Protein AF-A0A7X7BZP6-F1 (afdb_monomer)

Structure (mmCIF, N/CA/C/O backbone):
data_AF-A0A7X7BZP6-F1
#
_entry.id   AF-A0A7X7BZP6-F1
#
loop_
_atom_site.group_PDB
_atom_site.id
_atom_site.type_symbol
_atom_site.label_atom_id
_atom_site.label_alt_id
_atom_site.label_comp_id
_atom_site.label_asym_id
_atom_site.label_entity_id
_atom_site.label_seq_id
_atom_site.pdbx_PDB_ins_code
_atom_site.Cartn_x
_atom_site.Cartn_y
_atom_site.Cartn_z
_atom_site.occupancy
_atom_site.B_iso_or_equiv
_atom_site.auth_seq_id
_atom_site.auth_comp_id
_atom_site.auth_asym_id
_atom_site.auth_atom_id
_atom_site.pdbx_PDB_model_num
ATOM 1 N N . MET A 1 1 ? -12.387 -4.034 -20.473 1.00 46.00 1 MET A N 1
ATOM 2 C CA . MET A 1 1 ? -11.174 -4.855 -20.272 1.00 46.00 1 MET A CA 1
ATOM 3 C C . MET A 1 1 ? -10.930 -4.980 -18.781 1.00 46.00 1 MET A C 1
ATOM 5 O O . MET A 1 1 ? -10.977 -3.959 -18.106 1.00 46.00 1 MET A O 1
ATOM 9 N N . ASN A 1 2 ? -10.720 -6.195 -18.268 1.00 61.25 2 ASN A N 1
ATOM 10 C CA . ASN A 1 2 ? -10.216 -6.372 -16.904 1.00 61.25 2 ASN A CA 1
ATOM 11 C C . ASN A 1 2 ? -8.773 -5.860 -16.891 1.00 61.25 2 ASN A C 1
ATOM 13 O O . ASN A 1 2 ? -7.896 -6.515 -17.444 1.00 61.25 2 ASN A O 1
ATOM 17 N N . LYS A 1 3 ? -8.557 -4.652 -16.361 1.00 78.75 3 LYS A N 1
ATOM 18 C CA . LYS A 1 3 ? -7.216 -4.082 -16.202 1.00 78.75 3 LYS A CA 1
ATOM 19 C C . LYS A 1 3 ? -6.454 -4.931 -15.183 1.00 78.75 3 LYS A C 1
ATOM 21 O O . LYS A 1 3 ? -7.007 -5.225 -14.126 1.00 78.75 3 LYS A O 1
ATOM 26 N N . ILE A 1 4 ? -5.223 -5.314 -15.509 1.00 90.56 4 ILE A N 1
ATOM 27 C CA . ILE A 1 4 ? -4.296 -5.925 -14.555 1.00 90.56 4 ILE A CA 1
ATOM 28 C C . ILE A 1 4 ? -3.588 -4.789 -13.822 1.00 90.56 4 ILE A C 1
ATOM 30 O O . ILE A 1 4 ? -3.000 -3.918 -14.469 1.00 90.56 4 ILE A O 1
ATOM 34 N N . PHE A 1 5 ? -3.660 -4.773 -12.493 1.00 92.56 5 PHE A N 1
ATOM 35 C CA . PHE A 1 5 ? -2.962 -3.775 -11.691 1.00 92.56 5 PHE A CA 1
ATOM 36 C C . PHE A 1 5 ? -1.586 -4.289 -11.284 1.00 92.56 5 PHE A C 1
ATOM 38 O O . PHE A 1 5 ? -1.455 -5.429 -10.847 1.00 92.56 5 PHE A O 1
ATOM 45 N N . CYS A 1 6 ? -0.570 -3.440 -11.422 1.00 94.81 6 CYS A N 1
ATOM 46 C CA . CYS A 1 6 ? 0.747 -3.670 -10.844 1.00 94.81 6 CYS A CA 1
ATOM 47 C C . CYS A 1 6 ? 0.893 -2.781 -9.608 1.00 94.81 6 CYS A C 1
ATOM 49 O O . CYS A 1 6 ? 0.915 -1.557 -9.728 1.00 94.81 6 CYS A O 1
ATOM 51 N N . HIS A 1 7 ? 0.920 -3.396 -8.430 1.00 94.19 7 HIS A N 1
ATOM 52 C CA . HIS A 1 7 ? 1.027 -2.720 -7.142 1.00 94.19 7 HIS A CA 1
ATOM 53 C C . HIS A 1 7 ? 2.501 -2.607 -6.760 1.00 94.19 7 HIS A C 1
ATOM 55 O O . HIS A 1 7 ? 3.119 -3.609 -6.400 1.00 94.19 7 HIS A O 1
ATOM 61 N N . SER A 1 8 ? 3.059 -1.402 -6.861 1.00 94.31 8 SER A N 1
ATOM 62 C CA . SER A 1 8 ? 4.453 -1.126 -6.496 1.00 94.31 8 SER A CA 1
ATOM 63 C C . SER A 1 8 ? 4.561 -0.914 -4.990 1.00 94.31 8 SER A C 1
ATOM 65 O O . SER A 1 8 ? 4.026 0.063 -4.469 1.00 94.31 8 SER A O 1
ATOM 67 N N . LEU A 1 9 ? 5.230 -1.824 -4.286 1.00 93.38 9 LEU A N 1
ATOM 68 C CA . LEU A 1 9 ? 5.456 -1.727 -2.846 1.00 93.38 9 LEU A CA 1
ATOM 69 C C . LEU A 1 9 ? 6.803 -1.051 -2.580 1.00 93.38 9 LEU A C 1
ATOM 71 O O . LEU A 1 9 ? 7.842 -1.575 -2.983 1.00 93.38 9 LEU A O 1
ATOM 75 N N . THR A 1 10 ? 6.763 0.095 -1.900 1.00 90.81 10 THR A N 1
ATOM 76 C CA . THR A 1 10 ? 7.923 0.911 -1.512 1.00 90.81 10 THR A CA 1
ATOM 77 C C . THR A 1 10 ? 7.818 1.312 -0.042 1.00 90.81 10 THR A C 1
ATOM 79 O O . THR A 1 10 ? 6.708 1.537 0.444 1.00 90.81 10 THR A O 1
ATOM 82 N N . GLU A 1 11 ? 8.956 1.429 0.654 1.00 86.12 11 GLU A N 1
ATOM 83 C CA . GLU A 1 11 ? 9.051 1.979 2.022 1.00 86.12 11 GLU A CA 1
ATOM 84 C C . GLU A 1 11 ? 8.024 1.379 3.011 1.00 86.12 11 GLU A C 1
ATOM 86 O O . GLU A 1 11 ? 7.310 2.085 3.735 1.00 86.12 11 GLU A O 1
ATOM 91 N N . VAL A 1 12 ? 7.914 0.049 2.996 1.00 87.75 12 VAL A N 1
ATOM 92 C CA . VAL A 1 12 ? 7.048 -0.752 3.869 1.00 87.75 12 VAL A CA 1
ATOM 93 C C . VAL A 1 12 ? 7.800 -1.985 4.360 1.00 87.75 12 VAL A C 1
ATOM 95 O O . VAL A 1 12 ? 8.711 -2.473 3.694 1.00 87.75 12 VAL A O 1
ATOM 98 N N . ASP A 1 13 ? 7.409 -2.505 5.522 1.00 90.69 13 ASP A N 1
ATOM 99 C CA . ASP A 1 13 ? 8.062 -3.679 6.095 1.00 90.69 13 ASP A CA 1
ATOM 100 C C . ASP A 1 13 ? 7.659 -5.001 5.409 1.00 90.69 13 ASP A C 1
ATOM 102 O O . ASP A 1 13 ? 6.690 -5.104 4.645 1.00 90.69 13 ASP A O 1
ATOM 106 N N . LEU A 1 14 ? 8.413 -6.057 5.719 1.00 93.62 14 LEU A N 1
ATOM 107 C CA . LEU A 1 14 ? 8.185 -7.397 5.189 1.00 93.62 14 LEU A CA 1
ATOM 108 C C . LEU A 1 14 ? 6.793 -7.957 5.521 1.00 93.62 14 LEU A C 1
ATOM 110 O O . LEU A 1 14 ? 6.186 -8.636 4.688 1.00 93.62 14 LEU A O 1
ATOM 114 N N . ASN A 1 15 ? 6.274 -7.699 6.721 1.00 91.56 15 ASN A N 1
ATOM 115 C CA . ASN A 1 15 ? 4.977 -8.228 7.137 1.00 91.56 15 ASN A CA 1
ATOM 116 C C . ASN A 1 15 ? 3.846 -7.584 6.333 1.00 91.56 15 ASN A C 1
ATOM 118 O O . ASN A 1 15 ? 2.9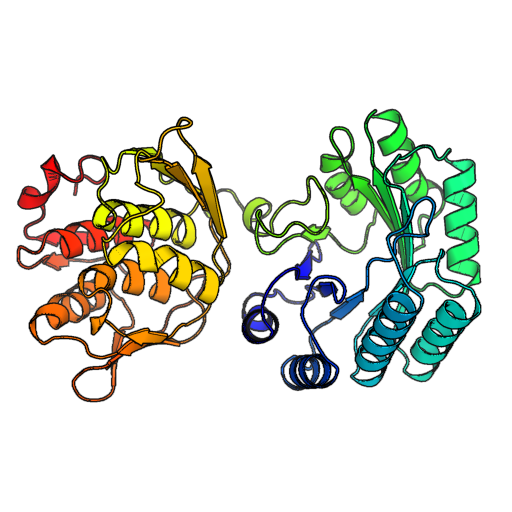08 -8.285 5.940 1.00 91.56 15 ASN A O 1
ATOM 122 N N . TYR A 1 16 ? 3.952 -6.288 6.039 1.00 91.00 16 TYR A N 1
ATOM 123 C CA . TYR A 1 16 ? 3.041 -5.579 5.153 1.00 91.00 16 TYR A CA 1
ATOM 124 C C . TYR A 1 16 ? 3.086 -6.177 3.747 1.00 91.00 16 TYR A C 1
ATOM 126 O O . TYR A 1 16 ? 2.043 -6.563 3.219 1.00 91.00 16 TYR A O 1
ATOM 134 N N . CYS A 1 17 ? 4.282 -6.342 3.171 1.00 93.44 17 CYS A N 1
ATOM 135 C CA . CYS A 1 17 ? 4.464 -6.941 1.846 1.00 93.44 17 CYS A CA 1
ATOM 136 C C . CYS A 1 17 ? 3.845 -8.342 1.745 1.00 93.44 17 CYS A C 1
ATOM 138 O O . CYS A 1 17 ? 3.125 -8.636 0.788 1.00 93.44 17 CYS A O 1
ATOM 140 N N . ILE A 1 18 ? 4.077 -9.200 2.743 1.00 94.56 18 ILE A N 1
ATOM 141 C CA . ILE A 1 18 ? 3.493 -10.546 2.796 1.00 94.56 18 ILE A CA 1
ATOM 142 C C . ILE A 1 18 ? 1.970 -10.467 2.912 1.00 94.56 18 ILE A C 1
ATOM 144 O O . ILE A 1 18 ? 1.253 -11.153 2.180 1.00 94.56 18 ILE A O 1
ATOM 148 N N . SER A 1 19 ? 1.462 -9.633 3.817 1.00 91.56 19 SER A N 1
ATOM 149 C CA . SER A 1 19 ? 0.025 -9.533 4.078 1.00 91.56 19 SER A CA 1
ATOM 150 C C . SER A 1 19 ? -0.732 -8.923 2.896 1.00 91.56 19 SER A C 1
ATOM 152 O O . SER A 1 19 ? -1.894 -9.274 2.670 1.00 91.56 19 SER A O 1
ATOM 154 N N . TYR A 1 20 ? -0.063 -8.112 2.068 1.00 91.56 20 TYR A N 1
ATOM 155 C CA . TYR A 1 20 ? -0.621 -7.513 0.854 1.00 91.56 20 TYR A CA 1
ATOM 156 C C . TYR A 1 20 ? -1.243 -8.534 -0.100 1.00 91.56 20 TYR A C 1
ATOM 158 O O . TYR A 1 20 ? -2.232 -8.226 -0.764 1.00 91.56 20 TYR A O 1
ATOM 166 N N . ARG A 1 21 ? -0.779 -9.791 -0.081 1.00 91.19 21 ARG A N 1
ATOM 167 C CA . ARG A 1 21 ? -1.376 -10.906 -0.839 1.00 91.19 21 ARG A CA 1
ATOM 168 C C . ARG A 1 21 ? -2.885 -11.073 -0.622 1.00 91.19 21 ARG A C 1
ATOM 170 O O . ARG A 1 21 ? -3.580 -11.517 -1.529 1.00 91.19 21 ARG A O 1
ATOM 177 N N . HIS A 1 22 ? -3.396 -10.729 0.563 1.00 88.62 22 HIS A N 1
ATOM 178 C CA . HIS A 1 22 ? -4.815 -10.858 0.908 1.00 88.62 22 HIS A CA 1
ATOM 179 C C . HIS A 1 22 ? -5.689 -9.775 0.260 1.00 88.62 22 HIS A C 1
ATOM 181 O O . HIS A 1 22 ? -6.907 -9.925 0.190 1.00 88.62 22 HIS A O 1
ATOM 187 N N . PHE A 1 23 ? -5.074 -8.693 -0.220 1.00 86.31 23 PHE A N 1
ATOM 188 C CA . PHE A 1 23 ? -5.757 -7.586 -0.882 1.00 86.31 23 PHE A CA 1
ATOM 189 C C . PHE A 1 23 ? -5.848 -7.747 -2.408 1.00 86.31 23 PHE A C 1
ATOM 191 O O . PHE A 1 23 ? -6.772 -7.226 -3.037 1.00 86.31 23 PHE A O 1
ATOM 198 N N . LEU A 1 24 ? -4.891 -8.458 -3.003 1.00 88.00 24 LEU A N 1
ATOM 199 C CA . LEU A 1 24 ? -4.737 -8.570 -4.452 1.00 88.00 24 LEU A CA 1
ATOM 200 C C . LEU A 1 24 ? -5.925 -9.273 -5.114 1.00 88.00 24 LEU A C 1
ATOM 202 O O . LEU A 1 24 ? -6.452 -10.273 -4.617 1.00 88.00 24 LEU A O 1
ATOM 206 N N . LYS A 1 25 ? -6.324 -8.775 -6.287 1.00 84.88 25 LYS A N 1
ATOM 207 C CA . LYS A 1 25 ? -7.299 -9.453 -7.146 1.00 84.88 25 LYS A CA 1
ATOM 208 C C . LYS A 1 25 ? -6.621 -10.533 -7.982 1.00 84.88 25 LYS A C 1
ATOM 210 O O . LYS A 1 25 ? -5.406 -10.573 -8.156 1.00 84.88 25 LYS A O 1
ATOM 215 N N . GLN A 1 26 ? -7.444 -11.411 -8.552 1.00 78.56 26 GLN A N 1
ATOM 216 C CA . GLN A 1 26 ? -6.977 -12.422 -9.491 1.00 78.56 26 GLN A CA 1
ATOM 217 C C . GLN A 1 26 ? -6.260 -11.752 -10.679 1.00 78.56 26 GLN A C 1
ATOM 219 O O . GLN A 1 26 ? -6.864 -10.940 -11.379 1.00 78.56 26 GLN A O 1
ATOM 224 N N . ASN A 1 27 ? -5.005 -12.153 -10.912 1.00 87.62 27 ASN A N 1
ATOM 225 C CA . ASN A 1 27 ? -4.064 -11.638 -11.920 1.00 87.62 27 ASN A CA 1
ATOM 226 C C . ASN A 1 27 ? -3.366 -10.310 -11.598 1.00 87.62 27 ASN A C 1
ATOM 228 O O . ASN A 1 27 ? -2.587 -9.866 -12.438 1.00 87.62 27 ASN A O 1
ATOM 232 N N . ASP A 1 28 ? -3.600 -9.689 -10.438 1.00 92.94 28 ASP A N 1
ATOM 233 C CA . ASP A 1 28 ? -2.789 -8.538 -10.031 1.00 92.94 28 ASP A CA 1
ATOM 234 C C . ASP A 1 28 ? -1.310 -8.942 -9.899 1.00 92.94 28 ASP A C 1
ATOM 236 O O . ASP A 1 28 ? -0.972 -10.079 -9.555 1.00 92.94 28 ASP A O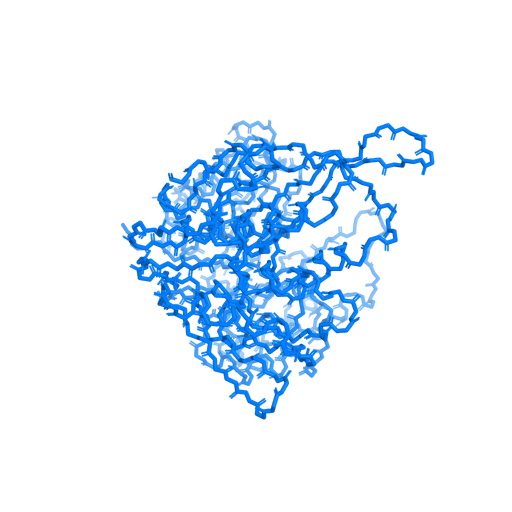 1
ATOM 240 N N . VAL A 1 29 ? -0.432 -7.984 -10.181 1.00 95.81 29 VAL A N 1
ATOM 241 C CA . VAL A 1 29 ? 1.022 -8.120 -10.110 1.00 95.81 29 VAL A CA 1
ATOM 242 C C . VAL A 1 29 ? 1.534 -7.299 -8.934 1.00 95.81 29 VAL A C 1
ATOM 244 O O . VAL A 1 29 ? 1.059 -6.188 -8.708 1.00 95.81 29 VAL A O 1
ATOM 247 N N . VAL A 1 30 ? 2.520 -7.811 -8.203 1.00 96.94 30 VAL A N 1
ATOM 248 C CA . VAL A 1 30 ? 3.222 -7.049 -7.158 1.00 96.94 30 VAL A CA 1
ATOM 249 C C . VAL A 1 30 ? 4.618 -6.704 -7.642 1.00 96.94 30 VAL A C 1
ATOM 251 O O . VAL A 1 30 ? 5.381 -7.607 -7.966 1.00 96.94 30 VAL A O 1
ATOM 254 N N . GLU A 1 31 ? 4.969 -5.424 -7.680 1.00 97.75 31 GLU A N 1
ATOM 255 C CA . GLU A 1 31 ? 6.350 -4.987 -7.892 1.00 97.75 31 GLU A CA 1
ATOM 256 C C . GLU A 1 31 ? 6.996 -4.710 -6.532 1.00 97.75 31 GLU A C 1
ATOM 258 O O . GLU A 1 31 ? 6.555 -3.830 -5.795 1.00 97.75 31 GLU A O 1
ATOM 263 N N . LEU A 1 32 ? 8.038 -5.469 -6.195 1.00 97.56 32 LEU A N 1
ATOM 264 C CA . LEU A 1 32 ? 8.915 -5.171 -5.070 1.00 97.56 32 LEU A CA 1
ATOM 265 C C . LEU A 1 32 ? 10.001 -4.205 -5.542 1.00 97.56 32 LEU A C 1
ATOM 267 O O . LEU A 1 32 ? 10.825 -4.559 -6.394 1.00 97.56 32 LEU A O 1
ATOM 271 N N . ARG A 1 33 ? 10.000 -2.993 -4.984 1.00 95.56 33 ARG A N 1
ATOM 272 C CA . ARG A 1 33 ? 11.040 -1.983 -5.200 1.00 95.56 33 ARG A CA 1
ATOM 273 C C . ARG A 1 33 ? 12.145 -2.165 -4.171 1.00 95.56 33 ARG A C 1
ATOM 275 O O . ARG A 1 33 ? 12.154 -1.493 -3.143 1.00 95.56 33 ARG A O 1
ATOM 282 N N . LEU A 1 34 ? 13.041 -3.111 -4.446 1.00 95.69 34 LEU A N 1
ATOM 283 C CA . LEU A 1 34 ? 14.117 -3.533 -3.545 1.00 95.69 34 LEU A CA 1
ATOM 284 C C . LEU A 1 34 ? 15.079 -2.390 -3.191 1.00 95.69 34 LEU A C 1
ATOM 286 O O . LEU A 1 34 ? 15.679 -2.433 -2.134 1.00 95.69 34 LEU A O 1
ATOM 290 N N . ASP A 1 35 ? 15.155 -1.345 -4.018 1.00 92.12 35 ASP A N 1
ATOM 291 C CA . ASP A 1 35 ? 15.892 -0.106 -3.725 1.00 92.12 35 ASP A CA 1
ATOM 292 C C . ASP A 1 35 ? 15.291 0.733 -2.579 1.00 92.12 35 ASP A C 1
ATOM 294 O O . ASP A 1 35 ? 15.952 1.604 -2.028 1.00 92.12 35 ASP A O 1
ATOM 298 N N . SER A 1 36 ? 14.023 0.499 -2.235 1.00 91.38 36 SER A N 1
ATOM 299 C CA . SER A 1 36 ? 13.273 1.266 -1.225 1.00 91.38 36 SER A CA 1
ATOM 300 C C . SER A 1 36 ? 12.758 0.411 -0.067 1.00 91.38 36 SER A C 1
ATOM 302 O O . SER A 1 36 ? 12.141 0.921 0.870 1.00 91.38 36 SER A O 1
ATOM 304 N N . LEU A 1 37 ? 12.927 -0.905 -0.175 1.00 91.31 37 LEU A N 1
ATOM 305 C CA . LEU A 1 37 ? 12.565 -1.866 0.851 1.00 91.31 37 LEU A CA 1
ATOM 306 C C . LEU A 1 37 ? 13.856 -2.204 1.592 1.00 91.31 37 LEU A C 1
ATOM 308 O O . LEU A 1 37 ? 14.811 -2.638 0.961 1.00 91.31 37 LEU A O 1
ATOM 312 N N . ASP A 1 38 ? 13.880 -2.021 2.911 1.00 91.25 38 ASP A N 1
ATOM 313 C CA . ASP A 1 38 ? 15.009 -2.398 3.778 1.00 91.25 38 ASP A CA 1
ATOM 314 C C . ASP A 1 38 ? 15.070 -3.932 3.927 1.00 91.25 38 ASP A C 1
ATOM 316 O O . ASP A 1 38 ? 14.772 -4.497 4.979 1.00 91.25 38 ASP A O 1
ATOM 320 N N . PHE A 1 39 ? 15.283 -4.630 2.807 1.00 94.62 39 PHE A N 1
ATOM 321 C CA . PHE A 1 39 ? 15.217 -6.084 2.685 1.00 94.62 39 PHE A CA 1
ATOM 322 C C . PHE A 1 39 ? 16.610 -6.658 2.468 1.00 94.62 39 PHE A C 1
ATOM 324 O O . PHE A 1 39 ? 17.271 -6.362 1.472 1.00 94.62 39 PHE A O 1
ATOM 331 N N . GLY A 1 40 ? 16.999 -7.589 3.335 1.00 95.62 40 GLY A N 1
ATOM 332 C CA . GLY A 1 40 ? 18.131 -8.471 3.083 1.00 95.62 40 GLY A CA 1
ATOM 333 C C . GLY A 1 40 ? 17.740 -9.740 2.320 1.00 95.62 40 GLY A C 1
ATOM 334 O O . GLY A 1 40 ? 16.577 -9.999 1.993 1.00 95.62 40 GLY A O 1
ATOM 335 N N . GLU A 1 41 ? 18.731 -10.607 2.102 1.00 97.12 41 GLU A N 1
ATOM 336 C CA . GLU A 1 41 ? 18.546 -11.917 1.461 1.00 97.12 41 GLU A CA 1
ATOM 337 C C . GLU A 1 41 ? 17.472 -12.772 2.167 1.00 97.12 41 GLU A C 1
ATOM 339 O O . GLU A 1 41 ? 16.631 -13.400 1.516 1.00 97.12 41 GLU A O 1
ATOM 344 N N . GLU A 1 42 ? 17.466 -12.782 3.503 1.00 97.94 42 GLU A N 1
ATOM 345 C CA . GLU A 1 42 ? 16.513 -13.566 4.297 1.00 97.94 42 GLU A CA 1
ATOM 346 C C . GLU A 1 42 ? 15.079 -13.024 4.212 1.00 97.94 42 GLU A C 1
ATOM 348 O O . GLU A 1 42 ? 14.128 -13.812 4.170 1.00 97.94 42 GLU A O 1
ATOM 353 N N . ASP A 1 43 ? 14.906 -11.705 4.106 1.00 98.25 43 ASP A N 1
ATOM 354 C CA . ASP A 1 43 ? 13.589 -11.087 3.935 1.00 98.25 43 ASP A CA 1
ATOM 355 C C . ASP A 1 43 ? 12.994 -11.445 2.574 1.00 98.25 43 ASP A C 1
ATOM 357 O O . ASP A 1 43 ? 11.831 -11.851 2.491 1.00 98.25 43 ASP A O 1
ATOM 361 N N . ILE A 1 44 ? 13.813 -11.406 1.517 1.00 98.25 44 ILE A N 1
ATOM 362 C CA . ILE A 1 44 ? 13.421 -11.824 0.166 1.00 98.25 44 ILE A CA 1
ATOM 363 C C . ILE A 1 44 ? 13.005 -13.300 0.159 1.00 98.25 44 ILE A C 1
ATOM 365 O O . ILE A 1 44 ? 11.923 -13.642 -0.333 1.00 98.25 44 ILE A O 1
ATOM 369 N N . LYS A 1 45 ? 13.819 -14.188 0.745 1.00 98.19 45 LYS A N 1
ATOM 370 C CA . LYS A 1 45 ? 13.489 -15.621 0.860 1.00 98.19 45 LYS A CA 1
ATOM 371 C C . LYS A 1 45 ? 12.167 -15.832 1.586 1.00 98.19 45 LYS A C 1
ATOM 373 O O . LYS A 1 45 ? 11.318 -16.597 1.117 1.00 98.19 45 LYS A O 1
ATOM 378 N N . LYS A 1 46 ? 11.977 -15.159 2.723 1.00 98.31 46 LYS A N 1
ATOM 379 C CA . LYS A 1 46 ? 10.755 -15.266 3.522 1.00 98.31 46 LYS A CA 1
ATOM 380 C C . LYS A 1 46 ? 9.542 -14.736 2.760 1.00 98.31 46 LYS A C 1
ATOM 382 O O . LYS A 1 46 ? 8.508 -15.403 2.767 1.00 98.31 46 LYS A O 1
ATOM 387 N N . TYR A 1 47 ? 9.667 -13.609 2.057 1.00 98.31 47 TYR A N 1
ATOM 388 C CA . TYR A 1 47 ? 8.602 -13.070 1.212 1.00 98.31 47 TYR A CA 1
ATOM 389 C C . TYR A 1 47 ? 8.136 -14.107 0.186 1.00 98.31 47 TYR A C 1
ATOM 391 O O . TYR A 1 47 ? 6.955 -14.456 0.164 1.00 98.31 47 TYR A O 1
ATOM 399 N N . TYR A 1 48 ? 9.047 -14.655 -0.623 1.00 97.81 48 TYR A N 1
ATOM 400 C CA . TYR A 1 48 ? 8.688 -15.609 -1.681 1.00 97.81 48 TYR A CA 1
ATOM 401 C C . TYR A 1 48 ? 8.212 -16.964 -1.143 1.00 97.81 48 TYR A C 1
ATOM 403 O O . TYR A 1 48 ? 7.366 -17.617 -1.759 1.00 97.81 48 TYR A O 1
ATOM 411 N N . LEU A 1 49 ? 8.690 -17.384 0.033 1.00 97.38 49 LEU A N 1
ATOM 412 C CA . LEU A 1 49 ? 8.177 -18.571 0.719 1.00 97.38 49 LEU A CA 1
ATOM 413 C C . LEU A 1 49 ? 6.698 -18.412 1.107 1.00 97.38 49 LEU A C 1
ATOM 415 O O . LEU A 1 49 ? 5.917 -19.351 0.934 1.00 97.38 49 LEU A O 1
ATOM 419 N N . GLU A 1 50 ? 6.330 -17.235 1.609 1.00 97.19 50 GLU A N 1
ATOM 420 C CA . GLU A 1 50 ? 4.998 -16.899 2.124 1.00 97.19 50 GLU A CA 1
ATOM 421 C C . GLU A 1 50 ? 4.013 -16.459 1.028 1.00 97.19 50 GLU A C 1
ATOM 423 O O . GLU A 1 50 ? 2.796 -16.511 1.212 1.00 97.19 50 GLU A O 1
ATOM 428 N N . THR A 1 51 ? 4.504 -16.034 -0.133 1.00 95.50 51 THR A N 1
ATOM 429 C CA . THR A 1 51 ? 3.684 -15.472 -1.223 1.00 95.50 51 THR A CA 1
ATOM 430 C C . THR A 1 51 ? 3.652 -16.348 -2.477 1.00 95.50 51 THR A C 1
ATOM 432 O O . THR A 1 51 ? 3.382 -15.877 -3.583 1.00 95.50 51 THR A O 1
ATOM 435 N N . LYS A 1 52 ? 3.881 -17.658 -2.321 1.00 93.56 52 LYS A N 1
ATOM 436 C CA . LYS A 1 52 ? 3.850 -18.619 -3.434 1.00 93.56 52 LYS A CA 1
ATOM 437 C C . LYS A 1 52 ? 2.570 -18.500 -4.261 1.00 93.56 52 LYS A C 1
ATOM 439 O O . LYS A 1 52 ? 1.463 -18.585 -3.735 1.00 93.56 52 LYS A O 1
ATOM 444 N N . GLY A 1 53 ? 2.745 -18.385 -5.575 1.00 91.38 53 GLY A N 1
ATOM 445 C CA . GLY A 1 53 ? 1.649 -18.286 -6.540 1.00 91.38 53 GLY A CA 1
ATOM 446 C C . GLY A 1 53 ? 1.227 -16.857 -6.883 1.00 91.38 53 GLY A C 1
ATOM 447 O O . GLY A 1 53 ? 0.421 -16.693 -7.798 1.00 91.38 53 GLY A O 1
ATOM 448 N N . LEU A 1 54 ? 1.770 -15.832 -6.216 1.00 95.31 54 LEU A N 1
ATOM 449 C CA . LEU A 1 54 ? 1.640 -14.458 -6.695 1.00 95.31 54 LEU A CA 1
ATOM 450 C C . LEU A 1 54 ? 2.471 -14.241 -7.962 1.00 95.31 54 LEU A C 1
ATOM 452 O O . LEU A 1 54 ? 3.538 -14.827 -8.130 1.00 95.31 54 LEU A O 1
ATOM 456 N N . THR A 1 55 ? 1.984 -13.362 -8.838 1.00 97.12 55 THR A N 1
ATOM 457 C CA . THR A 1 55 ? 2.788 -12.831 -9.942 1.00 97.12 55 THR A CA 1
ATOM 458 C C . THR A 1 55 ? 3.573 -11.630 -9.432 1.00 97.12 55 THR A C 1
ATOM 460 O O . THR A 1 55 ? 2.975 -10.643 -9.001 1.00 97.12 55 THR A O 1
ATOM 463 N N . THR A 1 56 ? 4.899 -11.706 -9.472 1.00 98.00 56 THR A N 1
ATOM 464 C CA . THR A 1 56 ? 5.778 -10.684 -8.887 1.00 98.00 56 THR A CA 1
ATOM 465 C C . THR A 1 56 ? 6.761 -10.116 -9.902 1.00 98.00 56 THR A C 1
ATOM 467 O O . THR A 1 56 ? 7.211 -10.817 -10.809 1.00 98.00 56 THR A O 1
ATOM 470 N N . ILE A 1 57 ? 7.115 -8.849 -9.719 1.00 98.56 57 ILE A N 1
ATOM 471 C CA . ILE A 1 57 ? 8.236 -8.172 -10.365 1.00 98.56 57 ILE A CA 1
ATOM 472 C C . ILE A 1 57 ? 9.236 -7.829 -9.262 1.00 98.56 57 ILE A C 1
ATOM 474 O O . ILE A 1 57 ? 8.876 -7.176 -8.286 1.00 98.56 57 ILE A O 1
ATOM 478 N N . ALA A 1 58 ? 10.484 -8.259 -9.410 1.00 98.38 58 ALA A N 1
ATOM 479 C CA . ALA A 1 58 ? 11.588 -7.766 -8.597 1.00 98.38 58 ALA A CA 1
ATOM 480 C C . ALA A 1 58 ? 12.282 -6.642 -9.362 1.00 98.38 58 ALA A C 1
ATOM 482 O O . ALA A 1 58 ? 12.650 -6.830 -10.521 1.00 98.38 58 ALA A O 1
ATOM 483 N N . SER A 1 59 ? 12.435 -5.484 -8.734 1.00 96.94 59 SER A N 1
ATOM 484 C CA . SER A 1 59 ? 13.002 -4.299 -9.374 1.00 96.94 59 SER A CA 1
ATOM 485 C C . SER A 1 59 ? 13.897 -3.548 -8.401 1.00 96.94 59 SER A C 1
ATOM 487 O O . SER A 1 59 ? 13.649 -3.560 -7.195 1.00 96.94 59 SER A O 1
ATOM 489 N N . TYR A 1 60 ? 14.930 -2.905 -8.932 1.00 94.12 60 TYR A N 1
ATOM 490 C CA . TYR A 1 60 ? 15.830 -2.042 -8.179 1.00 94.12 60 TYR A CA 1
ATOM 491 C C . TYR A 1 60 ? 16.111 -0.818 -9.048 1.00 94.12 60 TYR A C 1
ATOM 493 O O . TYR A 1 60 ? 16.704 -0.941 -10.124 1.00 94.12 60 TYR A O 1
ATOM 501 N N . LYS A 1 61 ? 15.634 0.362 -8.638 1.00 87.31 61 LYS A N 1
ATOM 502 C CA . LYS A 1 61 ? 15.856 1.594 -9.403 1.00 87.31 61 LYS A CA 1
ATOM 503 C C . LYS A 1 61 ? 17.346 1.925 -9.418 1.00 87.31 61 LYS A C 1
ATOM 505 O O . LYS A 1 61 ? 17.937 2.240 -8.395 1.00 87.31 61 LYS A O 1
ATOM 510 N N . TYR A 1 62 ? 17.917 1.910 -10.613 1.00 75.00 62 TYR A N 1
ATOM 511 C CA . TYR A 1 62 ? 19.280 2.350 -10.863 1.00 75.00 62 TYR A CA 1
ATOM 512 C C . TYR A 1 62 ? 19.294 3.758 -11.427 1.00 75.00 62 TYR A C 1
ATOM 514 O O . TYR A 1 62 ? 18.513 4.066 -12.329 1.00 75.00 62 TYR A O 1
ATOM 522 N N . ILE A 1 63 ? 20.189 4.594 -10.915 1.00 67.81 63 ILE A N 1
ATOM 523 C CA . ILE A 1 63 ? 20.397 5.957 -11.394 1.00 67.81 63 ILE A CA 1
ATOM 524 C C . ILE A 1 63 ? 21.841 6.033 -11.907 1.00 67.81 63 ILE A C 1
ATOM 526 O O . ILE A 1 63 ? 22.766 6.060 -11.097 1.00 67.81 63 ILE A O 1
ATOM 530 N N . PRO A 1 64 ? 22.063 6.022 -13.234 1.00 59.84 64 PRO A N 1
ATOM 531 C CA . PRO A 1 64 ? 23.398 6.163 -13.804 1.00 59.84 64 PRO A CA 1
ATOM 532 C C . PRO A 1 64 ? 24.026 7.495 -13.373 1.00 59.84 64 PRO A C 1
ATOM 534 O O . PRO A 1 64 ? 23.367 8.533 -13.376 1.00 59.84 64 PRO A O 1
ATOM 537 N N . ILE A 1 65 ? 25.298 7.459 -12.984 1.00 55.44 65 ILE A N 1
ATOM 538 C CA . ILE A 1 65 ? 26.005 8.600 -12.394 1.00 55.44 65 ILE A CA 1
ATOM 539 C C . ILE A 1 65 ? 26.279 9.671 -13.460 1.00 55.44 65 ILE A C 1
ATOM 541 O O . ILE A 1 65 ? 27.035 9.426 -14.398 1.00 55.44 65 ILE A O 1
ATOM 545 N N . GLU A 1 66 ? 25.766 10.885 -13.248 1.00 52.94 66 GLU A N 1
ATOM 546 C CA . GLU A 1 66 ? 26.447 12.112 -13.696 1.00 52.94 66 GLU A CA 1
ATOM 547 C C . GLU A 1 66 ? 27.027 12.930 -12.518 1.00 52.94 66 GLU A C 1
ATOM 549 O O . GLU A 1 66 ? 27.933 13.723 -12.757 1.00 52.94 66 GLU A O 1
ATOM 554 N N . ASP A 1 67 ? 26.591 12.721 -11.258 1.00 46.34 67 ASP A N 1
ATOM 555 C CA . ASP A 1 67 ? 26.995 13.561 -10.104 1.00 46.34 67 ASP A CA 1
ATOM 556 C C . ASP A 1 67 ? 26.833 12.846 -8.720 1.00 46.34 67 ASP A C 1
ATOM 558 O O . ASP A 1 67 ? 25.875 13.088 -7.992 1.00 46.34 67 ASP A O 1
ATOM 562 N N . ASP A 1 68 ? 27.739 11.917 -8.362 1.00 50.56 68 ASP A N 1
ATOM 563 C CA . ASP A 1 68 ? 27.934 11.334 -7.002 1.00 50.56 68 ASP A CA 1
ATOM 564 C C . ASP A 1 68 ? 26.687 10.806 -6.233 1.00 50.56 68 ASP A C 1
ATOM 566 O O . ASP A 1 68 ? 26.328 11.322 -5.173 1.00 50.56 68 ASP A O 1
ATOM 570 N N . SER A 1 69 ? 26.040 9.718 -6.681 1.00 54.84 69 SER A N 1
ATOM 571 C CA . SER A 1 69 ? 24.978 9.085 -5.857 1.00 54.84 69 SER A CA 1
ATOM 572 C C . SER A 1 69 ? 24.866 7.556 -5.851 1.00 54.84 69 SER A C 1
ATOM 574 O O . SER A 1 69 ? 24.020 7.054 -5.121 1.00 54.84 69 SER A O 1
ATOM 576 N N . LEU A 1 70 ? 25.719 6.801 -6.557 1.00 54.72 70 LEU A N 1
ATOM 577 C CA . LEU A 1 70 ? 25.823 5.347 -6.353 1.00 54.72 70 LEU A CA 1
ATOM 578 C C . LEU A 1 70 ? 27.286 4.908 -6.314 1.00 54.72 70 LEU A C 1
ATOM 580 O O . LEU A 1 70 ? 28.088 5.269 -7.176 1.00 54.72 70 LEU A O 1
ATOM 584 N N . THR A 1 71 ? 27.624 4.137 -5.295 1.00 64.62 71 THR A N 1
ATOM 585 C CA . THR A 1 71 ? 28.929 3.510 -5.091 1.00 64.62 71 THR A CA 1
ATOM 586 C C . THR A 1 71 ? 28.975 2.139 -5.776 1.00 64.62 71 THR A C 1
ATOM 588 O O . THR A 1 71 ? 27.939 1.562 -6.111 1.00 64.62 71 THR A O 1
ATOM 591 N N . ASP A 1 72 ? 30.174 1.576 -5.971 1.00 70.69 72 ASP A N 1
ATOM 592 C CA . ASP A 1 72 ? 30.323 0.172 -6.401 1.00 70.69 72 ASP A CA 1
ATOM 593 C C . ASP A 1 72 ? 29.557 -0.797 -5.472 1.00 70.69 72 ASP A C 1
ATOM 595 O O . ASP A 1 72 ? 29.114 -1.864 -5.909 1.00 70.69 72 ASP A O 1
ATOM 599 N N . ASP A 1 73 ? 29.355 -0.406 -4.208 1.00 79.00 73 ASP A N 1
ATOM 600 C CA . ASP A 1 73 ? 28.612 -1.178 -3.216 1.00 79.00 73 ASP A CA 1
ATOM 601 C C . ASP A 1 73 ? 27.109 -1.232 -3.537 1.00 79.00 73 ASP A C 1
ATOM 603 O O . ASP A 1 73 ? 26.529 -2.315 -3.465 1.00 79.00 73 ASP A O 1
ATOM 607 N N . ASP A 1 74 ? 26.496 -0.135 -3.996 1.00 79.12 74 ASP A N 1
ATOM 608 C CA . ASP A 1 74 ? 25.062 -0.101 -4.335 1.00 79.12 74 ASP A CA 1
ATOM 609 C C . ASP A 1 74 ? 24.748 -0.950 -5.577 1.00 79.12 74 ASP A C 1
ATOM 611 O O . ASP A 1 74 ? 23.737 -1.648 -5.645 1.00 79.12 74 ASP A O 1
ATOM 615 N N . LEU A 1 75 ? 25.640 -0.951 -6.576 1.00 86.12 75 LEU A N 1
ATOM 616 C CA . LEU A 1 75 ? 25.497 -1.821 -7.749 1.00 86.12 75 LEU A CA 1
ATOM 617 C C . LEU A 1 75 ? 25.666 -3.303 -7.374 1.00 86.12 75 LEU A C 1
ATOM 619 O O . LEU A 1 75 ? 24.950 -4.168 -7.897 1.00 86.12 75 LEU A O 1
ATOM 623 N N . SER A 1 76 ? 26.612 -3.600 -6.479 1.00 89.31 76 SER A N 1
ATOM 624 C CA . SER A 1 76 ? 26.825 -4.943 -5.938 1.00 89.31 76 SER A CA 1
ATOM 625 C C . SER A 1 76 ? 25.599 -5.419 -5.155 1.00 89.31 76 SER A C 1
ATOM 627 O O . SER A 1 76 ? 25.125 -6.538 -5.374 1.00 89.31 76 SER A O 1
ATOM 629 N N . GLU A 1 77 ? 25.032 -4.556 -4.311 1.00 91.81 77 GLU A N 1
ATOM 630 C CA . GLU A 1 77 ? 23.801 -4.817 -3.570 1.00 91.81 77 GLU A CA 1
ATOM 631 C C . GLU A 1 77 ? 22.619 -5.049 -4.515 1.00 91.81 77 GLU A C 1
ATOM 633 O O . GLU A 1 77 ? 21.980 -6.100 -4.439 1.00 91.81 77 GLU A O 1
ATOM 638 N N . ALA A 1 78 ? 22.367 -4.143 -5.463 1.00 93.19 78 ALA A N 1
ATOM 639 C CA . ALA A 1 78 ? 21.288 -4.280 -6.438 1.00 93.19 78 ALA A CA 1
ATOM 640 C C . ALA A 1 78 ? 21.376 -5.612 -7.197 1.00 93.19 78 ALA A C 1
ATOM 642 O O . ALA A 1 78 ? 20.398 -6.362 -7.298 1.00 93.19 78 ALA A O 1
ATOM 643 N N . THR A 1 79 ? 22.577 -5.951 -7.675 1.00 95.75 79 THR A N 1
ATOM 644 C CA . THR A 1 79 ? 22.841 -7.216 -8.371 1.00 95.75 79 THR A CA 1
ATOM 645 C C . THR A 1 79 ? 22.589 -8.414 -7.458 1.00 95.75 79 THR A C 1
ATOM 647 O O . THR A 1 79 ? 21.997 -9.407 -7.896 1.00 95.75 79 THR A O 1
ATOM 650 N N . HIS A 1 80 ? 23.005 -8.339 -6.193 1.00 97.25 80 HIS A N 1
ATOM 651 C CA . HIS A 1 80 ? 22.801 -9.393 -5.206 1.00 97.25 80 HIS A CA 1
ATOM 652 C C . HIS A 1 80 ? 21.313 -9.599 -4.882 1.00 97.25 80 HIS A C 1
ATOM 654 O O . HIS A 1 80 ? 20.824 -10.726 -4.988 1.00 97.25 80 HIS A O 1
ATOM 660 N N . LEU A 1 81 ? 20.568 -8.538 -4.564 1.00 97.81 81 LEU A N 1
ATOM 661 C CA . LEU A 1 81 ? 19.149 -8.619 -4.205 1.00 97.81 81 LEU A CA 1
ATOM 662 C C . LEU A 1 81 ? 18.284 -9.092 -5.383 1.00 97.81 81 LEU A C 1
ATOM 664 O O . LEU A 1 81 ? 17.441 -9.979 -5.212 1.00 97.81 81 LEU A O 1
ATOM 668 N N . LEU A 1 82 ? 18.529 -8.584 -6.598 1.00 98.31 82 LEU A N 1
ATOM 669 C CA . LEU A 1 82 ? 17.838 -9.056 -7.805 1.00 98.31 82 LEU A CA 1
ATOM 670 C C . LEU A 1 82 ? 18.173 -10.523 -8.109 1.00 98.31 82 LEU A C 1
ATOM 672 O O . LEU A 1 82 ? 17.268 -11.303 -8.413 1.00 98.31 82 LEU A O 1
ATOM 676 N N . SER A 1 83 ? 19.440 -10.933 -7.964 1.00 98.69 83 SER A N 1
ATOM 677 C CA . SER A 1 83 ? 19.837 -12.341 -8.123 1.00 98.69 83 SER A CA 1
ATOM 678 C C . SER A 1 83 ? 19.112 -13.242 -7.123 1.00 98.69 83 SER A C 1
ATOM 680 O O . SER A 1 83 ? 18.582 -14.288 -7.502 1.00 98.69 83 SER A O 1
ATOM 682 N N . THR A 1 84 ? 19.030 -12.824 -5.859 1.00 98.69 84 THR A N 1
ATOM 683 C CA . THR A 1 84 ? 18.292 -13.538 -4.810 1.00 98.69 84 THR A CA 1
ATOM 684 C C . THR A 1 84 ? 16.814 -13.669 -5.164 1.00 98.69 84 THR A C 1
ATOM 686 O O . THR A 1 84 ? 16.263 -14.767 -5.065 1.00 98.69 84 THR A O 1
ATOM 689 N N . ALA A 1 85 ? 16.169 -12.599 -5.634 1.00 98.62 85 ALA A N 1
ATOM 690 C CA . ALA A 1 85 ? 14.766 -12.640 -6.039 1.00 98.62 85 ALA A CA 1
ATOM 691 C C . ALA A 1 85 ? 14.518 -13.579 -7.235 1.00 98.62 85 ALA A C 1
ATOM 693 O O . ALA A 1 85 ? 13.537 -14.328 -7.224 1.00 98.62 85 ALA A O 1
ATOM 694 N N . ILE A 1 86 ? 15.418 -13.599 -8.229 1.00 98.75 86 ILE A N 1
ATOM 695 C CA . ILE A 1 86 ? 15.376 -14.558 -9.347 1.00 98.75 86 ILE A CA 1
ATOM 696 C C . ILE A 1 86 ? 15.458 -15.995 -8.820 1.00 98.75 86 ILE A C 1
ATOM 698 O O . ILE A 1 86 ? 14.594 -16.814 -9.133 1.00 98.75 86 ILE A O 1
ATOM 702 N N . MET A 1 87 ? 16.448 -16.297 -7.976 1.00 98.50 87 MET A N 1
ATOM 703 C CA . MET A 1 87 ? 16.640 -17.643 -7.420 1.00 98.50 87 MET A CA 1
ATOM 704 C C . MET A 1 87 ? 15.484 -18.088 -6.513 1.00 98.50 87 MET A C 1
ATOM 706 O O . MET A 1 87 ? 15.185 -19.280 -6.437 1.00 98.50 87 MET A O 1
ATOM 710 N N . CYS A 1 88 ? 14.812 -17.144 -5.849 1.00 98.12 88 CYS A N 1
ATOM 711 C CA . CYS A 1 88 ? 13.629 -17.404 -5.025 1.00 98.12 88 CYS A CA 1
ATOM 712 C C . CYS A 1 88 ? 12.329 -17.547 -5.836 1.00 98.12 88 CYS A C 1
ATOM 714 O O . CYS A 1 88 ? 11.301 -17.914 -5.265 1.00 98.12 88 CYS A O 1
ATOM 716 N N . GLY A 1 89 ? 12.369 -17.314 -7.153 1.00 97.31 89 GLY A N 1
ATOM 717 C CA . GLY A 1 89 ? 11.249 -17.563 -8.057 1.00 97.31 89 GLY A CA 1
ATOM 718 C C . GLY A 1 89 ? 10.345 -16.360 -8.314 1.00 97.31 89 GLY A C 1
ATOM 719 O O . GLY A 1 89 ? 9.144 -16.553 -8.520 1.00 97.31 89 GLY A O 1
ATOM 720 N N . THR A 1 90 ? 10.882 -15.132 -8.322 1.00 98.38 90 THR A N 1
ATOM 721 C CA . THR A 1 90 ? 10.128 -13.991 -8.868 1.00 98.38 90 THR A CA 1
ATOM 722 C C . THR A 1 90 ? 9.649 -14.293 -10.290 1.00 98.38 90 THR A C 1
ATOM 724 O O . THR A 1 90 ? 10.347 -14.946 -11.065 1.00 98.38 90 THR A O 1
ATOM 727 N N . THR A 1 91 ? 8.448 -13.833 -10.655 1.00 98.38 91 THR A N 1
ATOM 728 C CA . THR A 1 91 ? 7.903 -14.106 -11.998 1.00 98.38 91 THR A CA 1
ATOM 729 C C . THR A 1 91 ? 8.619 -13.304 -13.080 1.00 98.38 91 THR A C 1
ATOM 731 O O . THR A 1 91 ? 8.815 -13.789 -14.197 1.00 98.38 91 THR A O 1
ATOM 734 N N . MET A 1 92 ? 8.964 -12.064 -12.747 1.00 98.69 92 MET A N 1
ATOM 735 C CA . MET A 1 92 ? 9.642 -11.111 -13.608 1.00 98.69 92 MET A CA 1
ATOM 736 C C . MET A 1 92 ? 10.758 -10.418 -12.830 1.00 98.69 92 MET A C 1
ATOM 738 O O . MET A 1 92 ? 10.621 -10.151 -11.629 1.00 98.69 92 MET A O 1
ATOM 742 N N . VAL A 1 93 ? 11.835 -10.086 -13.528 1.00 98.69 93 VAL A N 1
ATOM 743 C CA . VAL A 1 93 ? 12.882 -9.191 -13.034 1.00 98.69 93 VAL A CA 1
ATOM 744 C C . VAL A 1 93 ? 12.974 -7.972 -13.944 1.00 98.69 93 VAL A C 1
ATOM 746 O O . VAL A 1 93 ? 12.929 -8.106 -15.167 1.00 98.69 93 VAL A O 1
ATOM 749 N N . ASP A 1 94 ? 13.057 -6.790 -13.342 1.00 98.44 94 ASP A N 1
ATOM 750 C CA . ASP A 1 94 ? 13.266 -5.515 -14.023 1.00 98.44 94 ASP A CA 1
ATOM 751 C C . ASP A 1 94 ? 14.747 -5.135 -13.957 1.00 98.44 94 ASP A C 1
ATOM 753 O O . ASP A 1 94 ? 15.294 -4.920 -12.874 1.00 98.44 94 ASP A O 1
ATOM 757 N N . VAL A 1 95 ? 15.391 -5.107 -15.124 1.00 97.25 95 VAL A N 1
ATOM 758 C CA . VAL A 1 95 ? 16.809 -4.791 -15.296 1.00 97.25 95 VAL A CA 1
ATOM 759 C C . VAL A 1 95 ? 16.922 -3.537 -16.156 1.00 97.25 95 VAL A C 1
ATOM 761 O O . VAL A 1 95 ? 16.498 -3.526 -17.315 1.00 97.25 95 VAL A O 1
ATOM 764 N N . SER A 1 96 ? 17.515 -2.480 -15.600 1.00 94.94 96 SER A N 1
ATOM 765 C CA . SER A 1 96 ? 17.757 -1.246 -16.350 1.00 94.94 96 SER A CA 1
ATOM 766 C C . SER A 1 96 ? 18.705 -1.501 -17.524 1.00 94.94 96 SER A C 1
ATOM 768 O O . SER A 1 96 ? 19.736 -2.162 -17.373 1.00 94.94 96 SER A O 1
ATOM 770 N N . ILE A 1 97 ? 18.386 -0.945 -18.694 1.00 94.38 97 ILE A N 1
ATOM 771 C CA . ILE A 1 97 ? 19.256 -0.991 -19.876 1.00 94.38 97 ILE A CA 1
ATOM 772 C C . ILE A 1 97 ? 20.596 -0.286 -19.624 1.00 94.38 97 ILE A C 1
ATOM 774 O O . ILE A 1 97 ? 21.609 -0.671 -20.213 1.00 94.38 97 ILE A O 1
ATOM 778 N N . ASP A 1 98 ? 20.591 0.684 -18.707 1.00 90.94 98 ASP A N 1
ATOM 779 C CA . ASP A 1 98 ? 21.742 1.502 -18.334 1.00 90.94 98 ASP A CA 1
ATOM 780 C C . ASP A 1 98 ? 22.649 0.826 -17.292 1.00 90.94 98 ASP A C 1
ATOM 782 O O . ASP A 1 98 ? 23.686 1.384 -16.930 1.00 90.94 98 ASP A O 1
ATOM 786 N N . TYR A 1 99 ? 22.301 -0.375 -16.805 1.00 91.31 99 TYR A N 1
ATOM 787 C CA . TYR A 1 99 ? 23.231 -1.150 -15.984 1.00 91.31 99 TYR A CA 1
ATOM 788 C C . TYR A 1 99 ? 24.536 -1.427 -16.739 1.00 91.31 99 TYR A C 1
ATOM 790 O O . TYR A 1 99 ? 24.501 -1.749 -17.936 1.00 91.31 99 TYR A O 1
ATOM 798 N N . PRO A 1 100 ? 25.692 -1.385 -16.046 1.00 91.62 100 PRO A N 1
ATOM 799 C CA . PRO A 1 100 ? 26.953 -1.778 -16.649 1.00 91.62 100 PRO A CA 1
ATOM 800 C C . PRO A 1 100 ? 26.850 -3.181 -17.271 1.00 91.62 100 PRO A C 1
ATOM 802 O O . PRO A 1 100 ? 26.251 -4.077 -16.667 1.00 91.62 100 PRO A O 1
ATOM 805 N N . PRO A 1 101 ? 27.428 -3.412 -18.470 1.00 93.81 101 PRO A N 1
ATOM 806 C CA . PRO A 1 101 ? 27.201 -4.649 -19.217 1.00 93.81 101 PRO A CA 1
ATOM 807 C C . PRO A 1 101 ? 27.503 -5.931 -18.435 1.00 93.81 101 PRO A C 1
ATOM 809 O O . PRO A 1 101 ? 26.800 -6.919 -18.594 1.00 93.81 101 PRO A O 1
ATOM 812 N N . LYS A 1 102 ? 28.513 -5.925 -17.556 1.00 94.12 102 LYS A N 1
ATOM 813 C CA . LYS A 1 102 ? 28.884 -7.101 -16.759 1.00 94.12 102 LYS A CA 1
ATOM 814 C C . LYS A 1 102 ? 27.747 -7.542 -15.827 1.00 94.12 102 LYS A C 1
ATOM 816 O O . LYS A 1 102 ? 27.383 -8.716 -15.830 1.00 94.12 102 LYS A O 1
ATOM 821 N N . GLU A 1 103 ? 27.197 -6.623 -15.045 1.00 94.69 103 GLU A N 1
ATOM 822 C CA . GLU A 1 103 ? 26.124 -6.872 -14.079 1.00 94.69 103 GLU A CA 1
ATOM 823 C C . GLU A 1 103 ? 24.778 -7.075 -14.785 1.00 94.69 103 GLU A C 1
ATOM 825 O O . GLU A 1 103 ? 24.030 -7.997 -14.452 1.00 94.69 103 GLU A O 1
ATOM 830 N N . ARG A 1 104 ? 24.504 -6.278 -15.825 1.00 96.06 104 ARG A N 1
ATOM 831 C CA . ARG A 1 104 ? 23.309 -6.419 -16.663 1.00 96.06 104 ARG A CA 1
ATOM 832 C C . ARG A 1 104 ? 23.232 -7.804 -17.300 1.00 96.06 104 ARG A C 1
ATOM 834 O O . ARG A 1 104 ? 22.240 -8.508 -17.127 1.00 96.06 104 ARG A O 1
ATOM 841 N N . ASP A 1 105 ? 24.281 -8.211 -18.013 1.00 97.88 105 ASP A N 1
ATOM 842 C CA . ASP A 1 105 ? 24.295 -9.479 -18.738 1.00 97.88 105 ASP A CA 1
ATOM 843 C C . ASP A 1 105 ? 24.309 -10.666 -17.754 1.00 97.88 105 ASP A C 1
ATOM 845 O O . ASP A 1 105 ? 23.729 -11.714 -18.042 1.00 97.88 105 ASP A O 1
ATOM 849 N N . TRP A 1 106 ? 24.898 -10.506 -16.558 1.00 98.25 106 TRP A N 1
ATOM 850 C CA . TRP A 1 106 ? 24.771 -11.479 -15.466 1.00 98.25 106 TRP A CA 1
ATOM 851 C C . TRP A 1 106 ? 23.308 -11.704 -15.063 1.00 98.25 106 TRP A C 1
ATOM 853 O O . TRP A 1 106 ? 22.850 -12.850 -15.057 1.00 98.25 106 TRP A O 1
ATOM 863 N N . LEU A 1 107 ? 22.564 -10.633 -14.769 1.00 98.50 107 LEU A N 1
ATOM 864 C CA . LEU A 1 107 ? 21.156 -10.717 -14.365 1.00 98.50 107 LEU A CA 1
ATOM 865 C C . LEU A 1 107 ? 20.273 -11.287 -15.480 1.00 98.50 107 LEU A C 1
ATOM 867 O O . LEU A 1 107 ? 19.422 -12.134 -15.205 1.00 98.50 107 LEU A O 1
ATOM 871 N N . ILE A 1 108 ? 20.513 -10.890 -16.734 1.00 98.56 108 ILE A N 1
ATOM 872 C CA . ILE A 1 108 ? 19.808 -11.423 -17.909 1.00 98.56 108 ILE A CA 1
ATOM 873 C C . ILE A 1 108 ? 20.022 -12.937 -18.021 1.00 98.56 108 ILE A C 1
ATOM 875 O O . ILE A 1 108 ? 19.055 -13.700 -18.063 1.00 98.56 108 ILE A O 1
ATOM 8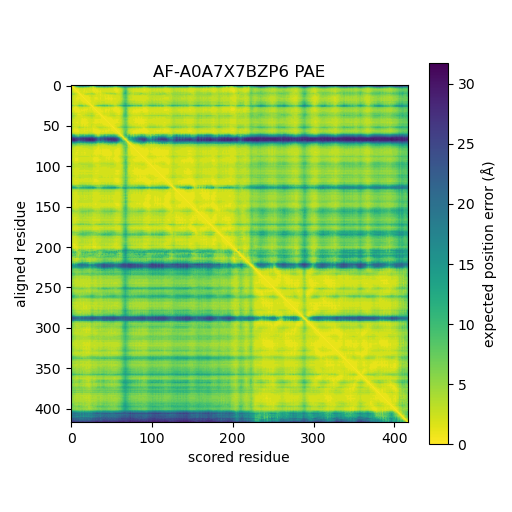79 N N . HIS A 1 109 ? 21.275 -13.405 -18.015 1.00 98.56 109 HIS A N 1
ATOM 880 C CA . HIS A 1 109 ? 21.566 -14.837 -18.117 1.00 98.56 109 HIS A CA 1
ATOM 881 C C . HIS A 1 109 ? 21.017 -15.629 -16.926 1.00 98.56 109 HIS A C 1
ATOM 883 O O . HIS A 1 109 ? 20.537 -16.754 -17.098 1.00 98.56 109 HIS A O 1
ATOM 889 N N . LEU A 1 110 ? 21.062 -15.057 -15.721 1.00 98.75 110 LEU A N 1
ATOM 890 C CA . LEU A 1 110 ? 20.483 -15.674 -14.534 1.00 98.75 110 LEU A CA 1
ATOM 891 C C . LEU A 1 110 ? 18.962 -15.823 -14.680 1.00 98.75 110 LEU A C 1
ATOM 893 O O . LEU A 1 110 ? 18.443 -16.917 -14.459 1.00 98.75 110 LEU A O 1
ATOM 897 N N . ALA A 1 111 ? 18.261 -14.776 -15.119 1.00 98.62 111 ALA A N 1
ATOM 898 C CA . ALA A 1 111 ? 16.820 -14.817 -15.357 1.00 98.62 111 ALA A CA 1
ATOM 899 C C . ALA A 1 111 ? 16.445 -15.904 -16.376 1.00 98.62 111 ALA A C 1
ATOM 901 O O . ALA A 1 111 ? 15.567 -16.724 -16.104 1.00 98.62 111 ALA A O 1
ATOM 902 N N . MET A 1 112 ? 17.179 -15.992 -17.490 1.00 96.94 112 MET A N 1
ATOM 903 C CA . MET A 1 112 ? 16.974 -17.027 -18.510 1.00 96.94 112 MET A CA 1
ATOM 904 C C . MET A 1 112 ? 17.151 -18.446 -17.950 1.00 96.94 112 MET A C 1
ATOM 906 O O . MET A 1 112 ? 16.315 -19.314 -18.205 1.00 96.94 112 MET A O 1
ATOM 910 N N . ASN A 1 113 ? 18.204 -18.682 -17.157 1.00 98.12 113 ASN A N 1
ATOM 911 C CA . ASN A 1 113 ? 18.483 -19.989 -16.547 1.00 98.12 113 ASN A CA 1
ATOM 912 C C . ASN A 1 113 ? 17.409 -20.424 -15.539 1.00 98.12 113 ASN A C 1
ATOM 914 O O . ASN A 1 113 ? 17.161 -21.618 -15.388 1.00 98.12 113 ASN A O 1
ATOM 918 N N . TYR A 1 114 ? 16.776 -19.466 -14.863 1.00 98.25 114 TYR A N 1
ATOM 919 C CA . TYR A 1 114 ? 15.701 -19.712 -13.898 1.00 98.25 114 TYR A CA 1
ATOM 920 C C . TYR A 1 114 ? 14.297 -19.585 -14.507 1.00 98.25 114 TYR A C 1
ATOM 922 O O . TYR A 1 114 ? 13.309 -19.689 -13.783 1.00 98.25 114 TYR A O 1
ATOM 930 N N . HIS A 1 115 ? 14.188 -19.390 -15.827 1.00 97.31 115 HIS A N 1
ATOM 931 C CA . HIS A 1 115 ? 12.921 -19.158 -16.530 1.00 97.31 115 HIS A CA 1
ATOM 932 C C . HIS A 1 115 ? 12.106 -17.977 -15.961 1.00 97.31 115 HIS A C 1
ATOM 934 O O . HIS A 1 115 ? 10.874 -17.975 -16.017 1.00 97.31 115 HIS A O 1
ATOM 940 N N . CYS A 1 116 ? 12.798 -16.974 -15.418 1.00 98.50 116 CYS A N 1
ATOM 941 C CA . CYS A 1 116 ? 12.228 -15.705 -14.983 1.00 98.50 116 CYS A CA 1
ATOM 942 C C . CYS A 1 116 ? 12.082 -14.779 -16.196 1.00 98.50 116 CYS A C 1
ATOM 944 O O . CYS A 1 116 ? 13.014 -14.650 -16.992 1.00 98.50 116 CYS A O 1
ATOM 946 N N . LYS A 1 117 ? 10.915 -14.145 -16.346 1.00 98.75 117 LYS A N 1
ATOM 947 C CA . LYS A 1 117 ? 10.670 -13.229 -17.464 1.00 98.75 117 LYS A CA 1
ATOM 948 C C . LYS A 1 117 ? 11.458 -11.935 -17.297 1.00 98.75 117 LYS A C 1
ATOM 950 O O . LYS A 1 117 ? 11.578 -11.408 -16.190 1.00 98.75 117 LYS A O 1
ATOM 955 N N . LEU A 1 118 ? 11.930 -11.389 -18.406 1.00 98.62 118 LEU A N 1
ATOM 956 C CA . LEU A 1 118 ? 12.792 -10.217 -18.411 1.00 98.62 118 LEU A CA 1
ATOM 957 C C . LEU A 1 118 ? 12.013 -8.950 -18.773 1.00 98.62 118 LEU A C 1
ATOM 959 O O . LEU A 1 118 ? 11.447 -8.841 -19.864 1.00 98.62 118 LEU A O 1
ATOM 963 N N . ILE A 1 119 ? 12.024 -7.971 -17.871 1.00 98.69 119 ILE A N 1
ATOM 964 C CA . ILE A 1 119 ? 11.680 -6.585 -18.179 1.00 98.69 119 ILE A CA 1
ATOM 965 C C . ILE A 1 119 ? 13.000 -5.838 -18.377 1.00 98.69 119 ILE A C 1
ATOM 967 O O . ILE A 1 119 ? 13.811 -5.785 -17.456 1.00 98.69 119 ILE A O 1
ATOM 971 N N . ILE A 1 120 ? 13.218 -5.265 -19.562 1.00 98.31 120 ILE A N 1
ATOM 972 C CA . ILE A 1 120 ? 14.307 -4.300 -19.767 1.00 98.31 120 ILE A CA 1
ATOM 973 C C . ILE A 1 120 ? 13.715 -2.900 -19.694 1.00 98.31 120 ILE A C 1
ATOM 975 O O . ILE A 1 120 ? 12.827 -2.556 -20.486 1.00 98.31 120 ILE A O 1
ATOM 979 N N . SER A 1 121 ? 14.176 -2.114 -18.724 1.00 96.94 121 SER A N 1
ATOM 980 C CA . SER A 1 121 ? 13.648 -0.779 -18.460 1.00 96.94 121 SER A CA 1
ATOM 981 C C . SER A 1 121 ? 14.600 0.341 -18.853 1.00 96.94 121 SER A C 1
ATOM 983 O O . SER A 1 121 ? 15.818 0.200 -18.848 1.00 96.94 121 SER A O 1
ATOM 985 N N . TYR A 1 122 ? 14.009 1.480 -19.187 1.00 95.06 122 TYR A N 1
ATOM 986 C CA . TYR A 1 122 ? 14.681 2.747 -19.397 1.00 95.06 122 TYR A CA 1
ATOM 987 C C . TYR A 1 122 ? 13.898 3.846 -18.687 1.00 95.06 122 TYR A C 1
ATOM 989 O O . TYR A 1 122 ? 12.669 3.936 -18.816 1.00 95.06 122 TYR A O 1
ATOM 997 N N . HIS A 1 123 ? 14.621 4.694 -17.963 1.00 92.00 123 HIS A N 1
ATOM 998 C CA . HIS A 1 123 ? 14.066 5.818 -17.226 1.00 92.00 123 HIS A CA 1
ATOM 999 C C . HIS A 1 123 ? 14.756 7.118 -17.658 1.00 92.00 123 HIS A C 1
ATOM 1001 O O . HIS A 1 123 ? 15.979 7.183 -17.688 1.00 92.00 123 HIS A O 1
ATOM 1007 N N . ASN A 1 124 ? 13.989 8.173 -17.961 1.00 89.25 124 ASN A N 1
ATOM 1008 C CA . ASN A 1 124 ? 14.549 9.523 -18.106 1.00 89.25 124 ASN A CA 1
ATOM 1009 C C . ASN A 1 124 ? 13.718 10.588 -17.386 1.00 89.25 124 ASN A C 1
ATOM 1011 O O . ASN A 1 124 ? 12.646 10.983 -17.856 1.00 89.25 124 ASN A O 1
ATOM 1015 N N . ASP A 1 125 ? 14.294 11.166 -16.337 1.00 84.38 125 ASP A N 1
ATOM 1016 C CA . ASP A 1 125 ? 13.655 12.188 -15.513 1.00 84.38 125 ASP A CA 1
ATOM 1017 C C . ASP A 1 125 ? 13.580 13.587 -16.178 1.00 84.38 125 ASP A C 1
ATOM 1019 O O . ASP A 1 125 ? 12.908 14.486 -15.663 1.00 84.38 125 ASP A O 1
ATOM 1023 N N . TYR A 1 126 ? 14.178 13.772 -17.364 1.00 81.94 126 TYR A N 1
ATOM 1024 C CA . TYR A 1 126 ? 14.111 15.011 -18.159 1.00 81.94 126 TYR A CA 1
ATOM 1025 C C . TYR A 1 126 ? 13.132 14.948 -19.349 1.00 81.94 126 TYR A C 1
ATOM 1027 O O . TYR A 1 126 ? 12.644 15.988 -19.805 1.00 81.94 126 TYR A O 1
ATOM 1035 N N . GLY A 1 127 ? 12.860 13.746 -19.873 1.00 75.19 127 GLY A N 1
ATOM 1036 C CA . GLY A 1 127 ? 12.007 13.504 -21.049 1.00 75.19 127 GLY A CA 1
ATOM 1037 C C . GLY A 1 127 ? 12.464 14.191 -22.337 1.00 75.19 127 GLY A C 1
ATOM 1038 O O . GLY A 1 127 ? 11.638 14.608 -23.151 1.00 75.19 127 GLY A O 1
ATOM 1039 N N . SER A 1 128 ? 13.769 14.373 -22.508 1.00 79.50 128 SER A N 1
ATOM 1040 C CA . SER A 1 128 ? 14.373 15.066 -23.651 1.00 79.50 128 SER A CA 1
ATOM 1041 C C . SER A 1 128 ? 14.391 14.249 -24.949 1.00 79.50 128 SER A C 1
ATOM 1043 O O . SER A 1 128 ? 14.691 14.817 -25.997 1.00 79.50 128 SER A O 1
ATOM 1045 N N . GLN A 1 129 ? 14.058 12.953 -24.913 1.00 87.62 129 GLN A N 1
ATOM 1046 C CA . GLN A 1 129 ? 14.177 12.072 -26.075 1.00 87.62 129 GLN A CA 1
ATOM 1047 C C . GLN A 1 129 ? 13.160 12.381 -27.175 1.00 87.62 129 GLN A C 1
ATOM 1049 O O . GLN A 1 129 ? 11.955 12.579 -26.958 1.00 87.62 129 GLN A O 1
ATOM 1054 N N . SER A 1 130 ? 13.657 12.311 -28.400 1.00 94.12 130 SER A N 1
ATOM 1055 C CA . SER A 1 130 ? 12.868 12.193 -29.615 1.00 94.12 130 SER A CA 1
ATOM 1056 C C . SER A 1 130 ? 12.259 10.794 -29.763 1.00 94.12 130 SER A C 1
ATOM 1058 O O . SER A 1 130 ? 12.731 9.810 -29.196 1.00 94.12 130 SER A O 1
ATOM 1060 N N . VAL A 1 131 ? 11.223 10.682 -30.601 1.00 96.00 131 VAL A N 1
ATOM 1061 C CA . VAL A 1 131 ? 10.606 9.386 -30.940 1.00 96.00 131 VAL A CA 1
ATOM 1062 C C . VAL A 1 131 ? 11.626 8.415 -31.542 1.00 96.00 131 VAL A C 1
ATOM 1064 O O . VAL A 1 131 ? 11.578 7.226 -31.247 1.00 96.00 131 VAL A O 1
ATOM 1067 N N . SER A 1 132 ? 12.562 8.910 -32.358 1.00 97.12 132 SER A N 1
ATOM 1068 C CA . SER A 1 132 ? 13.601 8.080 -32.973 1.00 97.12 132 SER A CA 1
ATOM 1069 C C . SER A 1 132 ? 14.551 7.483 -31.936 1.00 97.12 132 SER A C 1
ATOM 1071 O O . SER A 1 132 ? 14.872 6.306 -32.034 1.00 97.12 132 SER A O 1
ATOM 1073 N N . GLU A 1 133 ? 14.962 8.260 -30.932 1.00 96.69 133 GLU A N 1
ATOM 1074 C CA . GLU A 1 133 ? 15.818 7.765 -29.844 1.00 96.69 133 GLU A CA 1
ATOM 1075 C C . GLU A 1 133 ? 15.079 6.741 -28.981 1.00 96.69 133 GLU A C 1
ATOM 1077 O O . GLU A 1 133 ? 15.608 5.663 -28.726 1.00 96.69 133 GLU A O 1
ATOM 1082 N N . LEU A 1 134 ? 13.828 7.027 -28.598 1.00 97.25 134 LEU A N 1
ATOM 1083 C CA . LEU A 1 134 ? 13.003 6.072 -27.852 1.00 97.25 134 LEU A CA 1
ATOM 1084 C C . LEU A 1 134 ? 12.791 4.769 -28.631 1.00 97.25 134 LEU A C 1
ATOM 1086 O O . LEU A 1 134 ? 12.808 3.690 -28.046 1.00 97.25 134 LEU A O 1
ATOM 1090 N N . LYS A 1 135 ? 12.616 4.858 -29.953 1.00 98.12 135 LYS A N 1
ATOM 1091 C CA . LYS A 1 135 ? 12.503 3.688 -30.822 1.00 98.12 135 LYS A CA 1
ATOM 1092 C C . LYS A 1 135 ? 13.774 2.835 -30.771 1.00 98.12 135 LYS A C 1
ATOM 1094 O O . LYS A 1 135 ? 13.654 1.626 -30.599 1.00 98.12 135 LYS A O 1
ATOM 1099 N N . THR A 1 136 ? 14.954 3.447 -30.888 1.00 98.25 136 THR A N 1
ATOM 1100 C CA . THR A 1 136 ? 16.235 2.731 -30.788 1.00 98.25 136 THR A CA 1
ATOM 1101 C C . THR A 1 136 ? 16.363 2.018 -29.444 1.00 98.25 136 THR A C 1
ATOM 1103 O O . THR A 1 136 ? 16.673 0.835 -29.418 1.00 98.25 136 THR A O 1
ATOM 1106 N N . ILE A 1 137 ? 16.014 2.685 -28.338 1.00 97.75 137 ILE A N 1
ATOM 1107 C CA . ILE A 1 137 ? 16.052 2.080 -26.995 1.00 97.75 137 ILE A CA 1
ATOM 1108 C C . ILE A 1 137 ? 15.135 0.850 -26.912 1.00 97.75 137 ILE A C 1
ATOM 1110 O O . ILE A 1 137 ? 15.512 -0.167 -26.331 1.00 97.75 137 ILE A O 1
ATOM 1114 N N . VAL A 1 138 ? 13.940 0.905 -27.514 1.00 98.50 138 VAL A N 1
ATOM 1115 C CA . VAL A 1 138 ? 13.043 -0.260 -27.575 1.00 98.50 138 VAL A CA 1
ATOM 1116 C C . VAL A 1 138 ? 13.656 -1.397 -28.398 1.00 98.50 138 VAL A C 1
ATOM 1118 O O . VAL A 1 138 ? 13.574 -2.554 -27.988 1.00 98.50 138 VAL A O 1
ATOM 1121 N N . GLU A 1 139 ? 14.271 -1.096 -29.542 1.00 98.50 139 GLU A N 1
ATOM 1122 C CA . GLU A 1 139 ? 14.939 -2.098 -30.384 1.00 98.50 139 GLU A CA 1
ATOM 1123 C C . GLU A 1 139 ? 16.125 -2.753 -29.656 1.00 98.50 139 GLU A C 1
ATOM 1125 O O . GLU A 1 139 ? 16.247 -3.980 -29.686 1.00 98.50 139 GLU A O 1
ATOM 1130 N N . ASP A 1 140 ? 16.927 -1.970 -28.934 1.00 98.31 140 ASP A N 1
ATOM 1131 C CA . ASP A 1 140 ? 18.054 -2.455 -28.132 1.00 98.31 140 ASP A CA 1
ATOM 1132 C C . ASP A 1 140 ? 17.582 -3.344 -26.972 1.00 98.31 140 ASP A C 1
ATOM 1134 O O . ASP A 1 140 ? 18.109 -4.439 -26.764 1.00 98.31 140 ASP A O 1
ATOM 1138 N N . ALA A 1 141 ? 16.529 -2.934 -26.259 1.00 98.38 141 ALA A N 1
ATOM 1139 C CA . ALA A 1 141 ? 15.915 -3.738 -25.204 1.00 98.38 141 ALA A CA 1
ATOM 1140 C C . ALA A 1 141 ? 15.403 -5.092 -25.732 1.00 98.38 141 ALA A C 1
ATOM 1142 O O . ALA A 1 141 ? 15.628 -6.136 -25.118 1.00 98.38 141 ALA A O 1
ATOM 1143 N N . LEU A 1 142 ? 14.756 -5.102 -26.902 1.00 98.38 142 LEU A N 1
ATOM 1144 C CA . LEU A 1 142 ? 14.316 -6.338 -27.555 1.00 98.38 142 LEU A CA 1
ATOM 1145 C C . LEU A 1 142 ? 15.501 -7.215 -27.986 1.00 98.38 142 LEU A C 1
ATOM 1147 O O . LEU A 1 142 ? 15.421 -8.438 -27.867 1.00 98.38 142 LEU A O 1
ATOM 1151 N N . ALA A 1 143 ? 16.599 -6.619 -28.459 1.00 98.12 143 ALA A N 1
ATOM 1152 C CA . ALA A 1 143 ? 17.811 -7.346 -28.838 1.00 98.12 143 ALA A CA 1
ATOM 1153 C C . ALA A 1 143 ? 18.506 -8.015 -27.638 1.00 98.12 143 ALA A C 1
ATOM 1155 O O . ALA A 1 143 ? 19.116 -9.071 -27.803 1.00 98.12 143 ALA A O 1
ATOM 1156 N N . LEU A 1 144 ? 18.359 -7.451 -26.434 1.00 97.88 144 LEU A N 1
ATOM 1157 C CA . LEU A 1 144 ? 18.795 -8.052 -25.166 1.00 97.88 144 LEU A CA 1
ATOM 1158 C C . LEU A 1 144 ? 17.895 -9.209 -24.687 1.00 97.88 144 LEU A C 1
ATOM 1160 O O . LEU A 1 144 ? 18.226 -9.869 -23.705 1.00 97.88 144 LEU A O 1
ATOM 1164 N N . GLY A 1 145 ? 16.780 -9.482 -25.374 1.00 97.56 145 GLY A N 1
ATOM 1165 C CA . GLY A 1 145 ? 15.877 -10.591 -25.055 1.00 97.56 145 GLY A CA 1
ATOM 1166 C C . GLY A 1 145 ? 14.716 -10.227 -24.130 1.00 97.56 145 GLY A C 1
ATOM 1167 O O . GLY A 1 145 ? 14.161 -11.114 -23.488 1.00 97.56 145 GLY A O 1
ATOM 1168 N N . ALA A 1 146 ? 14.342 -8.947 -24.048 1.00 98.38 146 ALA A N 1
ATOM 1169 C CA . ALA A 1 146 ? 13.218 -8.495 -23.234 1.00 98.38 146 ALA A CA 1
ATOM 1170 C C . ALA A 1 146 ? 11.892 -9.203 -23.587 1.00 98.38 146 ALA A C 1
ATOM 1172 O O . ALA A 1 146 ? 11.437 -9.159 -24.735 1.00 98.38 146 ALA A O 1
ATOM 1173 N N . ASP A 1 147 ? 11.221 -9.767 -22.579 1.00 98.62 147 ASP A N 1
ATOM 1174 C CA . ASP A 1 147 ? 9.819 -10.197 -22.676 1.00 98.62 147 ASP A CA 1
ATOM 1175 C C . ASP A 1 147 ? 8.867 -8.993 -22.609 1.00 98.62 147 ASP A C 1
ATOM 1177 O O . ASP A 1 147 ? 7.799 -8.996 -23.235 1.00 98.62 147 ASP A O 1
ATOM 1181 N N . TYR A 1 148 ? 9.268 -7.968 -21.849 1.00 98.56 148 TYR A N 1
ATOM 1182 C CA . TYR A 1 148 ? 8.605 -6.674 -21.709 1.00 98.56 148 TYR A CA 1
ATOM 1183 C C . TYR A 1 148 ? 9.629 -5.547 -21.833 1.00 98.56 148 TYR A C 1
ATOM 1185 O O . TYR A 1 148 ? 10.700 -5.607 -21.232 1.00 98.56 148 TYR A O 1
ATOM 1193 N N . VAL A 1 149 ? 9.278 -4.480 -22.547 1.00 98.56 149 VAL A N 1
ATOM 1194 C CA . VAL A 1 149 ? 10.108 -3.269 -22.615 1.00 98.56 149 VAL A CA 1
ATOM 1195 C C . VAL A 1 149 ? 9.411 -2.152 -21.853 1.00 98.56 149 VAL A C 1
ATOM 1197 O O . VAL A 1 149 ? 8.263 -1.822 -22.159 1.00 98.56 149 VAL A O 1
ATOM 1200 N N . LYS A 1 150 ? 10.088 -1.565 -20.864 1.00 98.00 150 LYS A N 1
ATOM 1201 C CA . LYS A 1 150 ? 9.532 -0.523 -19.989 1.00 98.00 150 LYS A CA 1
ATOM 1202 C C . LYS A 1 150 ? 10.211 0.819 -20.256 1.00 98.00 150 LYS A C 1
ATOM 1204 O O . LYS A 1 150 ? 11.389 0.972 -19.982 1.00 98.00 150 LYS A O 1
ATOM 1209 N N . ILE A 1 151 ? 9.474 1.795 -20.783 1.00 96.69 151 ILE A N 1
ATOM 1210 C CA . ILE A 1 151 ? 9.989 3.128 -21.136 1.00 96.69 151 ILE A CA 1
ATOM 1211 C C . ILE A 1 151 ? 9.241 4.187 -20.333 1.00 96.69 151 ILE A C 1
ATOM 1213 O O . ILE A 1 151 ? 8.102 4.535 -20.659 1.00 96.69 151 ILE A O 1
ATOM 1217 N N . ILE A 1 152 ? 9.874 4.709 -19.285 1.00 94.19 152 ILE A N 1
ATOM 1218 C CA . ILE A 1 152 ? 9.273 5.717 -18.408 1.00 94.19 152 ILE A CA 1
ATOM 1219 C C . ILE A 1 152 ? 10.053 7.025 -18.522 1.00 94.19 152 ILE A C 1
ATOM 1221 O O . ILE A 1 152 ? 11.242 7.079 -18.231 1.00 94.19 152 ILE A O 1
ATOM 1225 N N . THR A 1 153 ? 9.392 8.113 -18.912 1.00 92.50 153 THR A N 1
ATOM 1226 C CA . THR A 1 153 ? 10.045 9.434 -19.013 1.00 92.50 153 THR A CA 1
ATOM 1227 C C . THR A 1 153 ? 9.252 10.513 -18.290 1.00 92.50 153 THR A C 1
ATOM 1229 O O . THR A 1 153 ? 8.035 10.407 -18.211 1.00 92.50 153 THR A O 1
ATOM 1232 N N . THR A 1 154 ? 9.865 11.614 -17.881 1.00 91.50 154 THR A N 1
ATOM 1233 C CA . THR A 1 154 ? 9.133 12.760 -17.315 1.00 91.50 154 THR A CA 1
ATOM 1234 C C . THR A 1 154 ? 8.676 13.737 -18.396 1.00 91.50 154 THR A C 1
ATOM 1236 O O . THR A 1 154 ? 9.480 14.240 -19.173 1.00 91.50 154 THR A O 1
ATOM 1239 N N . ALA A 1 155 ? 7.391 14.092 -18.417 1.00 90.94 155 ALA A N 1
ATOM 1240 C CA . ALA A 1 155 ? 6.839 15.088 -19.331 1.00 90.94 155 ALA A CA 1
ATOM 1241 C C . ALA A 1 155 ? 6.461 16.390 -18.610 1.00 90.94 155 ALA A C 1
ATOM 1243 O O . ALA A 1 155 ? 5.605 16.429 -17.721 1.00 90.94 155 ALA A O 1
ATOM 1244 N N . ARG A 1 156 ? 7.048 17.492 -19.081 1.00 89.75 156 ARG A N 1
ATOM 1245 C CA . ARG A 1 156 ? 6.697 18.879 -18.728 1.00 89.75 156 ARG A CA 1
ATOM 1246 C C . ARG A 1 156 ? 5.847 19.552 -19.809 1.00 89.75 156 ARG A C 1
ATOM 1248 O O . ARG A 1 156 ? 5.216 20.571 -19.539 1.00 89.75 156 ARG A O 1
ATOM 1255 N N . HIS A 1 157 ? 5.799 18.964 -21.007 1.00 89.44 157 HIS A N 1
ATOM 1256 C CA . HIS A 1 157 ? 4.969 19.407 -22.124 1.00 89.44 157 HIS A CA 1
ATOM 1257 C C . HIS A 1 157 ? 4.207 18.239 -22.777 1.00 89.44 157 HIS A C 1
ATOM 1259 O O . HIS A 1 157 ? 4.771 17.151 -22.913 1.00 89.44 157 HIS A O 1
ATOM 1265 N N . PRO A 1 158 ? 2.978 18.456 -23.293 1.00 91.19 158 PRO A N 1
ATOM 1266 C CA . PRO A 1 158 ? 2.179 17.402 -23.933 1.00 91.19 158 PRO A CA 1
ATOM 1267 C C . PRO A 1 158 ? 2.866 16.687 -25.108 1.00 91.19 158 PRO A C 1
ATOM 1269 O O . PRO A 1 158 ? 2.579 15.525 -25.383 1.00 91.19 158 PRO A O 1
ATOM 1272 N N . ALA A 1 159 ? 3.789 17.362 -25.804 1.00 92.38 159 ALA A N 1
ATOM 1273 C CA . ALA A 1 159 ? 4.559 16.760 -26.890 1.00 92.38 159 ALA A CA 1
ATOM 1274 C C . ALA A 1 159 ? 5.441 15.591 -26.411 1.00 92.38 159 ALA A C 1
ATOM 1276 O O . ALA A 1 159 ? 5.533 14.584 -27.105 1.00 92.38 159 ALA A O 1
ATOM 1277 N N . GLN A 1 160 ? 6.029 15.687 -25.214 1.00 93.19 160 GLN A N 1
ATOM 1278 C CA . GLN A 1 160 ? 6.858 14.619 -24.637 1.00 93.19 160 GLN A CA 1
ATOM 1279 C C . GLN A 1 160 ? 6.006 13.388 -24.313 1.00 93.19 160 GLN A C 1
ATOM 1281 O O . GLN A 1 160 ? 6.366 12.269 -24.667 1.00 93.19 160 GLN A O 1
ATOM 1286 N N . THR A 1 161 ? 4.815 13.602 -23.748 1.00 93.62 161 THR A N 1
ATOM 1287 C CA . THR A 1 161 ? 3.823 12.542 -23.532 1.00 93.62 161 THR A CA 1
ATOM 1288 C C . THR A 1 161 ? 3.453 11.845 -24.841 1.00 93.62 161 THR A C 1
ATOM 1290 O O . THR A 1 161 ? 3.454 10.616 -24.917 1.00 93.62 161 THR A O 1
ATOM 1293 N N . LYS A 1 162 ? 3.202 12.621 -25.903 1.00 94.56 162 LYS A N 1
ATOM 1294 C CA . LYS A 1 162 ? 2.887 12.076 -27.228 1.00 94.56 162 LYS A CA 1
ATOM 1295 C C . LYS A 1 162 ? 4.038 11.249 -27.810 1.00 94.56 162 LYS A C 1
ATOM 1297 O O . LYS A 1 162 ? 3.768 10.225 -28.433 1.00 94.56 162 LYS A O 1
ATOM 1302 N N . ASN A 1 163 ? 5.291 11.663 -27.606 1.00 95.06 163 ASN A N 1
ATOM 1303 C CA . ASN A 1 163 ? 6.450 10.912 -28.093 1.00 95.06 163 ASN A CA 1
ATOM 1304 C C . ASN A 1 163 ? 6.463 9.489 -27.522 1.00 95.06 163 ASN A C 1
ATOM 1306 O O . ASN A 1 163 ? 6.547 8.527 -28.281 1.00 95.06 163 ASN A O 1
ATOM 1310 N N . VAL A 1 164 ? 6.300 9.353 -26.206 1.00 95.75 164 VAL A N 1
ATOM 1311 C CA . VAL A 1 164 ? 6.312 8.050 -25.522 1.00 95.75 164 VAL A CA 1
ATOM 1312 C C . VAL A 1 164 ? 5.118 7.195 -25.938 1.00 95.75 164 VAL A C 1
ATOM 1314 O O . VAL A 1 164 ? 5.276 6.022 -26.262 1.00 95.75 164 VAL A O 1
ATOM 1317 N N . LEU A 1 165 ? 3.919 7.779 -26.001 1.00 96.69 165 LEU A N 1
ATOM 1318 C CA . LEU A 1 165 ? 2.708 7.042 -26.377 1.00 96.69 165 LEU A CA 1
ATOM 1319 C C . LEU A 1 165 ? 2.687 6.616 -27.852 1.00 96.69 165 LEU A C 1
ATOM 1321 O O . LEU A 1 165 ? 1.993 5.660 -28.194 1.00 96.69 165 LEU A O 1
ATOM 1325 N N . SER A 1 166 ? 3.457 7.276 -28.724 1.00 96.81 166 SER A N 1
ATOM 1326 C CA . SER A 1 166 ? 3.603 6.853 -30.123 1.00 96.81 166 SER A CA 1
ATOM 1327 C C . SER A 1 166 ? 4.349 5.522 -30.280 1.00 96.81 166 SER A C 1
ATOM 1329 O O . SER A 1 166 ? 4.228 4.876 -31.319 1.00 96.81 166 SER A O 1
ATOM 1331 N N . LEU A 1 167 ? 5.065 5.058 -29.245 1.00 97.94 167 LEU A N 1
ATOM 1332 C CA . LEU A 1 167 ? 5.744 3.759 -29.266 1.00 97.94 167 LEU A CA 1
ATOM 1333 C C . LEU A 1 167 ? 4.763 2.591 -29.435 1.00 97.94 167 LEU A C 1
ATOM 1335 O O . LEU A 1 167 ? 5.110 1.615 -30.093 1.00 97.94 167 LEU A O 1
ATOM 1339 N N . TYR A 1 168 ? 3.529 2.703 -28.928 1.00 97.81 168 TYR A N 1
ATOM 1340 C CA . TYR A 1 168 ? 2.501 1.673 -29.137 1.00 97.81 168 TYR A CA 1
ATOM 1341 C C . TYR A 1 168 ? 2.092 1.536 -30.608 1.00 97.81 168 TYR A C 1
ATOM 1343 O O . TYR A 1 168 ? 1.761 0.439 -31.045 1.00 97.81 168 TYR A O 1
ATOM 1351 N N . ASP A 1 169 ? 2.160 2.619 -31.389 1.00 96.94 169 ASP A N 1
ATOM 1352 C CA . ASP A 1 169 ? 1.875 2.570 -32.827 1.00 96.94 169 ASP A CA 1
ATOM 1353 C C . ASP A 1 169 ? 3.053 1.949 -33.607 1.00 96.94 169 ASP A C 1
ATOM 1355 O O . ASP A 1 169 ? 2.858 1.316 -34.645 1.00 96.94 169 ASP A O 1
ATOM 1359 N N . LEU A 1 170 ? 4.283 2.116 -33.106 1.00 97.06 170 LEU A N 1
ATOM 1360 C CA . LEU A 1 170 ? 5.505 1.576 -33.713 1.00 97.06 170 LEU A CA 1
ATOM 1361 C C . LEU A 1 170 ? 5.737 0.093 -33.384 1.00 97.06 170 LEU A C 1
ATOM 1363 O O . LEU A 1 170 ? 6.338 -0.619 -34.189 1.00 97.06 170 LEU A O 1
ATOM 1367 N N . PHE A 1 171 ? 5.260 -0.374 -32.228 1.00 97.19 171 PHE A N 1
ATOM 1368 C CA . PHE A 1 171 ? 5.458 -1.740 -31.735 1.00 97.19 171 PHE A CA 1
ATOM 1369 C C . PHE A 1 171 ? 4.146 -2.370 -31.216 1.00 97.19 171 PHE A C 1
ATOM 1371 O O . PHE A 1 171 ? 4.084 -2.784 -30.057 1.00 97.19 171 PHE A O 1
ATOM 1378 N N . PRO A 1 172 ? 3.097 -2.487 -32.054 1.00 93.38 172 PRO A N 1
ATOM 1379 C CA . PRO A 1 172 ? 1.756 -2.892 -31.615 1.00 93.38 172 PRO A CA 1
ATOM 1380 C C . PRO A 1 172 ? 1.676 -4.322 -31.053 1.00 93.38 172 PRO A C 1
ATOM 1382 O O . PRO A 1 172 ? 0.816 -4.608 -30.227 1.00 93.38 172 PRO A O 1
ATOM 1385 N N . ASP A 1 173 ? 2.582 -5.212 -31.471 1.00 92.12 173 ASP A N 1
ATOM 1386 C CA . ASP A 1 173 ? 2.602 -6.626 -31.067 1.00 92.12 173 ASP A CA 1
ATOM 1387 C C . ASP A 1 173 ? 3.606 -6.921 -29.934 1.00 92.12 173 ASP A C 1
ATOM 1389 O O . ASP A 1 173 ? 3.950 -8.081 -29.684 1.00 92.12 173 ASP A O 1
ATOM 1393 N N . LYS A 1 174 ? 4.159 -5.886 -29.289 1.00 94.12 174 LYS A N 1
ATOM 1394 C CA . LYS A 1 174 ? 5.156 -6.026 -28.216 1.00 94.12 174 LYS A CA 1
ATOM 1395 C C . LYS A 1 174 ? 4.550 -5.680 -26.864 1.00 94.12 174 LYS A C 1
ATOM 1397 O O . LYS A 1 174 ? 3.706 -4.796 -26.757 1.00 94.12 174 LYS A O 1
ATOM 1402 N N . ASN A 1 175 ? 5.029 -6.342 -25.809 1.00 95.62 175 ASN A N 1
ATOM 1403 C CA . ASN A 1 175 ? 4.610 -6.030 -24.446 1.00 95.62 175 ASN A CA 1
ATOM 1404 C C . ASN A 1 175 ? 5.318 -4.755 -23.959 1.00 95.62 175 ASN A C 1
ATOM 1406 O O . ASN A 1 175 ? 6.338 -4.814 -23.270 1.00 95.62 175 ASN A O 1
ATOM 1410 N N . LEU A 1 176 ? 4.794 -3.597 -24.353 1.00 97.56 176 LEU A N 1
ATOM 1411 C CA . LEU A 1 176 ? 5.326 -2.301 -23.946 1.00 97.56 176 LEU A CA 1
ATOM 1412 C C . LEU A 1 176 ? 4.686 -1.809 -22.649 1.00 97.56 176 LEU A C 1
ATOM 1414 O O . LEU A 1 176 ? 3.466 -1.768 -22.527 1.00 97.56 176 LEU A O 1
ATOM 1418 N N . ILE A 1 177 ? 5.521 -1.359 -21.718 1.00 97.50 177 ILE A N 1
ATOM 1419 C CA . ILE A 1 177 ? 5.142 -0.576 -20.541 1.00 97.50 177 ILE A CA 1
ATOM 1420 C C . ILE A 1 177 ? 5.706 0.831 -20.753 1.00 97.50 177 ILE A C 1
ATOM 1422 O O . ILE A 1 177 ? 6.759 1.184 -20.232 1.00 97.50 177 ILE A O 1
ATOM 1426 N N . ALA A 1 178 ? 5.042 1.622 -21.591 1.00 96.38 178 ALA A N 1
ATOM 1427 C CA . ALA A 1 178 ? 5.502 2.953 -21.980 1.00 96.38 178 ALA A CA 1
ATOM 1428 C C . ALA A 1 178 ? 4.503 4.035 -21.556 1.00 96.38 178 ALA A C 1
ATOM 1430 O O . ALA A 1 178 ? 3.351 4.019 -21.991 1.00 96.38 178 ALA A O 1
ATOM 1431 N N . PHE A 1 179 ? 4.926 4.973 -20.712 1.00 95.00 179 PHE A N 1
ATOM 1432 C CA . PHE A 1 179 ? 4.142 6.155 -20.340 1.00 95.00 179 PHE A CA 1
ATOM 1433 C C . PHE A 1 179 ? 5.054 7.247 -19.778 1.00 95.00 179 PHE A C 1
ATOM 1435 O O . PHE A 1 179 ? 6.198 7.000 -19.397 1.00 95.00 179 PHE A O 1
ATOM 1442 N N . ALA A 1 180 ? 4.536 8.469 -19.714 1.00 93.06 180 ALA A N 1
ATOM 1443 C CA . ALA A 1 180 ? 5.228 9.594 -19.112 1.00 93.06 180 ALA A CA 1
ATOM 1444 C C . ALA A 1 180 ? 4.748 9.884 -17.678 1.00 93.06 180 ALA A C 1
ATOM 1446 O O . ALA A 1 180 ? 3.617 9.578 -17.303 1.00 93.06 180 ALA A O 1
ATOM 1447 N N . THR A 1 181 ? 5.595 10.512 -16.874 1.00 89.94 181 THR A N 1
ATOM 1448 C CA . THR A 1 181 ? 5.299 11.019 -15.524 1.00 89.94 181 THR A CA 1
ATOM 1449 C C . THR A 1 181 ? 5.364 12.551 -15.522 1.00 89.94 181 THR A C 1
ATOM 1451 O O . THR A 1 181 ? 5.491 13.175 -16.578 1.00 89.94 181 THR A O 1
ATOM 1454 N N . GLY A 1 182 ? 5.237 13.196 -14.363 1.00 85.56 182 GLY A N 1
ATOM 1455 C CA . GLY A 1 182 ? 5.296 14.656 -14.258 1.00 85.56 182 GLY A CA 1
ATOM 1456 C C . GLY A 1 182 ? 4.009 15.370 -14.687 1.00 85.56 182 GLY A C 1
ATOM 1457 O O . GLY A 1 182 ? 2.990 14.751 -15.006 1.00 85.56 182 GLY A O 1
ATOM 1458 N N . THR A 1 183 ? 4.047 16.705 -14.675 1.00 82.69 183 THR A N 1
ATOM 1459 C CA . THR A 1 18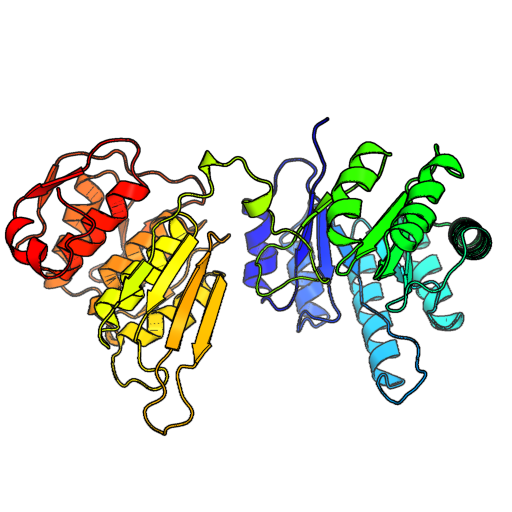3 ? 2.855 17.570 -14.773 1.00 82.69 183 THR A CA 1
ATOM 1460 C C . THR A 1 183 ? 2.066 17.415 -16.071 1.00 82.69 183 THR A C 1
ATOM 1462 O O . THR A 1 183 ? 0.849 17.584 -16.059 1.00 82.69 183 THR A O 1
ATOM 1465 N N . SER A 1 184 ? 2.726 17.075 -17.183 1.00 85.31 184 SER A N 1
ATOM 1466 C CA . SER A 1 184 ? 2.066 16.799 -18.470 1.00 85.31 184 SER A CA 1
ATOM 1467 C C . SER A 1 184 ? 1.946 15.305 -18.790 1.00 85.31 184 SER A C 1
ATOM 1469 O O . SER A 1 184 ? 1.369 14.954 -19.821 1.00 85.31 184 SER A O 1
ATOM 1471 N N . GLY A 1 185 ? 2.499 14.426 -17.948 1.00 83.81 185 GLY A N 1
ATOM 1472 C CA . GLY A 1 185 ? 2.557 12.984 -18.188 1.00 83.81 185 GLY A CA 1
ATOM 1473 C C . GLY A 1 185 ? 1.623 12.151 -17.317 1.00 83.81 185 GLY A C 1
ATOM 1474 O O . GLY A 1 185 ? 1.259 11.061 -17.736 1.00 83.81 185 GLY A O 1
ATOM 1475 N N . SER A 1 186 ? 1.171 12.644 -16.161 1.00 80.75 186 SER A N 1
ATOM 1476 C CA . SER A 1 186 ? 0.415 11.849 -15.171 1.00 80.75 186 SER A CA 1
ATOM 1477 C C . SER A 1 186 ? -0.754 11.031 -15.751 1.00 80.75 186 SER A C 1
ATOM 1479 O O . SER A 1 186 ? -0.899 9.849 -15.440 1.00 80.75 186 SER A O 1
ATOM 1481 N N . LEU A 1 187 ? -1.547 11.613 -16.659 1.00 85.50 187 LEU A N 1
ATOM 1482 C CA . LEU A 1 187 ? -2.686 10.934 -17.299 1.00 85.50 187 LEU A CA 1
ATOM 1483 C C . LEU A 1 187 ? -2.294 9.943 -18.405 1.00 85.50 187 LEU A C 1
ATOM 1485 O O . LEU A 1 187 ? -3.103 9.094 -18.780 1.00 85.50 187 LEU A O 1
ATOM 1489 N N . SER A 1 188 ? -1.059 9.997 -18.905 1.00 90.56 188 SER A N 1
ATOM 1490 C CA . SER A 1 188 ? -0.581 9.118 -19.979 1.00 90.56 188 SER A CA 1
ATOM 1491 C C . SER A 1 188 ? -0.578 7.643 -19.586 1.00 90.56 188 SER A C 1
ATOM 1493 O O . SER A 1 188 ? -0.689 6.780 -20.447 1.00 90.56 188 SER A O 1
ATOM 1495 N N . ARG A 1 189 ? -0.534 7.343 -18.282 1.00 90.44 189 ARG A N 1
ATOM 1496 C CA . ARG A 1 189 ? -0.625 5.983 -17.740 1.00 90.44 189 ARG A CA 1
ATOM 1497 C C . ARG A 1 189 ? -1.984 5.331 -18.052 1.00 90.44 189 ARG A C 1
ATOM 1499 O O . ARG A 1 189 ? -2.043 4.130 -18.303 1.00 90.44 189 ARG A O 1
ATOM 1506 N N . ILE A 1 190 ? -3.066 6.120 -18.093 1.00 88.44 190 ILE A N 1
ATOM 1507 C CA . ILE A 1 190 ? -4.403 5.654 -18.502 1.00 88.44 190 ILE A CA 1
ATOM 1508 C C . ILE A 1 190 ? -4.420 5.367 -20.001 1.00 88.44 190 ILE A C 1
ATOM 1510 O O . ILE A 1 190 ? -4.819 4.276 -20.407 1.00 88.44 190 ILE A O 1
ATOM 1514 N N . GLU A 1 191 ? -3.944 6.320 -20.801 1.00 91.50 191 GLU A N 1
ATOM 1515 C CA . GLU A 1 191 ? -3.914 6.202 -22.261 1.00 91.50 191 GLU A CA 1
ATOM 1516 C C . GLU A 1 191 ? -3.020 5.039 -22.722 1.00 91.50 191 GLU A C 1
ATOM 1518 O O . GLU A 1 191 ? -3.379 4.297 -23.631 1.00 91.50 191 GLU A O 1
ATOM 1523 N N . ALA A 1 192 ? -1.891 4.811 -22.047 1.00 94.00 192 ALA A N 1
ATOM 1524 C CA . ALA A 1 192 ? -1.005 3.678 -22.289 1.00 94.00 192 ALA A CA 1
ATOM 1525 C C . ALA A 1 192 ? -1.739 2.335 -22.163 1.00 94.00 192 ALA A C 1
ATOM 1527 O O . ALA A 1 192 ? -1.604 1.468 -23.024 1.00 94.00 192 ALA A O 1
ATOM 1528 N N . VAL A 1 193 ? -2.567 2.165 -21.127 1.00 92.06 193 VAL A N 1
ATOM 1529 C CA . VAL A 1 193 ? -3.373 0.945 -20.941 1.00 92.06 193 VAL A CA 1
ATOM 1530 C C . VAL A 1 193 ? -4.453 0.809 -22.010 1.00 92.06 193 VAL A C 1
ATOM 1532 O O . VAL A 1 193 ? -4.721 -0.300 -22.464 1.00 92.06 193 VAL A O 1
ATOM 1535 N N . GLU A 1 194 ? -5.039 1.912 -22.472 1.00 91.81 194 GLU A N 1
ATOM 1536 C CA . GLU A 1 194 ? -5.972 1.893 -23.608 1.00 91.81 194 GLU A CA 1
ATOM 1537 C C . GLU A 1 194 ? -5.284 1.518 -24.931 1.00 91.81 194 GLU A C 1
ATOM 1539 O O . GLU A 1 194 ? -5.921 0.926 -25.803 1.00 91.81 194 GLU A O 1
ATOM 1544 N N . LYS A 1 195 ? -3.984 1.810 -25.058 1.00 93.94 195 LYS A N 1
ATOM 1545 C CA . LYS A 1 195 ? -3.139 1.494 -26.220 1.00 93.94 195 LYS A CA 1
ATOM 1546 C C . LYS A 1 195 ? -2.473 0.113 -26.179 1.00 93.94 195 LYS A C 1
ATOM 1548 O O . LYS A 1 195 ? -1.878 -0.277 -27.177 1.00 93.94 195 LYS A O 1
ATOM 1553 N N . GLY A 1 196 ? -2.592 -0.632 -25.078 1.00 93.12 196 GLY A N 1
ATOM 1554 C CA . GLY A 1 196 ? -2.084 -2.006 -24.973 1.00 93.12 196 GLY A CA 1
ATOM 1555 C C . GLY A 1 196 ? -1.032 -2.255 -23.889 1.00 93.12 196 GLY A C 1
ATOM 1556 O O . GLY A 1 196 ? -0.502 -3.361 -23.828 1.00 93.12 196 GLY A O 1
ATOM 1557 N N . CYS A 1 197 ? -0.743 -1.284 -23.014 1.00 95.12 197 CYS A N 1
ATOM 1558 C CA . CYS A 1 197 ? 0.114 -1.514 -21.846 1.00 95.12 197 CYS A CA 1
ATOM 1559 C C . CYS A 1 197 ? -0.435 -2.676 -20.998 1.00 95.12 197 CYS A C 1
ATOM 1561 O O . CYS A 1 197 ? -1.609 -2.632 -20.608 1.00 95.12 197 CYS A O 1
ATOM 1563 N N . PRO A 1 198 ? 0.381 -3.697 -20.668 1.00 94.31 198 PRO A N 1
ATOM 1564 C CA . PRO A 1 198 ? -0.104 -4.903 -20.001 1.00 94.31 198 PRO A CA 1
ATOM 1565 C C . PRO A 1 198 ? -0.518 -4.646 -18.551 1.00 94.31 198 PRO A C 1
ATOM 1567 O O . PRO A 1 198 ? -1.371 -5.358 -18.022 1.00 94.31 198 PRO A O 1
ATOM 1570 N N . PHE A 1 199 ? 0.067 -3.627 -17.914 1.00 92.88 199 PHE A N 1
ATOM 1571 C CA . PHE A 1 199 ? -0.136 -3.329 -16.503 1.00 92.88 199 PHE A CA 1
ATOM 1572 C C . PHE A 1 199 ? -0.547 -1.877 -16.290 1.00 92.88 199 PHE A C 1
ATOM 1574 O O . PHE A 1 199 ? 0.021 -0.957 -16.879 1.00 92.88 199 PHE A O 1
ATOM 1581 N N . TYR A 1 200 ? -1.493 -1.666 -15.380 1.00 91.94 200 TYR A N 1
ATOM 1582 C CA . TYR A 1 200 ? -1.767 -0.358 -14.807 1.00 91.94 200 TYR A CA 1
ATOM 1583 C C . TYR A 1 200 ? -1.042 -0.253 -13.460 1.00 91.94 200 TYR A C 1
ATOM 1585 O O . TYR A 1 200 ? -1.454 -0.872 -12.482 1.00 91.94 200 TYR A O 1
ATOM 1593 N N . TYR A 1 201 ? 0.032 0.530 -13.407 1.00 91.88 201 TYR A N 1
ATOM 1594 C CA . TYR A 1 201 ? 0.822 0.725 -12.188 1.00 91.88 201 TYR A CA 1
ATOM 1595 C C . TYR A 1 201 ? 0.096 1.599 -11.161 1.00 91.88 201 TYR A C 1
ATOM 1597 O O . TYR A 1 201 ? -0.360 2.698 -11.493 1.00 91.88 201 TYR A O 1
ATOM 1605 N N . VAL A 1 202 ? 0.046 1.131 -9.915 1.00 89.69 202 VAL A N 1
ATOM 1606 C CA . VAL A 1 202 ? -0.627 1.773 -8.778 1.00 89.69 202 VAL A CA 1
ATOM 1607 C C . VAL A 1 202 ? 0.227 1.699 -7.522 1.00 89.69 202 VAL A C 1
ATOM 1609 O O . VAL A 1 202 ? 0.994 0.753 -7.350 1.00 89.69 202 VAL A O 1
ATOM 1612 N N . ALA A 1 203 ? 0.073 2.684 -6.644 1.00 87.00 203 ALA A N 1
ATOM 1613 C CA . ALA A 1 203 ? 0.671 2.650 -5.315 1.00 87.00 203 ALA A CA 1
ATOM 1614 C C . ALA A 1 203 ? -0.329 2.115 -4.267 1.00 87.00 203 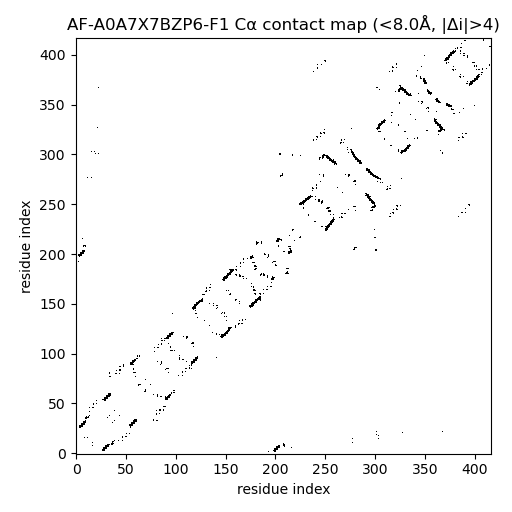ALA A C 1
ATOM 1616 O O . ALA A 1 203 ? -1.543 2.336 -4.397 1.00 87.00 203 ALA A O 1
ATOM 1617 N N . PRO A 1 204 ? 0.144 1.452 -3.198 1.00 78.62 204 PRO A N 1
ATOM 1618 C CA . PRO A 1 204 ? -0.696 1.085 -2.062 1.00 78.62 204 PRO A CA 1
ATOM 1619 C C . PRO A 1 204 ? -1.084 2.303 -1.203 1.00 78.62 204 PRO A C 1
ATOM 1621 O O . PRO A 1 204 ? -2.150 2.282 -0.585 1.00 78.62 204 PRO A O 1
ATOM 1624 N N . ARG A 1 205 ? -0.239 3.348 -1.169 1.00 78.94 205 ARG A N 1
ATOM 1625 C CA . ARG A 1 205 ? -0.393 4.584 -0.376 1.00 78.94 205 ARG A CA 1
ATOM 1626 C C . ARG A 1 205 ? 0.049 5.806 -1.194 1.00 78.94 205 ARG A C 1
ATOM 1628 O O . ARG A 1 205 ? 0.975 5.684 -1.990 1.00 78.94 205 ARG A O 1
ATOM 1635 N N . GLN A 1 206 ? -0.576 6.968 -0.996 1.00 74.25 206 GLN A N 1
ATOM 1636 C CA . GLN A 1 206 ? -0.155 8.247 -1.591 1.00 74.25 206 GLN A CA 1
ATOM 1637 C C . GLN A 1 206 ? 1.204 8.697 -1.062 1.00 74.25 206 GLN A C 1
ATOM 1639 O O . GLN A 1 206 ? 1.998 9.236 -1.816 1.00 74.25 206 GLN A O 1
ATOM 1644 N N . SER A 1 207 ? 1.498 8.485 0.221 1.00 72.19 207 SER A N 1
ATOM 1645 C CA . SER A 1 207 ? 2.819 8.823 0.775 1.00 72.19 207 SER A CA 1
ATOM 1646 C C . SER A 1 207 ? 3.953 7.966 0.209 1.00 72.19 207 SER A C 1
ATOM 1648 O O . SER A 1 207 ? 5.117 8.313 0.383 1.00 72.19 207 SER A O 1
ATOM 1650 N N . ARG A 1 208 ? 3.631 6.853 -0.467 1.00 77.31 208 ARG A N 1
ATOM 1651 C CA . ARG A 1 208 ? 4.577 5.847 -0.970 1.00 77.31 208 ARG A CA 1
ATOM 1652 C C . ARG A 1 208 ? 4.448 5.663 -2.486 1.00 77.31 208 ARG A C 1
ATOM 1654 O O . ARG A 1 208 ? 4.310 4.545 -2.977 1.00 77.31 208 ARG A O 1
ATOM 1661 N N . LEU A 1 209 ? 4.417 6.761 -3.242 1.00 78.44 209 LEU A N 1
ATOM 1662 C CA . LEU A 1 209 ? 4.436 6.669 -4.704 1.00 78.44 209 LEU A CA 1
ATOM 1663 C C . LEU A 1 209 ? 5.820 6.230 -5.178 1.00 78.44 209 LEU A C 1
ATOM 1665 O O . LEU A 1 209 ? 6.840 6.778 -4.775 1.00 78.44 209 LEU A O 1
ATOM 1669 N N . SER A 1 210 ? 5.854 5.301 -6.125 1.00 73.19 210 SER A N 1
ATOM 1670 C CA . SER A 1 210 ? 7.084 4.891 -6.794 1.00 73.19 210 SER A CA 1
ATOM 1671 C C . SER A 1 210 ? 7.543 5.924 -7.833 1.00 73.19 210 SER A C 1
ATOM 1673 O O . SER A 1 210 ? 8.673 5.854 -8.328 1.00 73.19 210 SER A O 1
ATOM 1675 N N . THR A 1 211 ? 6.636 6.813 -8.261 1.00 73.12 211 THR A N 1
ATOM 1676 C CA . THR A 1 211 ? 6.875 7.899 -9.222 1.00 73.12 211 THR A CA 1
ATOM 1677 C C . THR A 1 211 ? 5.789 8.977 -9.133 1.00 73.12 211 THR A C 1
ATOM 1679 O O . THR A 1 211 ? 4.618 8.659 -8.923 1.00 73.12 211 THR A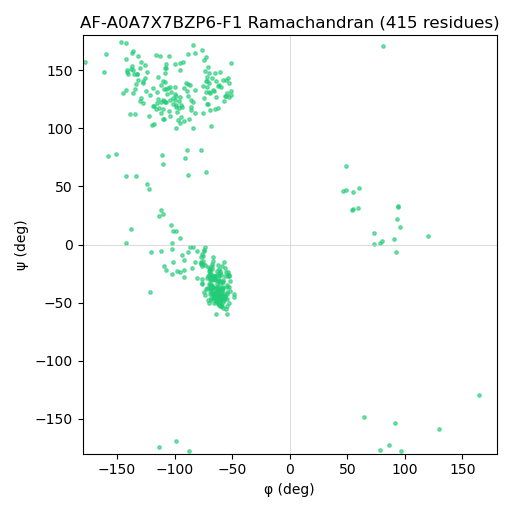 O 1
ATOM 1682 N N . ASP A 1 212 ? 6.146 10.234 -9.401 1.00 74.75 212 ASP A N 1
ATOM 1683 C CA . ASP A 1 212 ? 5.224 11.375 -9.407 1.00 74.75 212 ASP A CA 1
ATOM 1684 C C . ASP A 1 212 ? 3.963 11.150 -10.252 1.00 74.75 212 ASP A C 1
ATOM 1686 O O . ASP A 1 212 ? 4.013 10.742 -11.421 1.00 74.75 212 ASP A O 1
ATOM 1690 N N . GLY A 1 213 ? 2.812 11.479 -9.661 1.00 74.25 213 GLY A N 1
ATOM 1691 C CA . GLY A 1 213 ? 1.503 11.374 -10.305 1.00 74.25 213 GLY A CA 1
ATOM 1692 C C . GLY A 1 213 ? 0.987 9.942 -10.459 1.00 74.25 213 GLY A C 1
ATOM 1693 O O . GLY A 1 213 ? -0.004 9.736 -11.163 1.00 74.25 213 GLY A O 1
ATOM 1694 N N . GLN A 1 214 ? 1.637 8.949 -9.840 1.00 81.88 214 GLN A N 1
ATOM 1695 C CA . GLN A 1 214 ? 1.093 7.599 -9.743 1.00 81.88 214 GLN A CA 1
ATOM 1696 C C . GLN A 1 214 ? -0.195 7.619 -8.902 1.00 81.88 214 GLN A C 1
ATOM 1698 O O . GLN A 1 214 ? -0.186 8.123 -7.782 1.00 81.88 214 GLN A O 1
ATOM 1703 N N . PRO A 1 215 ? -1.310 7.078 -9.412 1.00 82.50 215 PRO A N 1
ATOM 1704 C CA . PRO A 1 215 ? -2.517 6.935 -8.613 1.00 82.50 215 PRO A CA 1
ATOM 1705 C C . PRO A 1 215 ? -2.350 5.807 -7.595 1.00 82.50 215 PRO A C 1
ATOM 1707 O O . PRO A 1 215 ? -1.703 4.787 -7.862 1.00 82.50 215 PRO A O 1
ATOM 1710 N N . THR A 1 216 ? -3.005 5.943 -6.453 1.00 83.19 216 THR A N 1
ATOM 1711 C CA . THR A 1 216 ? -3.203 4.811 -5.553 1.00 83.19 216 THR A CA 1
ATOM 1712 C C . THR A 1 216 ? -4.258 3.869 -6.106 1.00 83.19 216 THR A C 1
ATOM 1714 O O . THR A 1 216 ? -5.124 4.258 -6.894 1.00 83.19 216 THR A O 1
ATOM 1717 N N . PHE A 1 217 ? -4.246 2.617 -5.663 1.00 77.75 217 PHE A N 1
ATOM 1718 C CA . PHE A 1 217 ? -5.287 1.673 -6.060 1.00 77.75 217 PHE A CA 1
ATOM 1719 C C . PHE A 1 217 ? -6.701 2.162 -5.690 1.00 77.75 217 PHE A C 1
ATOM 1721 O O . PHE A 1 217 ? -7.633 1.995 -6.477 1.00 77.75 217 PHE A O 1
ATOM 1728 N N . PHE A 1 218 ? -6.871 2.828 -4.540 1.00 76.25 218 PHE A N 1
ATOM 1729 C CA . PHE A 1 218 ? -8.165 3.387 -4.129 1.00 76.25 218 PHE A CA 1
ATOM 1730 C C . PHE A 1 218 ? -8.618 4.585 -4.971 1.00 76.25 218 PHE A C 1
ATOM 1732 O O . PHE A 1 218 ? -9.819 4.825 -5.047 1.00 76.25 218 PHE A O 1
ATOM 1739 N N . ASP A 1 219 ? -7.708 5.301 -5.642 1.00 73.25 219 ASP A N 1
ATOM 1740 C CA . ASP A 1 219 ? -8.073 6.353 -6.607 1.00 73.25 219 ASP A CA 1
ATOM 1741 C C . ASP A 1 219 ? -8.778 5.794 -7.840 1.00 73.25 219 ASP A C 1
ATOM 1743 O O . ASP A 1 219 ? -9.550 6.499 -8.490 1.00 73.25 219 ASP A O 1
ATOM 1747 N N . ILE A 1 220 ? -8.498 4.533 -8.167 1.00 71.62 220 ILE A N 1
ATOM 1748 C CA . ILE A 1 220 ? -9.004 3.868 -9.369 1.00 71.62 220 ILE A CA 1
ATOM 1749 C C . ILE A 1 220 ? -10.237 3.021 -9.064 1.00 71.62 220 ILE A C 1
ATOM 1751 O O . ILE A 1 220 ? -11.034 2.736 -9.961 1.00 71.62 220 ILE A O 1
ATOM 1755 N N . LEU A 1 221 ? -10.407 2.606 -7.809 1.00 66.56 221 LEU A N 1
ATOM 1756 C CA . LEU A 1 221 ? -11.658 2.012 -7.362 1.00 66.56 221 LEU A CA 1
ATOM 1757 C C . LEU A 1 221 ? -12.793 3.046 -7.431 1.00 66.56 221 LEU A C 1
ATOM 1759 O O . LEU A 1 221 ? -12.579 4.243 -7.267 1.00 66.56 221 LEU A O 1
ATOM 1763 N N . ASP A 1 222 ? -14.003 2.559 -7.721 1.00 53.22 222 ASP A N 1
ATOM 1764 C CA . ASP A 1 222 ? -15.192 3.380 -7.973 1.00 53.22 222 ASP A CA 1
ATOM 1765 C C . ASP A 1 222 ? -15.445 4.421 -6.865 1.00 53.22 222 ASP A C 1
ATOM 1767 O O . ASP A 1 222 ? -15.061 4.228 -5.707 1.00 53.22 222 ASP A O 1
ATOM 1771 N N . LYS A 1 223 ? -16.154 5.506 -7.195 1.00 51.94 223 LYS A N 1
ATOM 1772 C CA . LYS A 1 223 ? -16.442 6.633 -6.286 1.00 51.94 223 LYS A CA 1
ATOM 1773 C C . LYS A 1 223 ? -17.093 6.203 -4.968 1.00 51.94 223 LYS A C 1
ATOM 1775 O O . LYS A 1 223 ? -16.939 6.894 -3.964 1.00 51.94 223 LYS A O 1
ATOM 1780 N N . ASP A 1 224 ? -17.755 5.049 -4.945 1.00 49.09 224 ASP A N 1
ATOM 1781 C CA . ASP A 1 224 ? -18.342 4.451 -3.742 1.00 49.09 224 ASP A CA 1
ATOM 1782 C C . ASP A 1 224 ? -17.309 4.120 -2.642 1.00 49.09 224 ASP A C 1
ATOM 1784 O O . ASP A 1 224 ? -17.674 4.027 -1.464 1.00 49.09 224 ASP A O 1
ATOM 1788 N N . PHE A 1 225 ? -16.021 3.991 -2.992 1.00 54.47 225 PHE A N 1
ATOM 1789 C CA . PHE A 1 225 ? -14.914 3.754 -2.055 1.00 54.47 225 PHE A CA 1
ATOM 1790 C C . PHE A 1 225 ? -14.236 5.034 -1.545 1.00 54.47 225 PHE A C 1
ATOM 1792 O O . PHE A 1 225 ? -13.510 4.973 -0.553 1.00 54.47 225 PHE A O 1
ATOM 1799 N N . LYS A 1 226 ? -14.503 6.191 -2.165 1.00 59.69 226 LYS A N 1
ATOM 1800 C CA . LYS A 1 226 ? -13.960 7.501 -1.776 1.00 59.69 226 LYS A CA 1
ATOM 1801 C C . LYS A 1 226 ? -15.040 8.395 -1.186 1.00 59.69 226 LYS A C 1
ATOM 1803 O O . LYS A 1 226 ? -15.456 9.401 -1.762 1.00 59.69 226 LYS A O 1
ATOM 1808 N N . LYS A 1 227 ? -15.513 8.028 0.002 1.00 74.25 227 LYS A N 1
ATOM 1809 C CA . LYS A 1 227 ? -16.396 8.911 0.766 1.00 74.25 227 LYS A CA 1
ATOM 1810 C C . LYS A 1 227 ? -15.571 10.046 1.363 1.00 74.25 227 LYS A C 1
ATOM 1812 O O . LYS A 1 227 ? -14.607 9.806 2.082 1.00 74.25 227 LYS A O 1
ATOM 1817 N N . ASN A 1 228 ? -15.971 11.283 1.101 1.00 80.00 228 ASN A N 1
ATOM 1818 C CA . ASN A 1 228 ? -15.392 12.421 1.797 1.00 80.00 228 ASN A CA 1
ATOM 1819 C C . ASN A 1 228 ? -15.965 12.460 3.221 1.00 80.00 228 ASN A C 1
ATOM 1821 O O . ASN A 1 228 ? -17.167 12.658 3.408 1.00 80.00 228 ASN A O 1
ATOM 1825 N N . VAL A 1 229 ? -15.108 12.219 4.210 1.00 84.56 229 VAL A N 1
ATOM 1826 C CA . VAL A 1 229 ? -15.435 12.334 5.635 1.00 84.56 229 VAL A CA 1
ATOM 1827 C C . VAL A 1 229 ? -15.654 13.799 6.022 1.00 84.56 229 VAL A C 1
ATOM 1829 O O . VAL A 1 229 ? -16.465 14.102 6.896 1.00 84.56 229 VAL A O 1
ATOM 1832 N N . GLY A 1 230 ? -14.960 14.707 5.342 1.00 86.44 230 GLY A N 1
ATOM 1833 C CA . GLY A 1 230 ? -14.976 16.138 5.583 1.00 86.44 230 GLY A CA 1
ATOM 1834 C C . GLY A 1 230 ? -13.812 16.607 6.450 1.00 86.44 230 GLY A C 1
ATOM 1835 O O . GLY A 1 230 ? -12.928 15.844 6.853 1.00 86.44 230 GLY A O 1
ATOM 1836 N N . SER A 1 231 ? -13.837 17.908 6.730 1.00 89.75 231 SER A N 1
ATOM 1837 C CA . SER A 1 231 ? -12.854 18.586 7.565 1.00 89.75 231 SER A CA 1
ATOM 1838 C C . SER A 1 231 ? -13.438 18.984 8.916 1.00 89.75 231 SER A C 1
ATOM 1840 O O . SER A 1 231 ? -14.549 19.520 8.960 1.00 89.75 231 SER A O 1
ATOM 1842 N N . ALA A 1 232 ? -12.670 18.825 9.988 1.00 90.12 232 ALA A N 1
ATOM 1843 C CA . ALA A 1 232 ? -12.994 19.364 11.308 1.00 90.12 232 ALA A CA 1
ATOM 1844 C C . ALA A 1 232 ? -11.759 19.996 11.963 1.00 90.12 232 ALA A C 1
ATOM 1846 O O . ALA A 1 232 ? -10.641 19.791 11.504 1.00 90.12 232 ALA A O 1
ATOM 1847 N N . SER A 1 233 ? -11.966 20.759 13.034 1.00 90.56 233 SER A N 1
ATOM 1848 C CA . SER A 1 233 ? -10.895 21.198 13.934 1.00 90.56 233 SER A CA 1
ATOM 1849 C C . SER A 1 233 ? -10.953 20.358 15.203 1.00 90.56 233 SER A C 1
ATOM 1851 O O . SER A 1 233 ? -12.033 20.175 15.775 1.00 90.56 233 SER A O 1
ATOM 1853 N N . ALA A 1 234 ? -9.806 19.833 15.623 1.00 89.94 234 ALA A N 1
ATOM 1854 C CA . ALA A 1 234 ? -9.668 19.124 16.887 1.00 89.94 234 ALA A CA 1
ATOM 1855 C C . ALA A 1 234 ? -9.489 20.079 18.073 1.00 89.94 234 ALA A C 1
ATOM 1857 O O . ALA A 1 234 ? -9.630 19.635 19.213 1.00 89.94 234 ALA A O 1
ATOM 1858 N N . ALA A 1 235 ? -9.175 21.358 17.823 1.00 89.94 235 ALA A N 1
ATOM 1859 C CA . ALA A 1 235 ? -8.847 22.348 18.849 1.00 89.94 235 ALA A CA 1
ATOM 1860 C C . ALA A 1 235 ? -7.846 21.799 19.890 1.00 89.94 235 ALA A C 1
ATOM 1862 O O . ALA A 1 235 ? -8.060 21.899 21.100 1.00 89.94 235 ALA A O 1
ATOM 1863 N N . GLY A 1 236 ? -6.792 21.142 19.405 1.00 91.19 236 GLY A N 1
ATOM 1864 C CA . GLY A 1 236 ? -5.727 20.534 20.196 1.00 91.19 236 GLY A CA 1
ATOM 1865 C C . GLY A 1 236 ? -6.040 19.171 20.820 1.00 91.19 236 GLY A C 1
ATOM 1866 O O . GLY A 1 236 ? -5.207 18.644 21.549 1.00 91.19 236 GLY A O 1
ATOM 1867 N N . ASN A 1 237 ? -7.214 18.578 20.580 1.00 93.75 237 ASN A N 1
ATOM 1868 C CA . ASN A 1 237 ? -7.639 17.337 21.238 1.00 93.75 237 ASN A CA 1
ATOM 1869 C C . ASN A 1 237 ? -7.326 16.082 20.404 1.00 93.75 237 ASN A C 1
ATOM 1871 O O . ASN A 1 237 ? -8.057 15.741 19.465 1.00 93.75 237 ASN A O 1
ATOM 1875 N N . TRP A 1 238 ? -6.299 15.329 20.801 1.00 95.81 238 TRP A N 1
ATOM 1876 C CA . TRP A 1 238 ? -5.886 14.108 20.104 1.00 95.81 238 TRP A CA 1
ATOM 1877 C C . TRP A 1 238 ? -6.901 12.964 20.204 1.00 95.81 238 TRP A C 1
ATOM 1879 O O . TRP A 1 238 ? -6.942 12.125 19.310 1.00 95.81 238 TRP A O 1
ATOM 1889 N N . ASN A 1 239 ? -7.803 12.948 21.189 1.00 94.81 239 ASN A N 1
ATOM 1890 C CA . ASN A 1 239 ? -8.861 11.929 21.252 1.00 94.81 239 ASN A CA 1
ATOM 1891 C C . ASN A 1 239 ? -9.882 12.117 20.114 1.00 94.81 239 ASN A C 1
ATOM 1893 O O . ASN A 1 239 ? -10.420 11.148 19.576 1.00 94.81 239 ASN A O 1
ATOM 1897 N N . ILE A 1 240 ? -10.155 13.375 19.749 1.00 93.25 240 ILE A N 1
ATOM 1898 C CA . ILE A 1 240 ? -10.952 13.741 18.568 1.00 93.25 240 ILE A CA 1
ATOM 1899 C C . ILE A 1 240 ? -10.152 13.443 17.298 1.00 93.25 240 ILE A C 1
ATOM 1901 O O . ILE A 1 240 ? -10.676 12.798 16.385 1.00 93.25 240 ILE A O 1
ATOM 1905 N N . GLY A 1 241 ? -8.887 13.874 17.275 1.00 95.44 241 GLY A N 1
ATOM 1906 C CA . GLY A 1 241 ? -7.963 13.660 16.165 1.00 95.44 241 GLY A CA 1
ATOM 1907 C C . GLY A 1 241 ? -7.854 12.198 15.756 1.00 95.44 241 GLY A C 1
ATOM 1908 O O . GLY A 1 241 ? -8.096 11.868 14.598 1.00 95.44 241 GLY A O 1
ATOM 1909 N N . ALA A 1 242 ? -7.618 11.309 16.719 1.00 97.38 242 ALA A N 1
ATOM 1910 C CA . ALA A 1 242 ? -7.482 9.876 16.497 1.00 97.38 242 ALA A CA 1
ATOM 1911 C C . ALA A 1 242 ? -8.706 9.260 15.806 1.00 97.38 242 ALA A C 1
ATOM 1913 O O . ALA A 1 242 ? -8.559 8.497 14.852 1.00 97.38 242 ALA A O 1
ATOM 1914 N N . ILE A 1 243 ? -9.924 9.617 16.233 1.00 95.69 243 ILE A N 1
ATOM 1915 C CA . ILE A 1 243 ? -11.155 9.131 15.590 1.00 95.69 243 ILE A CA 1
ATOM 1916 C C . ILE A 1 243 ? -11.237 9.642 14.145 1.00 95.69 243 ILE A C 1
ATOM 1918 O O . ILE A 1 243 ? -11.599 8.879 13.249 1.00 95.69 243 ILE A O 1
ATOM 1922 N N . TRP A 1 244 ? -10.897 10.913 13.912 1.00 94.62 244 TRP A N 1
ATOM 1923 C CA . TRP A 1 244 ? -10.992 11.537 12.591 1.00 94.62 244 TRP A CA 1
ATOM 1924 C C . TRP A 1 244 ? -9.990 10.960 11.592 1.00 94.62 244 TRP A C 1
ATOM 1926 O O . TRP A 1 244 ? -10.377 10.588 10.485 1.00 94.62 244 TRP A O 1
ATOM 1936 N N . VAL A 1 245 ? -8.729 10.812 12.004 1.00 96.38 245 VAL A N 1
ATOM 1937 C CA . VAL A 1 245 ? -7.677 10.192 11.188 1.00 96.38 245 VAL A CA 1
ATOM 1938 C C . VAL A 1 245 ? -8.067 8.752 10.849 1.00 96.38 245 VAL A C 1
ATOM 1940 O O . VAL A 1 245 ? -8.058 8.372 9.677 1.00 96.38 245 VAL A O 1
ATOM 1943 N N . VAL A 1 246 ? -8.520 7.966 11.835 1.00 96.94 246 VAL A N 1
ATOM 1944 C CA . VAL A 1 246 ? -9.006 6.595 11.596 1.00 96.94 246 VAL A CA 1
ATOM 1945 C C . VAL A 1 246 ? -10.198 6.573 10.641 1.00 96.94 246 VAL A C 1
ATOM 1947 O O . VAL A 1 246 ? -10.291 5.669 9.813 1.00 96.94 246 VAL A O 1
ATOM 1950 N N . MET A 1 247 ? -11.112 7.542 10.697 1.00 93.69 247 MET A N 1
ATOM 1951 C CA . MET A 1 247 ? -12.198 7.646 9.718 1.00 93.69 247 MET A CA 1
ATOM 1952 C C . MET A 1 247 ? -11.668 7.866 8.299 1.00 93.69 247 MET A C 1
ATOM 1954 O O . MET A 1 247 ? -12.184 7.225 7.389 1.00 93.69 247 MET A O 1
ATOM 1958 N N . GLY A 1 248 ? -10.629 8.680 8.093 1.00 92.62 248 GLY A N 1
ATOM 1959 C CA . GLY A 1 248 ? -9.930 8.750 6.803 1.00 92.62 248 GLY A CA 1
ATOM 1960 C C . GLY A 1 248 ? -9.452 7.366 6.362 1.00 92.62 248 GLY A C 1
ATOM 1961 O O . GLY A 1 248 ? -9.958 6.804 5.393 1.00 92.62 248 GLY A O 1
ATOM 1962 N N . ILE A 1 249 ? -8.609 6.726 7.171 1.00 93.38 249 ILE A N 1
ATOM 1963 C CA . ILE A 1 249 ? -8.063 5.393 6.860 1.00 93.38 249 ILE A CA 1
ATOM 1964 C C . ILE A 1 249 ? -9.156 4.357 6.560 1.00 93.38 249 ILE A C 1
ATOM 1966 O O . ILE A 1 249 ? -9.028 3.544 5.640 1.00 93.38 249 ILE A O 1
ATOM 1970 N N . THR A 1 250 ? -10.256 4.375 7.316 1.00 91.12 250 THR A N 1
ATOM 1971 C CA . THR A 1 250 ? -11.298 3.335 7.292 1.00 91.12 250 THR A CA 1
ATOM 1972 C C . THR A 1 250 ? -12.451 3.604 6.319 1.00 91.12 250 THR A C 1
ATOM 1974 O O . THR A 1 250 ? -13.143 2.662 5.917 1.00 91.12 250 THR A O 1
ATOM 1977 N N . VAL A 1 251 ? -12.679 4.858 5.923 1.00 87.56 251 VAL A N 1
ATOM 1978 C CA . VAL A 1 251 ? -13.864 5.280 5.154 1.00 87.56 251 VAL A CA 1
ATOM 1979 C C . VAL A 1 251 ? -13.500 5.924 3.821 1.00 87.56 251 VAL A C 1
ATOM 1981 O O . VAL A 1 251 ? -14.193 5.655 2.838 1.00 87.56 251 VAL A O 1
ATOM 1984 N N . GLY A 1 252 ? -12.466 6.766 3.767 1.00 86.94 252 GLY A N 1
ATOM 1985 C CA . GLY A 1 252 ? -12.217 7.619 2.606 1.00 86.94 252 GLY A CA 1
ATOM 1986 C C . GLY A 1 252 ? -11.232 8.754 2.879 1.00 86.94 252 GLY A C 1
ATOM 1987 O O . GLY A 1 252 ? -10.135 8.522 3.355 1.00 86.94 252 GLY A O 1
ATOM 1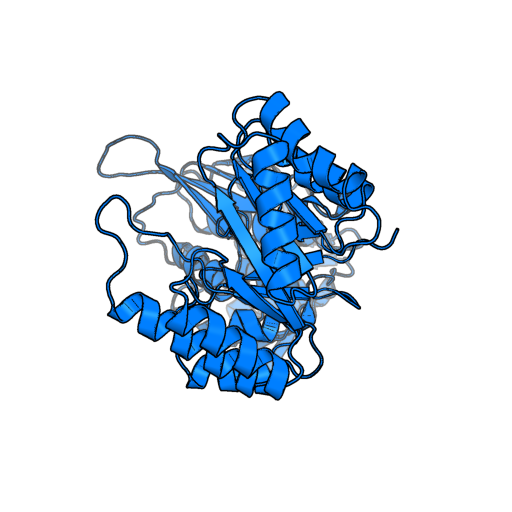988 N N 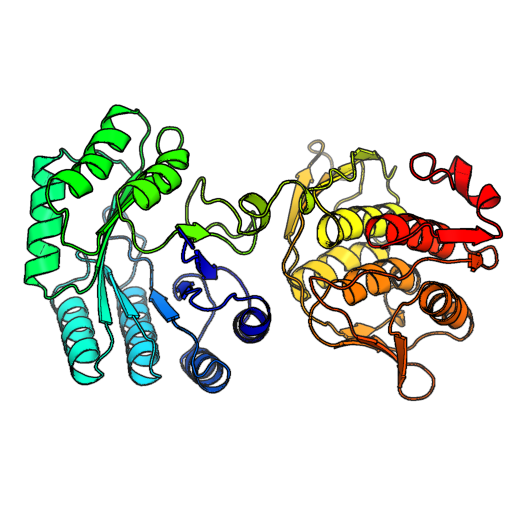. GLU A 1 253 ? -11.585 9.986 2.538 1.00 87.88 253 GLU A N 1
ATOM 1989 C CA . GLU A 1 253 ? -10.679 11.136 2.683 1.00 87.88 253 GLU A CA 1
ATOM 1990 C C . GLU A 1 253 ? -11.126 12.009 3.855 1.00 87.88 253 GLU A C 1
ATOM 1992 O O . GLU A 1 253 ? -12.301 12.375 3.936 1.00 87.88 253 GLU A O 1
ATOM 1997 N N . SER A 1 254 ? -10.206 12.338 4.763 1.00 92.38 254 SER A N 1
ATOM 1998 C CA . SER A 1 254 ? -10.479 13.179 5.935 1.00 92.38 254 SER A CA 1
ATOM 1999 C C . SER A 1 254 ? -9.378 14.213 6.167 1.00 92.38 254 SER A C 1
ATOM 2001 O O . SER A 1 254 ? -8.213 13.955 5.865 1.00 92.38 254 SER A O 1
ATOM 2003 N N . LEU A 1 255 ? -9.759 15.357 6.741 1.00 93.94 255 LEU A N 1
ATOM 2004 C CA . LEU A 1 255 ? -8.845 16.404 7.200 1.00 93.94 255 LEU A CA 1
ATOM 2005 C C . LEU A 1 255 ? -9.193 16.777 8.645 1.00 93.94 255 LEU A C 1
ATOM 2007 O O . LEU A 1 255 ? -10.339 17.132 8.929 1.00 93.94 255 LEU A O 1
ATOM 2011 N N . ILE A 1 256 ? -8.228 16.726 9.554 1.00 94.81 256 ILE A N 1
ATOM 2012 C CA . ILE A 1 256 ? -8.392 17.216 10.923 1.00 94.81 256 ILE A CA 1
ATOM 2013 C C . ILE A 1 256 ? -7.361 18.299 11.213 1.00 94.81 256 ILE A C 1
ATOM 2015 O O . ILE A 1 256 ? -6.177 18.121 10.955 1.00 94.81 256 ILE A O 1
ATOM 2019 N N . LYS A 1 257 ? -7.841 19.431 11.717 1.00 94.44 257 LYS A N 1
ATOM 2020 C CA . LYS A 1 257 ? -7.050 20.642 11.914 1.00 94.44 257 LYS A CA 1
ATOM 2021 C C . LYS A 1 257 ? -6.681 20.888 13.361 1.00 94.44 257 LYS A C 1
ATOM 2023 O O . LYS A 1 257 ? -7.375 20.404 14.262 1.00 94.44 257 LYS A O 1
ATOM 2028 N N . ASP A 1 258 ? -5.682 21.740 13.548 1.00 92.75 258 ASP A N 1
ATOM 2029 C CA . ASP A 1 258 ? -5.303 22.320 14.838 1.00 92.75 258 ASP A CA 1
ATOM 2030 C C . ASP A 1 258 ? -4.905 21.253 15.876 1.00 92.75 258 ASP A C 1
ATOM 2032 O O . ASP A 1 258 ? -5.419 21.251 16.998 1.00 92.75 258 ASP A O 1
ATOM 2036 N N . LEU A 1 259 ? -4.042 20.304 15.502 1.00 94.25 259 LEU A N 1
ATOM 2037 C CA . LEU A 1 259 ? -3.462 19.328 16.432 1.00 94.25 259 LEU A CA 1
ATOM 2038 C C . LEU A 1 259 ? -1.997 19.667 16.729 1.00 94.25 259 LEU A C 1
ATOM 2040 O O . LEU A 1 259 ? -1.258 19.921 15.786 1.00 94.25 259 LEU A O 1
ATOM 2044 N N . PRO A 1 260 ? -1.546 19.629 17.992 1.00 92.50 260 PRO A N 1
ATOM 2045 C CA . PRO A 1 260 ? -0.133 19.809 18.311 1.00 92.50 260 PRO A CA 1
ATOM 2046 C C . PRO A 1 260 ? 0.688 18.634 17.767 1.00 92.50 260 PRO A C 1
ATOM 2048 O O . PRO A 1 260 ? 0.297 17.477 17.973 1.00 92.50 260 PRO A O 1
ATOM 2051 N N . LEU A 1 261 ? 1.802 18.931 17.090 1.00 88.00 261 LEU A N 1
ATOM 2052 C CA . LEU A 1 261 ? 2.750 17.918 16.610 1.00 88.00 261 LEU A CA 1
ATOM 2053 C C . LEU A 1 261 ? 3.480 17.250 17.770 1.00 88.00 261 LEU A C 1
ATOM 2055 O O . LEU A 1 261 ? 3.529 16.024 17.834 1.00 88.00 261 LEU A O 1
ATOM 2059 N N . ASP A 1 262 ? 3.985 18.060 18.699 1.00 87.56 262 ASP A N 1
ATOM 2060 C CA . ASP A 1 262 ? 4.561 17.587 19.952 1.00 87.56 262 ASP A CA 1
ATOM 2061 C C . ASP A 1 262 ? 3.482 17.608 21.043 1.00 87.56 262 ASP A C 1
ATOM 2063 O O . ASP A 1 262 ? 2.974 18.663 21.436 1.00 87.56 262 ASP A O 1
ATOM 2067 N N . SER A 1 263 ? 3.034 16.428 21.476 1.00 89.81 263 SER A N 1
ATOM 2068 C CA . SER A 1 263 ? 1.939 16.309 22.437 1.00 89.81 263 SER A CA 1
ATOM 2069 C C . SER A 1 263 ? 2.119 15.145 23.397 1.00 89.81 263 SER A C 1
ATOM 2071 O O . SER A 1 263 ? 2.223 13.994 22.983 1.00 89.81 263 SER A O 1
ATOM 2073 N N . ASP A 1 264 ? 1.971 15.439 24.690 1.00 92.00 264 ASP A N 1
ATOM 2074 C CA . ASP A 1 264 ? 1.927 14.446 25.773 1.00 92.00 264 ASP A CA 1
ATOM 2075 C C . ASP A 1 264 ? 0.611 13.641 25.824 1.00 92.00 264 ASP A C 1
ATOM 2077 O O . ASP A 1 264 ? 0.417 12.784 26.691 1.00 92.00 264 ASP A O 1
ATOM 2081 N N . GLN A 1 265 ? -0.351 13.933 24.944 1.00 95.56 265 GLN A N 1
ATOM 2082 C CA . GLN A 1 265 ? -1.599 13.177 24.878 1.00 95.56 265 GLN A CA 1
ATOM 2083 C C . GLN A 1 265 ? -1.330 11.774 24.339 1.00 95.56 265 GLN A C 1
ATOM 2085 O O . GLN A 1 265 ? -1.026 11.621 23.163 1.00 95.56 265 GLN A O 1
ATOM 2090 N N . ALA A 1 266 ? -1.559 10.746 25.158 1.00 96.19 266 ALA A N 1
ATOM 2091 C CA . ALA A 1 266 ? -1.343 9.346 24.784 1.00 96.19 266 ALA A CA 1
ATOM 2092 C C . ALA A 1 266 ? -2.038 8.922 23.470 1.00 96.19 266 ALA A C 1
ATOM 2094 O O . ALA A 1 266 ? -1.553 8.045 22.756 1.00 96.19 266 ALA A O 1
ATOM 2095 N N . SER A 1 267 ? -3.136 9.584 23.096 1.00 96.50 267 SER A N 1
ATOM 2096 C CA . SER A 1 267 ? -3.819 9.382 21.815 1.00 96.50 267 SER A CA 1
ATOM 2097 C C . SER A 1 267 ? -3.005 9.706 20.561 1.00 96.50 267 SER A C 1
ATOM 2099 O O . SER A 1 267 ? -3.384 9.224 19.493 1.00 96.50 267 SER A O 1
ATOM 2101 N N . CYS A 1 268 ? -1.902 10.460 20.643 1.00 96.00 268 CYS A N 1
ATOM 2102 C CA . CYS A 1 268 ? -1.011 10.684 19.495 1.00 96.00 268 CYS A CA 1
ATOM 2103 C C . CYS A 1 268 ? -0.396 9.370 18.977 1.00 96.00 268 CYS A C 1
ATOM 2105 O O . CYS A 1 268 ? -0.148 9.239 17.777 1.00 96.00 268 CYS A O 1
ATOM 2107 N N . ALA A 1 269 ? -0.303 8.342 19.835 1.00 97.06 269 ALA A N 1
ATOM 2108 C CA . ALA A 1 269 ? 0.141 6.994 19.478 1.00 97.06 269 ALA A CA 1
ATOM 2109 C C . ALA A 1 269 ? -0.693 6.345 18.356 1.00 97.06 269 ALA A C 1
ATOM 2111 O O . ALA A 1 269 ? -0.272 5.350 17.767 1.00 97.06 269 ALA A O 1
ATOM 2112 N N . ILE A 1 270 ? -1.873 6.889 18.029 1.00 97.88 270 ILE A N 1
ATOM 2113 C CA . ILE A 1 270 ? -2.664 6.431 16.887 1.00 97.88 270 ILE A CA 1
ATOM 2114 C C . ILE A 1 270 ? -1.901 6.527 15.561 1.00 97.88 270 ILE A C 1
ATOM 2116 O O . ILE A 1 270 ? -2.127 5.683 14.697 1.00 97.88 270 ILE A O 1
ATOM 2120 N N . LEU A 1 271 ? -1.007 7.509 15.396 1.00 96.38 271 LEU A N 1
ATOM 2121 C CA . LEU A 1 271 ? -0.220 7.673 14.172 1.00 96.38 271 LEU A CA 1
ATOM 2122 C C . LEU A 1 271 ? 0.708 6.472 13.961 1.00 96.38 271 LEU A C 1
ATOM 2124 O O . LEU A 1 271 ? 0.652 5.846 12.906 1.00 96.38 271 LEU A O 1
ATOM 2128 N N . ASP A 1 272 ? 1.444 6.073 15.001 1.00 94.94 272 ASP A N 1
ATOM 2129 C CA . ASP A 1 272 ? 2.316 4.892 14.974 1.00 94.94 272 ASP A CA 1
ATOM 2130 C C . ASP A 1 272 ? 1.531 3.607 14.717 1.00 94.94 272 ASP A C 1
ATOM 2132 O O . ASP A 1 272 ? 1.987 2.706 14.012 1.00 94.94 272 ASP A O 1
ATOM 2136 N N . VAL A 1 273 ? 0.337 3.488 15.309 1.00 97.06 273 VAL A N 1
ATOM 2137 C CA . VAL A 1 273 ? -0.513 2.314 15.087 1.00 97.06 273 VAL A CA 1
ATOM 2138 C C . VAL A 1 273 ? -1.014 2.270 13.652 1.00 97.06 273 VAL A C 1
ATOM 2140 O O . VAL A 1 273 ? -1.043 1.194 13.058 1.00 97.06 273 VAL A O 1
ATOM 2143 N N . ILE A 1 274 ? -1.410 3.411 13.088 1.00 95.81 274 ILE A N 1
ATOM 2144 C CA . ILE A 1 274 ? -1.844 3.487 11.697 1.00 95.81 274 ILE A CA 1
ATOM 2145 C C . ILE A 1 274 ? -0.684 3.145 10.770 1.00 95.81 274 ILE A C 1
ATOM 2147 O O . ILE A 1 274 ? -0.893 2.340 9.869 1.00 95.81 274 ILE A O 1
ATOM 2151 N N . ASP A 1 275 ? 0.514 3.679 10.996 1.00 91.25 275 ASP A N 1
ATOM 2152 C CA . ASP A 1 275 ? 1.683 3.368 10.170 1.00 91.25 275 ASP A CA 1
ATOM 2153 C C . ASP A 1 275 ? 2.019 1.867 10.198 1.00 91.25 275 ASP A C 1
ATOM 2155 O O . ASP A 1 275 ? 2.101 1.235 9.142 1.00 91.25 275 ASP A O 1
ATOM 2159 N N . LYS A 1 276 ? 2.048 1.256 11.392 1.00 91.06 276 LYS A N 1
ATOM 2160 C CA . LYS A 1 276 ? 2.243 -0.198 11.573 1.00 91.06 276 LYS A CA 1
ATOM 2161 C C . LYS A 1 276 ? 1.137 -1.038 10.946 1.00 91.06 276 LYS A C 1
ATOM 2163 O O . LYS A 1 276 ? 1.400 -2.091 10.372 1.00 91.06 276 LYS A O 1
ATOM 2168 N N . ALA A 1 277 ? -0.115 -0.599 11.063 1.00 93.25 277 ALA A N 1
ATOM 2169 C CA . ALA A 1 277 ? -1.238 -1.249 10.392 1.00 93.25 277 ALA A CA 1
ATOM 2170 C C . ALA A 1 277 ? -1.166 -1.049 8.873 1.00 93.25 277 ALA A C 1
ATOM 2172 O O . ALA A 1 277 ? -1.778 -1.800 8.121 1.00 93.25 277 ALA A O 1
ATOM 2173 N N . GLY A 1 278 ? -0.423 -0.047 8.425 1.00 90.00 278 GLY A N 1
ATOM 2174 C CA . GLY A 1 278 ? -0.138 0.254 7.046 1.00 90.00 278 GLY A CA 1
ATOM 2175 C C . GLY A 1 278 ? -1.073 1.260 6.385 1.00 90.00 278 GLY A C 1
ATOM 2176 O O . GLY A 1 278 ? -1.366 1.168 5.191 1.00 90.00 278 GLY A O 1
ATOM 2177 N N . GLY A 1 279 ? -1.565 2.203 7.179 1.00 91.19 279 GLY A N 1
ATOM 2178 C CA . GLY A 1 279 ? -2.336 3.339 6.712 1.00 91.19 279 GLY A CA 1
ATOM 2179 C C . GLY A 1 279 ? -1.474 4.498 6.229 1.00 91.19 279 GLY A C 1
ATOM 2180 O O . GLY A 1 279 ? -0.250 4.497 6.351 1.00 91.19 279 GLY A O 1
ATOM 2181 N N . ASP A 1 280 ? -2.152 5.476 5.643 1.00 88.38 280 ASP A N 1
ATOM 2182 C CA . ASP A 1 280 ? -1.543 6.639 5.021 1.00 88.38 280 ASP A CA 1
ATOM 2183 C C . ASP A 1 280 ? -2.064 7.935 5.646 1.00 88.38 280 ASP A C 1
ATOM 2185 O O . ASP A 1 280 ? -3.238 8.300 5.492 1.00 88.38 280 ASP A O 1
ATOM 2189 N N . VAL A 1 281 ? -1.177 8.606 6.380 1.00 92.56 281 VAL A N 1
ATOM 2190 C CA . VAL A 1 281 ? -1.441 9.874 7.059 1.00 92.56 281 VAL A CA 1
ATOM 2191 C C . VAL A 1 281 ? -0.326 10.846 6.707 1.00 92.56 281 VAL A C 1
ATOM 2193 O O . VAL A 1 281 ? 0.844 10.572 6.953 1.00 92.56 281 VAL A O 1
ATOM 2196 N N . GLY A 1 282 ? -0.700 11.994 6.152 1.00 91.31 282 GLY A N 1
ATOM 2197 C CA . GLY A 1 282 ? 0.192 13.131 5.942 1.00 91.31 282 GLY A CA 1
ATOM 2198 C C . GLY A 1 282 ? -0.212 14.299 6.830 1.00 91.31 282 GLY A C 1
ATOM 2199 O O . GLY A 1 282 ? -1.349 14.356 7.302 1.00 91.31 282 GLY A O 1
ATOM 2200 N N . TYR A 1 283 ? 0.683 15.259 7.027 1.00 92.62 283 TYR A N 1
ATOM 2201 C CA . TYR A 1 283 ? 0.380 16.467 7.787 1.00 92.62 283 TYR A CA 1
ATOM 2202 C C . TYR A 1 283 ? 1.044 17.707 7.189 1.00 92.62 283 TYR A C 1
ATOM 2204 O O . TYR A 1 283 ? 2.014 17.610 6.437 1.00 92.62 283 TYR A O 1
ATOM 2212 N N . TYR A 1 284 ? 0.505 18.873 7.534 1.00 89.38 284 TYR A N 1
ATOM 2213 C CA . TYR A 1 284 ? 1.037 20.182 7.170 1.00 89.38 284 TYR A CA 1
ATOM 2214 C C . TYR A 1 284 ? 1.195 21.023 8.433 1.00 89.38 284 TYR A C 1
ATOM 2216 O O . TYR A 1 284 ? 0.215 21.239 9.146 1.00 89.38 284 TYR A O 1
ATOM 2224 N N . VAL A 1 285 ? 2.417 21.486 8.701 1.00 90.25 285 VAL A N 1
ATOM 2225 C CA . VAL A 1 285 ? 2.738 22.311 9.874 1.00 90.25 285 VAL A CA 1
ATOM 2226 C C . VAL A 1 285 ? 2.177 23.726 9.708 1.00 90.25 285 VAL A C 1
ATOM 2228 O O . VAL A 1 285 ? 2.196 24.297 8.615 1.00 90.25 285 VAL A O 1
ATOM 2231 N N . LEU A 1 286 ? 1.656 24.283 10.797 1.00 84.81 286 LEU A N 1
ATOM 2232 C CA . LEU A 1 286 ? 1.062 25.607 10.896 1.00 84.81 286 LEU A CA 1
ATOM 2233 C C . LEU A 1 286 ? 1.979 26.529 11.711 1.00 84.81 286 LEU A C 1
ATOM 2235 O O . LEU A 1 286 ? 2.023 26.447 12.936 1.00 84.81 286 LEU A O 1
ATOM 2239 N N . GLY A 1 287 ? 2.629 27.470 11.025 1.00 74.12 287 GLY A N 1
ATOM 2240 C CA . GLY A 1 287 ? 3.496 28.476 11.649 1.00 74.12 287 GLY A CA 1
ATOM 2241 C C . GLY A 1 287 ? 4.906 27.968 11.975 1.00 74.12 287 GLY A C 1
ATOM 2242 O O . GLY A 1 287 ? 5.182 26.783 11.863 1.00 74.12 287 GLY A O 1
ATOM 2243 N N . ASP A 1 288 ? 5.781 28.899 12.371 1.00 68.25 288 ASP A N 1
ATOM 2244 C CA . ASP A 1 288 ? 7.214 28.664 12.636 1.00 68.25 288 ASP A CA 1
ATOM 2245 C C . ASP A 1 288 ? 7.558 28.802 14.142 1.00 68.25 288 ASP A C 1
ATOM 2247 O O . ASP A 1 288 ? 8.630 29.290 14.504 1.00 68.25 288 ASP A O 1
ATOM 2251 N N . SER A 1 289 ? 6.613 28.502 15.040 1.00 65.56 289 SER A N 1
ATOM 2252 C CA . SER A 1 289 ? 6.767 28.675 16.497 1.00 65.56 289 SER A CA 1
ATOM 2253 C C . SER A 1 289 ? 6.923 27.347 17.232 1.00 65.56 289 SER A C 1
ATOM 2255 O O . SER A 1 289 ? 6.349 26.366 16.790 1.00 65.56 289 SER A O 1
ATOM 2257 N N . ASP A 1 290 ? 7.562 27.363 18.409 1.00 59.75 290 ASP A N 1
ATOM 2258 C CA . ASP A 1 290 ? 7.805 26.178 1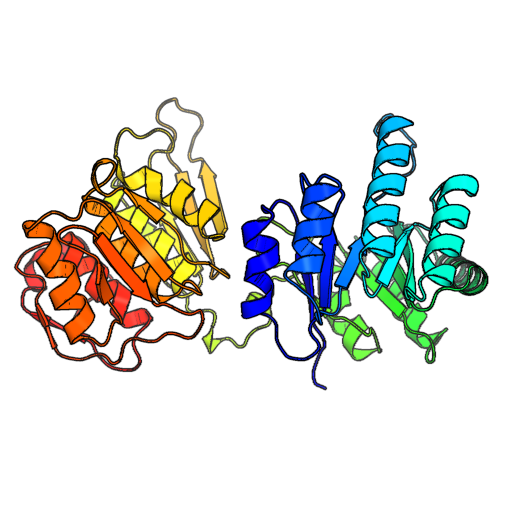9.256 1.00 59.75 290 ASP A CA 1
ATOM 2259 C C . ASP A 1 290 ? 6.539 25.350 19.591 1.00 59.75 290 ASP A C 1
ATOM 2261 O O . ASP A 1 290 ? 6.632 24.144 19.789 1.00 59.75 290 ASP A O 1
ATOM 2265 N N . ASP A 1 291 ? 5.350 25.967 19.611 1.00 70.38 291 ASP A N 1
ATOM 2266 C CA . ASP A 1 291 ? 4.058 25.272 19.739 1.00 70.38 291 ASP A CA 1
ATOM 2267 C C . ASP A 1 291 ? 3.508 24.868 18.355 1.00 70.38 291 ASP A C 1
ATOM 2269 O O . ASP A 1 291 ? 2.437 25.328 17.936 1.00 70.38 291 ASP A O 1
ATOM 2273 N N . GLU A 1 292 ? 4.260 24.057 17.605 1.00 84.25 292 GLU A N 1
ATOM 2274 C CA . GLU A 1 292 ? 3.890 23.686 16.236 1.00 84.25 292 GLU A CA 1
ATOM 2275 C C . GLU A 1 292 ? 2.561 22.914 16.205 1.00 84.25 292 GLU A C 1
ATOM 2277 O O . GLU A 1 292 ? 2.412 21.807 16.737 1.00 84.25 292 GLU A O 1
ATOM 2282 N N . MET A 1 293 ? 1.575 23.509 15.538 1.00 90.00 293 MET A N 1
ATOM 2283 C CA . MET A 1 293 ? 0.303 22.864 15.229 1.00 90.00 293 MET A CA 1
ATOM 2284 C C . MET A 1 293 ? 0.370 22.271 13.826 1.00 90.00 293 MET A C 1
ATOM 2286 O O . MET A 1 293 ? 1.119 22.746 12.978 1.00 90.00 293 MET A O 1
ATOM 2290 N N . ALA A 1 294 ? -0.448 21.267 13.543 1.00 92.88 294 ALA A N 1
ATOM 2291 C CA . ALA A 1 294 ? -0.553 20.680 12.223 1.00 92.88 294 ALA A CA 1
ATOM 2292 C C . ALA A 1 294 ? -1.987 20.316 11.845 1.00 92.88 294 ALA A C 1
ATOM 2294 O O . ALA A 1 294 ? -2.824 19.941 12.675 1.00 92.88 294 ALA A O 1
ATOM 2295 N N . ASP A 1 295 ? -2.222 20.390 10.539 1.00 94.75 295 ASP A N 1
ATOM 2296 C CA . ASP A 1 295 ? -3.387 19.830 9.875 1.00 94.75 295 ASP A CA 1
ATOM 2297 C C . ASP A 1 295 ? -3.025 18.436 9.352 1.00 94.75 295 ASP A C 1
ATOM 2299 O O . ASP A 1 295 ? -2.134 18.297 8.515 1.00 94.75 295 ASP A O 1
ATOM 2303 N N . PHE A 1 296 ? -3.731 17.404 9.810 1.00 95.00 296 PHE A N 1
ATOM 2304 C CA . PHE A 1 296 ? -3.519 16.015 9.403 1.00 95.00 296 PHE A CA 1
ATOM 2305 C C . PHE A 1 296 ? -4.539 15.595 8.348 1.00 95.00 296 PHE A C 1
ATOM 2307 O O . PHE A 1 296 ? -5.752 15.734 8.524 1.00 95.00 296 PHE A O 1
ATOM 2314 N N . SER A 1 297 ? -4.042 15.020 7.261 1.00 93.50 297 SER A N 1
ATOM 2315 C CA . SER A 1 297 ? -4.829 14.415 6.193 1.00 93.50 297 SER A CA 1
ATOM 2316 C C . SER A 1 297 ? -4.671 12.900 6.226 1.00 93.50 297 SER A C 1
ATOM 2318 O O . SER A 1 297 ? -3.562 12.389 6.353 1.00 93.50 297 SER A O 1
ATOM 2320 N N . ALA A 1 298 ? -5.779 12.176 6.112 1.00 92.75 298 ALA A N 1
ATOM 2321 C CA . ALA A 1 298 ? -5.770 10.718 6.071 1.00 92.75 298 ALA A CA 1
ATOM 2322 C C . ALA A 1 298 ? -6.632 10.219 4.919 1.00 92.75 298 ALA A C 1
ATOM 2324 O O . ALA A 1 298 ? -7.705 10.777 4.651 1.00 92.75 298 ALA A O 1
ATOM 2325 N N . GLN A 1 299 ? -6.165 9.162 4.262 1.00 88.69 299 GLN A N 1
ATOM 2326 C CA . GLN A 1 299 ? -6.815 8.588 3.089 1.00 88.69 299 GLN A CA 1
ATOM 2327 C C . GLN A 1 299 ? -7.089 7.103 3.279 1.00 88.69 299 GLN A C 1
ATOM 2329 O O . GLN A 1 299 ? -6.395 6.421 4.027 1.00 88.69 299 GLN A O 1
ATOM 2334 N N . ARG A 1 300 ? -8.093 6.583 2.569 1.00 88.06 300 ARG A N 1
ATOM 2335 C CA . ARG A 1 300 ? -8.415 5.154 2.576 1.00 88.06 300 ARG A CA 1
ATOM 2336 C C . ARG A 1 300 ? -7.161 4.340 2.257 1.00 88.06 300 ARG A C 1
ATOM 2338 O O . ARG A 1 300 ? -6.530 4.560 1.228 1.00 88.06 300 ARG A O 1
ATOM 2345 N N . SER A 1 301 ? -6.835 3.375 3.114 1.00 87.62 301 SER A N 1
ATOM 2346 C CA . SER A 1 301 ? -5.632 2.550 2.954 1.00 87.62 301 SER A CA 1
ATOM 2347 C C . SER A 1 301 ? -5.911 1.057 3.104 1.00 87.62 301 SER A C 1
ATOM 2349 O O . SER A 1 301 ? -6.936 0.638 3.653 1.00 87.62 301 SER A O 1
ATOM 2351 N N . VAL A 1 302 ? -4.968 0.253 2.608 1.00 88.19 302 VAL A N 1
ATOM 2352 C CA . VAL A 1 302 ? -4.905 -1.193 2.826 1.00 88.19 302 VAL A CA 1
ATOM 2353 C C . VAL A 1 302 ? -4.207 -1.410 4.163 1.00 88.19 302 VAL A C 1
ATOM 2355 O O . VAL A 1 302 ? -2.985 -1.311 4.223 1.00 88.19 302 VAL A O 1
ATOM 2358 N N . THR A 1 303 ? -4.975 -1.675 5.221 1.00 92.75 303 THR A N 1
ATOM 2359 C CA . THR A 1 303 ? -4.441 -1.944 6.560 1.00 92.75 303 THR A CA 1
ATOM 2360 C C . THR A 1 303 ? -4.556 -3.408 6.987 1.00 92.75 303 THR A C 1
ATOM 2362 O O . THR A 1 303 ? -5.482 -4.118 6.594 1.00 92.75 303 THR A O 1
ATOM 2365 N N . PHE A 1 304 ? -3.644 -3.858 7.842 1.00 94.12 304 PHE A N 1
ATOM 2366 C CA . PHE A 1 304 ? -3.593 -5.215 8.384 1.00 94.12 304 PHE A CA 1
ATOM 2367 C C . PHE A 1 304 ? -3.798 -5.231 9.895 1.00 94.12 304 PHE A C 1
ATOM 2369 O O . PHE A 1 304 ? -3.752 -4.193 10.563 1.00 94.12 304 PHE A O 1
ATOM 2376 N N . GLY A 1 305 ? -4.122 -6.413 10.418 1.00 95.12 305 GLY A N 1
ATOM 2377 C CA . GLY A 1 305 ? -4.245 -6.656 11.848 1.00 95.12 305 GLY A CA 1
ATOM 2378 C C . GLY A 1 305 ? -2.966 -6.266 12.587 1.00 95.12 305 GLY A C 1
ATOM 2379 O O . GLY A 1 305 ? -1.860 -6.478 12.098 1.00 95.12 305 GLY A O 1
ATOM 2380 N N . PHE A 1 306 ? -3.131 -5.686 13.769 1.00 96.06 306 PHE A N 1
ATOM 2381 C CA . PHE A 1 306 ? -2.041 -5.167 14.594 1.00 96.06 306 PHE A CA 1
ATOM 2382 C C . PHE A 1 306 ? -2.252 -5.557 16.057 1.00 96.06 306 PHE A C 1
ATOM 2384 O O . PHE A 1 306 ? -3.352 -5.945 16.456 1.00 96.06 306 PHE A O 1
ATOM 2391 N N . GLU A 1 307 ? -1.209 -5.430 16.870 1.00 97.56 307 GLU A N 1
ATOM 2392 C CA . GLU A 1 307 ? -1.296 -5.593 18.319 1.00 97.56 307 GLU A CA 1
ATOM 2393 C C . GLU A 1 307 ? -1.061 -4.253 19.022 1.00 97.56 307 GLU A C 1
ATOM 2395 O O . GLU A 1 307 ? -0.181 -3.487 18.626 1.00 97.56 307 GLU A O 1
ATOM 2400 N N . PHE A 1 308 ? -1.859 -3.955 20.049 1.00 98.31 308 PHE A N 1
ATOM 2401 C CA . PHE A 1 308 ? -1.717 -2.734 20.839 1.00 98.31 308 PHE A CA 1
ATOM 2402 C C . PHE A 1 308 ? -1.999 -2.977 22.324 1.00 98.31 308 PHE A C 1
ATOM 2404 O O . PHE A 1 308 ? -3.013 -3.577 22.683 1.00 98.31 308 PHE A O 1
ATOM 2411 N N . ASP A 1 309 ? -1.120 -2.471 23.190 1.00 98.06 309 ASP A N 1
ATOM 2412 C CA . ASP A 1 309 ? -1.291 -2.493 24.644 1.00 98.06 309 ASP A CA 1
ATOM 2413 C C . ASP A 1 309 ? -2.078 -1.265 25.111 1.00 98.06 309 ASP A C 1
ATOM 2415 O O . ASP A 1 309 ? -1.554 -0.154 25.125 1.00 98.06 309 ASP A O 1
ATOM 2419 N N . LEU A 1 310 ? -3.332 -1.451 25.533 1.00 98.00 310 LEU A N 1
ATOM 2420 C CA . LEU A 1 310 ? -4.201 -0.334 25.914 1.00 98.00 310 LEU A CA 1
ATOM 2421 C C . LEU A 1 310 ? -3.750 0.412 27.174 1.00 98.00 310 LEU A C 1
ATOM 2423 O O . LEU A 1 310 ? -4.289 1.482 27.441 1.00 98.00 310 LEU A O 1
ATOM 2427 N N . ARG A 1 311 ? -2.776 -0.086 27.945 1.00 96.81 311 ARG A N 1
ATOM 2428 C CA . ARG A 1 311 ? -2.252 0.648 29.112 1.00 96.81 311 ARG A CA 1
ATOM 2429 C C . ARG A 1 311 ? -1.530 1.933 28.721 1.00 96.81 311 ARG A C 1
ATOM 2431 O O . ARG A 1 311 ? -1.491 2.850 29.536 1.00 96.81 311 ARG A O 1
ATOM 2438 N N . SER A 1 312 ? -0.967 1.999 27.512 1.00 96.69 312 SER A N 1
ATOM 2439 C CA . SER A 1 312 ? -0.269 3.195 27.031 1.00 96.69 312 SER A CA 1
ATOM 2440 C C . SER A 1 312 ? -1.233 4.304 26.611 1.00 96.69 312 SER A C 1
ATOM 2442 O O . SER A 1 312 ? -0.921 5.464 26.838 1.00 96.69 312 SER A O 1
ATOM 2444 N N . ALA A 1 313 ? -2.398 3.954 26.052 1.00 97.31 313 ALA A N 1
ATOM 2445 C CA . ALA A 1 313 ? -3.425 4.901 25.609 1.00 97.31 313 ALA A CA 1
ATOM 2446 C C . ALA A 1 313 ? -4.845 4.289 25.701 1.00 97.31 313 ALA A C 1
ATOM 2448 O O . ALA A 1 313 ? -5.415 3.855 24.689 1.00 97.31 313 ALA A O 1
ATOM 2449 N N . PRO A 1 314 ? -5.449 4.215 26.904 1.00 96.50 314 PRO A N 1
ATOM 2450 C CA . PRO A 1 314 ? -6.745 3.559 27.117 1.00 96.50 314 PRO A CA 1
ATOM 2451 C C . PRO A 1 314 ? -7.901 4.165 26.310 1.00 96.50 314 PRO A C 1
ATOM 2453 O O . PRO A 1 314 ? -8.903 3.499 26.021 1.00 96.50 314 PRO A O 1
ATOM 2456 N N . GLU A 1 315 ? -7.797 5.441 25.967 1.00 95.44 315 GLU A N 1
ATOM 2457 C CA . GLU A 1 315 ? -8.797 6.192 25.225 1.00 95.44 315 GLU A CA 1
ATOM 2458 C C . GLU A 1 315 ? -8.856 5.827 23.730 1.00 95.44 315 GLU A C 1
ATOM 2460 O O . GLU A 1 315 ? -9.888 6.049 23.090 1.00 95.44 315 GLU A O 1
ATOM 2465 N N . LEU A 1 316 ? -7.810 5.186 23.190 1.00 97.88 316 LEU A N 1
ATOM 2466 C CA . LEU A 1 316 ? -7.748 4.766 21.789 1.00 97.88 316 LEU A CA 1
ATOM 2467 C C . LEU A 1 316 ? -8.589 3.524 21.481 1.00 97.88 316 LEU A C 1
ATOM 2469 O O . LEU A 1 316 ? -8.781 3.208 20.310 1.00 97.88 316 LEU A O 1
ATOM 2473 N N . ILE A 1 317 ? -9.160 2.833 22.473 1.00 98.12 317 ILE A N 1
ATOM 2474 C CA . ILE A 1 317 ? -9.921 1.592 22.237 1.00 98.12 317 ILE A CA 1
ATOM 2475 C C . ILE A 1 317 ? -11.014 1.738 21.161 1.00 98.12 317 ILE A C 1
ATOM 2477 O O . ILE A 1 317 ? -11.194 0.847 20.336 1.00 98.12 317 ILE A O 1
ATOM 2481 N N . GLY A 1 318 ? -11.729 2.864 21.131 1.00 97.50 318 GLY A N 1
ATOM 2482 C CA . GLY A 1 318 ? -12.742 3.148 20.112 1.00 97.50 318 GLY A CA 1
ATOM 2483 C C . GLY A 1 318 ? -12.158 3.273 18.695 1.00 97.50 318 GLY A C 1
ATOM 2484 O O . GLY A 1 318 ? -12.539 2.480 17.828 1.00 97.50 318 GLY A O 1
ATOM 2485 N N . PRO A 1 319 ? -11.224 4.218 18.458 1.00 97.88 319 PRO A N 1
ATOM 2486 C CA . PRO A 1 319 ? -10.448 4.312 17.218 1.00 97.88 319 PRO A CA 1
ATOM 2487 C C . PRO A 1 319 ? -9.823 2.982 16.771 1.00 97.88 319 PRO A C 1
ATOM 2489 O O . PRO A 1 319 ? -9.947 2.597 15.612 1.00 97.88 319 PRO A O 1
ATOM 2492 N N . LEU A 1 320 ? -9.209 2.234 17.688 1.00 98.62 320 LEU A N 1
ATOM 2493 C CA . LEU A 1 320 ? -8.529 0.977 17.374 1.00 98.62 320 LEU A CA 1
ATOM 2494 C C . LEU A 1 320 ? -9.506 -0.132 16.977 1.00 98.62 320 LEU A C 1
ATOM 2496 O O . LEU A 1 320 ? -9.196 -0.922 16.087 1.00 98.62 320 LEU A O 1
ATOM 2500 N N . ILE A 1 321 ? -10.707 -0.171 17.567 1.00 98.38 321 ILE A N 1
ATOM 2501 C CA . ILE A 1 321 ? -11.774 -1.064 17.098 1.00 98.38 321 ILE A CA 1
ATOM 2502 C C . ILE A 1 321 ? -12.187 -0.694 15.672 1.00 98.38 321 ILE A C 1
ATOM 2504 O O . ILE A 1 321 ? -12.312 -1.583 14.835 1.00 98.38 321 ILE A O 1
ATOM 2508 N N . LEU A 1 322 ? -12.383 0.591 15.366 1.00 97.19 322 LEU A N 1
ATOM 2509 C CA . LEU A 1 322 ? -12.758 1.033 14.015 1.00 97.19 322 LEU A CA 1
ATOM 2510 C C . LEU A 1 322 ? -11.701 0.658 12.973 1.00 97.19 322 LEU A C 1
ATOM 2512 O O . LEU A 1 322 ? -12.054 0.109 11.927 1.00 97.19 322 LEU A O 1
ATOM 2516 N N . LEU A 1 323 ? -10.426 0.913 13.281 1.00 97.88 323 LEU A N 1
ATOM 2517 C CA . LEU A 1 323 ? -9.299 0.534 12.433 1.00 97.88 323 LEU A CA 1
ATOM 2518 C C . LEU A 1 323 ? -9.252 -0.986 12.251 1.00 97.88 323 LEU A C 1
ATOM 2520 O O . LEU A 1 323 ? -9.319 -1.471 11.124 1.00 97.88 323 LEU A O 1
ATOM 2524 N N . GLY A 1 324 ? -9.260 -1.737 13.357 1.00 97.69 324 GLY A N 1
ATOM 2525 C CA . GLY A 1 324 ? -9.216 -3.198 13.358 1.00 97.69 324 GLY A CA 1
ATOM 2526 C C . GLY A 1 324 ? -10.373 -3.851 12.603 1.00 97.69 324 GLY A C 1
ATOM 2527 O O . GLY A 1 324 ? -10.179 -4.887 11.983 1.00 97.69 324 GLY A O 1
ATOM 2528 N N . LEU A 1 325 ? -11.566 -3.246 12.580 1.00 96.88 325 LEU A N 1
ATOM 2529 C CA . LEU A 1 325 ? -12.695 -3.763 11.798 1.00 96.88 325 LEU A CA 1
ATOM 2530 C C . LEU A 1 325 ? -12.458 -3.675 10.286 1.00 96.88 325 LEU A C 1
ATOM 2532 O O . LEU A 1 325 ? -12.976 -4.520 9.562 1.00 96.88 325 LEU A O 1
ATOM 2536 N N . ARG A 1 326 ? -11.702 -2.682 9.799 1.00 93.44 326 ARG A N 1
ATOM 2537 C CA . ARG A 1 326 ? -11.381 -2.510 8.367 1.00 93.44 326 ARG A CA 1
ATOM 2538 C C . ARG A 1 326 ? -9.973 -2.973 7.988 1.00 93.44 326 ARG A C 1
ATOM 2540 O O . ARG A 1 326 ? -9.628 -2.866 6.812 1.00 93.44 326 ARG A O 1
ATOM 2547 N N . SER A 1 327 ? -9.217 -3.493 8.950 1.00 94.75 327 SER A N 1
ATOM 2548 C CA . SER A 1 327 ? -7.932 -4.151 8.742 1.00 94.75 327 SER A CA 1
ATOM 2549 C C . SER A 1 327 ? -8.112 -5.633 8.434 1.00 94.75 327 SER A C 1
ATOM 2551 O O . SER A 1 327 ? -8.907 -6.314 9.079 1.00 94.75 327 SER A O 1
ATOM 2553 N N . GLU A 1 328 ? -7.363 -6.146 7.466 1.00 93.00 328 GLU A N 1
ATOM 2554 C CA . GLU A 1 328 ? -7.369 -7.568 7.120 1.00 93.00 328 GLU A CA 1
ATOM 2555 C C . GLU A 1 328 ? -6.600 -8.406 8.143 1.00 93.00 328 GLU A C 1
ATOM 2557 O O . GLU A 1 328 ? -5.505 -8.044 8.575 1.00 93.00 328 GLU A O 1
ATOM 2562 N N . GLY A 1 329 ? -7.177 -9.546 8.526 1.00 92.75 329 GLY A N 1
ATOM 2563 C CA . GLY A 1 329 ? -6.649 -10.406 9.582 1.00 92.75 329 GLY A CA 1
ATOM 2564 C C . GLY A 1 329 ? -7.217 -10.083 10.968 1.00 92.75 329 GLY A C 1
ATOM 2565 O O . GLY A 1 329 ? -8.352 -9.621 11.116 1.00 92.75 329 GLY A O 1
ATOM 2566 N N . THR A 1 330 ? -6.438 -10.394 12.005 1.00 95.75 330 THR A N 1
ATOM 2567 C CA . THR A 1 330 ? -6.853 -10.252 13.406 1.00 95.75 330 THR A CA 1
ATOM 2568 C C . THR A 1 330 ? -6.063 -9.145 14.093 1.00 95.75 330 THR A C 1
ATOM 2570 O O . THR A 1 330 ? -4.841 -9.221 14.182 1.00 95.75 330 THR A O 1
ATOM 2573 N N . THR A 1 331 ? -6.766 -8.156 14.640 1.00 98.12 331 THR A N 1
ATOM 2574 C CA . THR A 1 331 ? -6.199 -7.170 15.569 1.00 98.12 331 THR A CA 1
ATOM 2575 C C . THR A 1 331 ? -6.344 -7.662 17.009 1.00 98.12 331 THR A C 1
ATOM 2577 O O . THR A 1 331 ? -7.395 -8.193 17.384 1.00 98.12 331 THR A O 1
ATOM 2580 N N . ARG A 1 332 ? -5.307 -7.458 17.825 1.00 98.44 332 ARG A N 1
ATOM 2581 C CA . ARG A 1 332 ? -5.239 -7.826 19.246 1.00 98.44 332 ARG A CA 1
ATOM 2582 C C . ARG A 1 332 ? -5.104 -6.563 20.094 1.00 98.44 332 ARG A C 1
ATOM 2584 O O . ARG A 1 332 ? -4.119 -5.842 19.983 1.00 98.44 332 ARG A O 1
ATOM 2591 N N . LEU A 1 333 ? -6.088 -6.284 20.943 1.00 98.50 333 LEU A N 1
ATOM 2592 C CA . LEU A 1 333 ? -5.995 -5.213 21.941 1.00 98.50 333 LEU A CA 1
ATOM 2593 C C . LEU A 1 333 ? -5.767 -5.853 23.307 1.00 98.50 333 LEU A C 1
ATOM 2595 O O . LEU A 1 333 ? -6.622 -6.608 23.773 1.00 98.50 333 LEU A O 1
ATOM 2599 N N . LEU A 1 334 ? -4.608 -5.601 23.909 1.00 98.31 334 LEU A N 1
ATOM 2600 C CA . LEU A 1 334 ? -4.169 -6.203 25.170 1.00 98.31 334 LEU A CA 1
ATOM 2601 C C . LEU A 1 334 ? -4.554 -5.330 26.372 1.00 98.31 334 LEU A C 1
ATOM 2603 O O . LEU A 1 334 ? -4.700 -4.114 26.235 1.00 98.31 334 LEU A O 1
ATOM 2607 N N . HIS A 1 335 ? -4.644 -5.952 27.552 1.00 97.56 335 HIS A N 1
ATOM 2608 C CA . HIS A 1 335 ? -4.868 -5.304 28.851 1.00 97.56 335 HIS A CA 1
ATOM 2609 C C . HIS A 1 335 ? -6.119 -4.410 28.908 1.00 97.56 335 HIS A C 1
ATOM 2611 O O . HIS A 1 335 ? -6.098 -3.284 29.409 1.00 97.56 335 HIS A O 1
ATOM 2617 N N . VAL A 1 336 ? -7.225 -4.924 28.383 1.00 96.38 336 VAL A N 1
ATOM 2618 C CA . VAL A 1 336 ? -8.535 -4.275 28.350 1.00 96.38 336 VAL A CA 1
ATOM 2619 C C . VAL A 1 336 ? -9.126 -4.224 29.759 1.00 96.38 336 VAL A C 1
ATOM 2621 O O . VAL A 1 336 ? -9.385 -5.251 30.387 1.00 96.38 336 VAL A O 1
ATOM 2624 N N . ASP A 1 337 ? -9.409 -3.018 30.243 1.00 92.81 337 ASP A N 1
ATOM 2625 C CA . ASP A 1 337 ? -10.027 -2.796 31.549 1.00 92.81 337 ASP A CA 1
ATOM 2626 C C . ASP A 1 337 ? -11.512 -3.222 31.562 1.00 92.81 337 ASP A C 1
ATOM 2628 O O . ASP A 1 337 ? -12.242 -3.135 30.568 1.00 92.81 337 ASP A O 1
ATOM 2632 N N . LYS A 1 338 ? -12.026 -3.610 32.734 1.00 91.25 338 LYS A N 1
ATOM 2633 C CA . LYS A 1 338 ? -13.448 -3.939 32.942 1.00 91.25 338 LYS A CA 1
ATOM 2634 C C . LYS A 1 338 ? -14.398 -2.835 32.470 1.00 91.25 338 LYS A C 1
ATOM 2636 O O . LYS A 1 338 ? -15.466 -3.141 31.935 1.00 91.25 338 LYS A O 1
ATOM 2641 N N . ASN A 1 339 ? -14.029 -1.568 32.635 1.00 90.44 339 ASN A N 1
ATOM 2642 C CA . ASN A 1 339 ? -14.813 -0.422 32.177 1.00 90.44 339 ASN A CA 1
ATOM 2643 C C . ASN A 1 339 ? -14.801 -0.284 30.650 1.00 90.44 339 ASN A C 1
ATOM 2645 O O . ASN A 1 339 ? -15.765 0.211 30.073 1.00 90.44 339 ASN A O 1
ATOM 2649 N N . GLN A 1 340 ? -13.757 -0.765 29.976 1.00 94.69 340 GLN A N 1
ATOM 2650 C CA . GLN A 1 340 ? -13.652 -0.766 28.518 1.00 94.69 340 GLN A CA 1
ATOM 2651 C C . GLN A 1 340 ? -14.493 -1.875 27.862 1.00 94.69 340 GLN A C 1
ATOM 2653 O O . GLN A 1 340 ? -14.858 -1.760 26.692 1.00 94.69 340 GLN A O 1
ATOM 2658 N N . MET A 1 341 ? -14.939 -2.885 28.616 1.00 94.75 341 MET A N 1
ATOM 2659 C CA . MET A 1 341 ? -15.824 -3.950 28.112 1.00 94.75 341 MET A CA 1
ATOM 2660 C C . MET A 1 341 ? -17.161 -3.444 27.549 1.00 94.75 341 MET A C 1
ATOM 2662 O O . MET A 1 341 ? -17.833 -4.155 26.794 1.00 94.75 341 MET A O 1
ATOM 2666 N N . MET A 1 342 ? -17.570 -2.217 27.887 1.00 95.88 342 MET A N 1
ATOM 2667 C CA . MET A 1 342 ? -18.726 -1.577 27.257 1.00 95.88 342 MET A CA 1
ATOM 2668 C C . MET A 1 342 ? -18.530 -1.351 25.749 1.00 95.88 342 MET A C 1
ATOM 2670 O O . MET A 1 342 ? -19.508 -1.463 25.012 1.00 95.88 342 MET A O 1
ATOM 2674 N N . TYR A 1 343 ? -17.296 -1.126 25.276 1.00 97.56 343 TYR A N 1
ATOM 2675 C CA . TYR A 1 343 ? -16.984 -1.003 23.847 1.00 97.56 343 TYR A CA 1
ATOM 2676 C C . TYR A 1 343 ? -17.270 -2.315 23.120 1.00 97.56 343 TYR A C 1
ATOM 2678 O O . TYR A 1 343 ? -18.016 -2.324 22.144 1.00 97.56 343 TYR A O 1
ATOM 2686 N N . VAL A 1 344 ? -16.774 -3.436 23.652 1.00 96.69 344 VAL A N 1
ATOM 2687 C CA . VAL A 1 344 ? -17.010 -4.775 23.087 1.00 96.69 344 VAL A CA 1
ATOM 2688 C C . VAL A 1 344 ? -18.506 -5.039 22.939 1.00 96.69 344 VAL A C 1
ATOM 2690 O O . VAL A 1 344 ? -18.985 -5.331 21.844 1.00 96.69 344 VAL A O 1
ATOM 2693 N N . LYS A 1 345 ? -19.266 -4.851 24.025 1.00 96.81 345 LYS A N 1
ATOM 2694 C CA . LYS A 1 345 ? -20.723 -5.052 24.031 1.00 96.81 345 LYS A CA 1
ATOM 2695 C C . LYS A 1 345 ? -21.427 -4.139 23.029 1.00 96.81 345 LYS A C 1
ATOM 2697 O O . LYS A 1 345 ? -22.344 -4.579 22.335 1.00 96.81 345 LYS A O 1
ATOM 2702 N N . ALA A 1 346 ? -21.027 -2.870 22.962 1.00 97.50 346 ALA A N 1
ATOM 2703 C CA . ALA A 1 346 ? -21.670 -1.889 22.103 1.00 97.50 346 ALA A CA 1
ATOM 2704 C C . ALA A 1 346 ? -21.421 -2.157 20.612 1.00 97.50 346 ALA A C 1
ATOM 2706 O O . ALA A 1 346 ? -22.367 -2.075 19.825 1.00 97.50 346 ALA A O 1
ATOM 2707 N N . PHE A 1 347 ? -20.191 -2.515 20.235 1.00 98.06 347 PHE A N 1
ATOM 2708 C CA . PHE A 1 347 ? -19.817 -2.844 18.859 1.00 98.06 347 PHE A CA 1
ATOM 2709 C C . PHE A 1 347 ? -20.382 -4.205 18.415 1.00 98.06 347 PHE A C 1
ATOM 2711 O O . PHE A 1 347 ? -20.891 -4.325 17.299 1.00 98.06 347 PHE A O 1
ATOM 2718 N N . GLN A 1 348 ? -20.405 -5.220 19.289 1.00 97.62 348 GLN A N 1
ATOM 2719 C CA . GLN A 1 348 ? -21.044 -6.512 18.987 1.00 97.62 348 GLN A CA 1
ATOM 2720 C C . GLN A 1 348 ? -22.538 -6.358 18.658 1.00 97.62 348 GLN A C 1
ATOM 2722 O O . GLN A 1 348 ? -23.027 -6.979 17.714 1.00 97.62 348 GLN A O 1
ATOM 2727 N N . LYS A 1 349 ? -23.260 -5.478 19.371 1.00 97.88 349 LYS A N 1
ATOM 2728 C CA . LYS A 1 349 ? -24.684 -5.185 19.104 1.00 97.88 349 LYS A CA 1
ATOM 2729 C C . LYS A 1 349 ? -24.959 -4.625 17.707 1.00 97.88 349 LYS A C 1
ATOM 2731 O O . LYS A 1 349 ? -26.075 -4.773 17.221 1.00 97.88 349 LYS A O 1
ATOM 2736 N N . VAL A 1 350 ? -23.967 -4.000 17.071 1.00 97.38 350 VAL A N 1
ATOM 2737 C CA . VAL A 1 350 ? -24.072 -3.465 15.700 1.00 97.38 350 VAL A CA 1
ATOM 2738 C C . VAL A 1 350 ? -23.403 -4.369 14.658 1.00 97.38 350 VAL A C 1
ATOM 2740 O O . VAL A 1 350 ? -23.252 -3.991 13.496 1.00 97.38 350 VAL A O 1
ATOM 2743 N N . GLY A 1 351 ? -23.043 -5.594 15.052 1.00 96.62 351 GLY A N 1
ATOM 2744 C CA . GLY A 1 351 ? -22.570 -6.647 14.156 1.00 96.62 351 GLY A CA 1
ATOM 2745 C C . GLY A 1 351 ? -21.054 -6.767 14.024 1.00 96.62 351 GLY A C 1
ATOM 2746 O O . GLY A 1 351 ? -20.602 -7.426 13.093 1.00 96.62 351 GLY A O 1
ATOM 2747 N N . ALA A 1 352 ? -20.275 -6.158 14.918 1.00 97.38 352 ALA A N 1
ATOM 2748 C CA . ALA A 1 352 ? -18.821 -6.284 14.927 1.00 97.38 352 ALA A CA 1
ATOM 2749 C C . ALA A 1 352 ? -18.364 -7.683 15.397 1.00 97.38 352 ALA A C 1
ATOM 2751 O O . ALA A 1 352 ? -18.927 -8.236 16.346 1.00 97.38 352 ALA A O 1
ATOM 2752 N N . ASN A 1 353 ? -17.325 -8.248 14.771 1.00 95.06 353 ASN A N 1
ATOM 2753 C CA . ASN A 1 353 ? -16.760 -9.551 15.146 1.00 95.06 353 ASN A CA 1
ATOM 2754 C C . ASN A 1 353 ? -15.631 -9.393 16.177 1.00 95.06 353 ASN A C 1
ATOM 2756 O O . ASN A 1 353 ? -14.449 -9.512 15.852 1.00 95.06 353 ASN A O 1
ATOM 2760 N N . LEU A 1 354 ? -16.024 -9.095 17.417 1.00 97.12 354 LEU A N 1
ATOM 2761 C CA . LEU A 1 354 ? -15.117 -9.000 18.561 1.00 97.12 354 LEU A CA 1
ATOM 2762 C C . LEU A 1 354 ? -15.258 -10.246 19.430 1.00 97.12 354 LEU A C 1
ATOM 2764 O O . LEU A 1 354 ? -16.380 -10.662 19.739 1.00 97.12 354 LEU A O 1
ATOM 2768 N N . LYS A 1 355 ? -14.136 -10.812 19.864 1.00 96.31 355 LYS A N 1
ATOM 2769 C CA . LYS A 1 355 ? -14.074 -11.933 20.810 1.00 96.31 355 LYS A CA 1
ATOM 2770 C C . LYS A 1 355 ? -13.095 -11.604 21.927 1.00 96.31 355 LYS A C 1
ATOM 2772 O O . LYS A 1 355 ? -12.155 -10.857 21.703 1.00 96.31 355 LYS A O 1
ATOM 2777 N N . MET A 1 356 ? -13.316 -12.176 23.105 1.00 95.69 356 MET A N 1
ATOM 2778 C CA . MET A 1 356 ? -12.319 -12.133 24.172 1.00 95.69 356 MET A CA 1
ATOM 2779 C C . MET A 1 356 ? -11.376 -13.324 24.037 1.00 95.69 356 MET A C 1
ATOM 2781 O O . MET A 1 356 ? -11.828 -14.441 23.774 1.00 95.69 356 MET A O 1
ATOM 2785 N N . GLU A 1 357 ? -10.091 -13.079 24.243 1.00 96.25 357 GLU A N 1
ATOM 2786 C CA . GLU A 1 357 ? -9.074 -14.094 24.488 1.00 96.25 357 GLU A CA 1
ATOM 2787 C C . GLU A 1 357 ? -8.573 -13.902 25.923 1.00 96.25 357 GLU A C 1
ATOM 2789 O O . GLU A 1 357 ? -8.081 -12.836 26.280 1.00 96.25 357 GLU A O 1
ATOM 2794 N N . GLY A 1 358 ? -8.767 -14.902 26.783 1.00 93.44 358 GLY A N 1
ATOM 2795 C CA . GLY A 1 358 ? -8.527 -14.723 28.217 1.00 93.44 358 GLY A CA 1
ATOM 2796 C C . GLY A 1 358 ? -9.473 -13.694 28.854 1.00 93.44 358 GLY A C 1
ATOM 2797 O O . GLY A 1 358 ? -10.637 -13.579 28.462 1.00 93.44 358 GLY A O 1
ATOM 2798 N N . GLU A 1 359 ? -8.982 -12.985 29.873 1.00 92.06 359 GLU A N 1
ATOM 2799 C CA . GLU A 1 359 ? -9.782 -12.028 30.654 1.00 92.06 359 GLU A CA 1
ATOM 2800 C C . GLU A 1 359 ? -9.650 -10.576 30.170 1.00 92.06 359 GLU A C 1
ATOM 2802 O O . GLU A 1 359 ? -10.563 -9.781 30.399 1.00 92.06 359 GLU A O 1
ATOM 2807 N N . ASP A 1 360 ? -8.556 -10.233 29.487 1.00 96.25 360 ASP A N 1
ATOM 2808 C CA . ASP A 1 360 ? -8.160 -8.851 29.206 1.00 96.25 360 ASP A CA 1
ATOM 2809 C C . ASP A 1 360 ? -7.644 -8.621 27.773 1.00 96.25 360 ASP A C 1
ATOM 2811 O O . ASP A 1 360 ? -7.107 -7.555 27.488 1.00 96.25 360 ASP A O 1
ATOM 2815 N N . CYS A 1 361 ? -7.834 -9.557 26.838 1.00 97.94 361 CYS A N 1
ATOM 2816 C CA . CYS A 1 361 ? -7.516 -9.333 25.426 1.00 97.94 361 CYS A CA 1
ATOM 2817 C C . CYS A 1 361 ? -8.771 -9.368 24.546 1.00 97.94 361 CYS A C 1
ATOM 2819 O O . CYS A 1 361 ? -9.578 -10.296 24.621 1.00 97.94 361 CYS A O 1
ATOM 2821 N N . ILE A 1 362 ? -8.928 -8.362 23.679 1.00 97.94 362 ILE A N 1
ATOM 2822 C CA . ILE A 1 362 ? -9.928 -8.362 22.606 1.00 97.94 362 ILE A CA 1
ATOM 2823 C C . ILE A 1 362 ? -9.257 -8.777 21.296 1.00 97.94 362 ILE A C 1
ATOM 2825 O O . ILE A 1 362 ? -8.301 -8.148 20.848 1.00 97.94 362 ILE A O 1
ATOM 2829 N N . LEU A 1 363 ? -9.845 -9.767 20.631 1.00 98.44 363 LEU A N 1
ATOM 2830 C CA . LEU A 1 363 ? -9.592 -10.108 19.236 1.00 98.44 363 LEU A CA 1
ATOM 2831 C C . LEU A 1 363 ? -10.649 -9.449 18.347 1.00 98.44 363 LEU A C 1
ATOM 2833 O O . LEU A 1 363 ? -11.848 -9.697 18.513 1.00 98.44 363 LEU A O 1
ATOM 2837 N N . ILE A 1 364 ? -10.212 -8.654 17.377 1.00 98.31 364 ILE A N 1
ATOM 2838 C CA . ILE A 1 364 ? -11.062 -8.058 16.343 1.00 98.31 364 ILE A CA 1
ATOM 2839 C C . ILE A 1 364 ? -10.720 -8.750 15.028 1.00 98.31 364 ILE A C 1
ATOM 2841 O O . ILE A 1 364 ? -9.594 -8.644 14.554 1.00 98.31 364 ILE A O 1
ATOM 2845 N N . ASN A 1 365 ? -11.680 -9.464 14.442 1.00 95.19 365 ASN A N 1
ATOM 2846 C CA . ASN A 1 365 ? -11.497 -10.060 13.117 1.00 95.19 365 ASN A CA 1
ATOM 2847 C C . ASN A 1 365 ? -12.147 -9.148 12.082 1.00 95.19 365 ASN A C 1
ATOM 2849 O O . ASN A 1 365 ? -13.379 -9.136 11.956 1.00 95.19 365 ASN A O 1
ATOM 2853 N N . GLY A 1 366 ? -11.313 -8.356 11.417 1.00 93.69 366 GLY A N 1
ATOM 2854 C CA . GLY A 1 366 ? -11.725 -7.387 10.415 1.00 93.69 366 GLY A CA 1
ATOM 2855 C C . GLY A 1 366 ? -11.555 -7.892 8.991 1.00 93.69 366 GLY A C 1
ATOM 2856 O O . GLY A 1 366 ? -11.339 -9.077 8.736 1.00 93.69 366 GLY A O 1
ATOM 2857 N N . GLY A 1 367 ? -11.700 -6.958 8.060 1.00 91.31 367 GLY A N 1
ATOM 2858 C CA . GLY A 1 367 ? -11.364 -7.154 6.659 1.00 91.31 367 GLY A CA 1
ATOM 2859 C C . GLY A 1 367 ? -11.583 -5.883 5.857 1.00 91.31 367 GLY A C 1
ATOM 2860 O O . GLY A 1 367 ? -12.409 -5.037 6.219 1.00 91.31 367 GLY A O 1
ATOM 2861 N N . PHE A 1 368 ? -10.903 -5.750 4.721 1.00 82.44 368 PHE A N 1
ATOM 2862 C CA . PHE A 1 368 ? -10.993 -4.533 3.896 1.00 82.44 368 PHE A CA 1
ATOM 2863 C C . PHE A 1 368 ? -12.436 -4.173 3.508 1.00 82.44 368 PHE A C 1
ATOM 2865 O O . PHE A 1 368 ? -12.822 -2.996 3.482 1.00 82.44 368 PHE A O 1
ATOM 2872 N N . ASN A 1 369 ? -13.244 -5.206 3.259 1.00 81.75 369 ASN A N 1
ATOM 2873 C CA . ASN A 1 369 ? -14.653 -5.127 2.871 1.00 81.75 369 ASN A CA 1
ATOM 2874 C C . ASN A 1 369 ? -15.614 -5.445 4.024 1.00 81.75 369 ASN A C 1
ATOM 2876 O O . ASN A 1 369 ? -16.785 -5.738 3.791 1.00 81.75 369 ASN A O 1
ATOM 2880 N N . PHE A 1 370 ? -15.140 -5.422 5.269 1.00 91.12 370 PHE A N 1
ATOM 2881 C CA . PHE A 1 370 ? -16.003 -5.626 6.419 1.00 91.12 370 PHE A CA 1
ATOM 2882 C C . PHE A 1 370 ? -16.937 -4.424 6.608 1.00 91.12 370 PHE A C 1
ATOM 2884 O O . PHE A 1 370 ? -16.499 -3.273 6.646 1.00 91.12 370 PHE A O 1
ATOM 2891 N N . TYR A 1 371 ? -18.229 -4.705 6.782 1.00 92.12 371 TYR A N 1
ATOM 2892 C CA . TYR A 1 371 ? -19.234 -3.715 7.153 1.00 92.12 371 TYR A CA 1
ATOM 2893 C C . TYR A 1 371 ? -20.017 -4.188 8.371 1.00 92.12 371 TYR A C 1
ATOM 2895 O O . TYR A 1 371 ? -20.417 -5.350 8.479 1.00 92.12 371 TYR A O 1
ATOM 2903 N N . LEU A 1 372 ? -20.307 -3.251 9.266 1.00 96.00 372 LEU A N 1
ATOM 2904 C CA . LEU A 1 372 ? -21.208 -3.480 10.387 1.00 96.00 372 LEU A CA 1
ATOM 2905 C C . LEU A 1 372 ? -22.636 -3.686 9.888 1.00 96.00 372 LEU A C 1
ATOM 2907 O O . LEU A 1 372 ? -23.093 -2.998 8.973 1.00 96.00 372 LEU A O 1
ATOM 2911 N N . LYS A 1 373 ? -23.383 -4.574 10.544 1.00 95.81 373 LYS A N 1
ATOM 2912 C CA . LYS A 1 373 ? -24.786 -4.849 10.199 1.00 95.81 373 LYS A CA 1
ATOM 2913 C C . LYS A 1 373 ? -25.717 -3.685 10.524 1.00 95.81 373 LYS A C 1
ATOM 2915 O O . LYS A 1 373 ? -26.762 -3.592 9.900 1.00 95.81 373 LYS A O 1
ATOM 2920 N N . GLY A 1 374 ? -25.331 -2.833 11.474 1.00 94.62 374 GLY A N 1
ATOM 2921 C CA . GLY A 1 374 ? -26.161 -1.764 12.025 1.00 94.62 374 GLY A CA 1
ATOM 2922 C C . GLY A 1 374 ? -27.042 -2.256 13.178 1.00 94.62 374 GLY A C 1
ATOM 2923 O O . GLY A 1 374 ? -26.868 -3.375 13.660 1.00 94.62 374 GLY A O 1
ATOM 2924 N N . GLY A 1 375 ? -27.964 -1.422 13.668 1.00 95.38 375 GLY A N 1
ATOM 2925 C CA . GLY A 1 375 ? -28.874 -1.784 14.764 1.00 95.38 375 GLY A CA 1
ATOM 2926 C C . GLY A 1 375 ? -28.922 -0.772 15.908 1.00 95.38 375 GLY A C 1
ATOM 2927 O O . GLY A 1 375 ? -28.608 0.402 15.735 1.00 95.38 375 GLY A O 1
ATOM 2928 N N . LYS A 1 376 ? -29.362 -1.213 17.091 1.00 96.12 376 LYS A N 1
ATOM 2929 C CA . LYS A 1 376 ? -29.480 -0.363 18.288 1.00 96.12 376 LYS A CA 1
ATOM 2930 C C . LYS A 1 376 ? -28.402 -0.708 19.305 1.00 96.12 376 LYS A C 1
ATOM 2932 O O . LYS A 1 376 ? -28.190 -1.878 19.621 1.00 96.12 376 LYS A O 1
ATOM 2937 N N . THR A 1 377 ? -27.756 0.310 19.855 1.00 96.38 377 THR A N 1
ATOM 2938 C CA . THR A 1 377 ? -26.712 0.155 20.868 1.00 96.38 377 THR A CA 1
ATOM 2939 C C . THR A 1 377 ? -26.729 1.319 21.861 1.00 96.38 377 THR A C 1
ATOM 2941 O O . THR A 1 377 ? -27.497 2.264 21.701 1.00 96.38 377 THR A O 1
ATOM 2944 N N . SER A 1 378 ? -25.902 1.251 22.902 1.00 94.00 378 SER A N 1
ATOM 2945 C CA . SER A 1 378 ? -25.779 2.297 23.921 1.00 94.00 378 SER A CA 1
ATOM 2946 C C . SER A 1 378 ? -24.327 2.731 24.054 1.00 94.00 378 SER A C 1
ATOM 2948 O O . SER A 1 378 ? -23.426 1.896 23.988 1.00 94.00 378 SER A O 1
ATOM 2950 N N . CYS A 1 379 ? -24.105 4.026 24.276 1.00 91.81 379 CYS A N 1
ATOM 2951 C CA . CYS A 1 379 ? -22.780 4.547 24.608 1.00 91.81 379 CYS A CA 1
ATOM 2952 C C . CYS A 1 379 ? -22.468 4.501 26.110 1.00 91.81 379 CYS A C 1
ATOM 2954 O O . CYS A 1 379 ? -21.375 4.894 26.506 1.00 91.81 379 CYS A O 1
ATOM 2956 N N . TYR A 1 380 ? -23.411 4.059 26.954 1.00 91.44 380 TYR A N 1
ATOM 2957 C CA . TYR A 1 380 ? -23.228 3.951 28.408 1.00 91.44 380 TYR A CA 1
ATOM 2958 C C . TYR A 1 380 ? -22.756 5.259 29.075 1.00 91.44 380 TYR A C 1
ATOM 2960 O O . TYR A 1 380 ? -22.049 5.240 30.077 1.00 91.44 380 TYR A O 1
ATOM 2968 N N . GLY A 1 381 ? -23.123 6.411 28.499 1.00 88.38 381 GLY A N 1
ATOM 2969 C CA . GLY A 1 381 ? -22.681 7.729 28.965 1.00 88.38 381 GLY A CA 1
ATOM 2970 C C . GLY A 1 381 ? -21.218 8.068 28.650 1.00 88.38 381 GLY A C 1
ATOM 2971 O O . GLY A 1 381 ? -20.773 9.163 28.988 1.00 88.38 381 GLY A O 1
ATOM 2972 N N . ASN A 1 382 ? -20.468 7.182 27.986 1.00 91.38 382 ASN A N 1
ATOM 2973 C CA . ASN A 1 382 ? -19.089 7.432 27.587 1.00 91.38 382 ASN A CA 1
ATOM 2974 C C . ASN A 1 382 ? -19.030 8.201 26.257 1.00 91.38 382 ASN A C 1
ATOM 2976 O O . ASN A 1 382 ? -19.547 7.750 25.231 1.00 91.38 382 ASN A O 1
ATOM 2980 N N . LYS A 1 383 ? -18.374 9.367 26.281 1.00 89.88 383 LYS A N 1
ATOM 2981 C CA . LYS A 1 383 ? -18.294 10.269 25.127 1.00 89.88 383 LYS A CA 1
ATOM 2982 C C . LYS A 1 383 ? -17.511 9.677 23.952 1.00 89.88 383 LYS A C 1
ATOM 2984 O O . LYS A 1 383 ? -18.001 9.700 22.828 1.00 89.88 383 LYS A O 1
ATOM 2989 N N . LEU A 1 384 ? -16.343 9.092 24.213 1.00 91.75 384 LEU A N 1
ATOM 2990 C CA . LEU A 1 384 ? -15.481 8.518 23.174 1.00 91.75 384 LEU A CA 1
ATOM 2991 C C . LEU A 1 384 ? -16.120 7.295 22.510 1.00 91.75 384 LEU A C 1
ATOM 2993 O O . LEU A 1 384 ? -16.049 7.148 21.289 1.00 91.75 384 LEU A O 1
ATOM 2997 N N . LEU A 1 385 ? -16.836 6.468 23.278 1.00 94.88 385 LEU A N 1
ATOM 2998 C CA . LEU A 1 385 ? -17.639 5.379 22.725 1.00 94.88 385 LEU A CA 1
ATOM 2999 C C . LEU A 1 385 ? -18.759 5.920 21.831 1.00 94.88 385 LEU A C 1
ATOM 3001 O O . LEU A 1 385 ? -18.977 5.394 20.744 1.00 94.88 385 LEU A O 1
ATOM 3005 N N . ALA A 1 386 ? -19.458 6.977 22.254 1.00 92.94 386 ALA A N 1
ATOM 3006 C CA . ALA A 1 386 ? -20.508 7.593 21.446 1.00 92.94 386 ALA A CA 1
ATOM 3007 C C . ALA A 1 386 ? -19.966 8.138 20.110 1.00 92.94 386 ALA A C 1
ATOM 3009 O O . ALA A 1 386 ? -20.574 7.905 19.063 1.00 92.94 386 ALA A O 1
ATOM 3010 N N . MET A 1 387 ? -18.809 8.806 20.132 1.00 91.88 387 MET A N 1
ATOM 3011 C CA . MET A 1 387 ? -18.132 9.310 18.930 1.00 91.88 387 MET A CA 1
ATOM 3012 C C . MET A 1 387 ? -17.670 8.159 18.027 1.00 91.88 387 MET A C 1
ATOM 3014 O O . MET A 1 387 ? -17.946 8.169 16.830 1.00 91.88 387 MET A O 1
ATOM 3018 N N . SER A 1 388 ? -17.084 7.107 18.604 1.00 94.62 388 SER A N 1
ATOM 3019 C CA . SER A 1 388 ? -16.622 5.926 17.859 1.00 94.62 388 SER A CA 1
ATOM 3020 C C . SER A 1 388 ? -17.777 5.153 17.213 1.00 94.62 388 SER A C 1
ATOM 3022 O O . SER A 1 388 ? -17.696 4.752 16.056 1.00 94.62 388 SER A O 1
ATOM 3024 N N . LEU A 1 389 ? -18.900 4.983 17.916 1.00 94.50 389 LEU A N 1
ATOM 3025 C CA . LEU A 1 389 ? -20.117 4.382 17.357 1.00 94.50 389 LEU A CA 1
ATOM 3026 C C . LEU A 1 389 ? -20.757 5.259 16.270 1.00 94.50 389 LEU A C 1
ATOM 3028 O O . LEU A 1 389 ? -21.422 4.747 15.370 1.00 94.50 389 LEU A O 1
ATOM 3032 N N . SER A 1 390 ? -20.566 6.575 16.342 1.00 90.75 390 SER A N 1
ATOM 3033 C CA . SER A 1 390 ? -21.040 7.498 15.308 1.00 90.75 390 SER A CA 1
ATOM 3034 C C . SER A 1 390 ? -20.190 7.394 14.050 1.00 90.75 390 SER A C 1
ATOM 3036 O O . SER A 1 390 ? -20.745 7.277 12.960 1.00 90.75 390 SER A O 1
ATOM 3038 N N . ALA A 1 391 ? -18.866 7.331 14.203 1.00 91.88 391 ALA A N 1
ATOM 3039 C CA . ALA A 1 391 ? -17.931 7.030 13.124 1.00 91.88 391 ALA A CA 1
ATOM 3040 C C . ALA A 1 391 ? -18.227 5.661 12.481 1.00 91.88 391 ALA A C 1
ATOM 3042 O O . ALA A 1 391 ? -18.285 5.541 11.257 1.00 91.88 391 ALA A O 1
ATOM 3043 N N . ALA A 1 392 ? -18.541 4.646 13.298 1.00 93.25 392 ALA A N 1
ATOM 3044 C CA . ALA A 1 392 ? -18.925 3.307 12.849 1.00 93.25 392 ALA A CA 1
ATOM 3045 C C . ALA A 1 392 ? -20.122 3.288 11.876 1.00 93.25 392 ALA A C 1
ATOM 3047 O O . ALA A 1 392 ? -20.239 2.359 11.075 1.00 93.25 392 ALA A O 1
ATOM 3048 N N . ARG A 1 393 ? -20.996 4.308 11.886 1.00 89.06 393 ARG A N 1
ATOM 3049 C CA . ARG A 1 393 ? -22.104 4.425 10.914 1.00 89.06 393 ARG A CA 1
ATOM 3050 C C . ARG A 1 393 ? -21.603 4.506 9.477 1.00 89.06 393 ARG A C 1
ATOM 3052 O O . ARG A 1 393 ? -22.264 3.983 8.586 1.00 89.06 393 ARG A O 1
ATOM 3059 N N . LEU A 1 394 ? -20.444 5.125 9.246 1.00 88.00 394 LEU A N 1
ATOM 3060 C CA . LEU A 1 394 ? -19.879 5.292 7.904 1.00 88.00 394 LEU A CA 1
ATOM 3061 C C . LEU A 1 394 ? -19.406 3.963 7.289 1.00 88.00 394 LEU A C 1
ATOM 3063 O O . LEU A 1 394 ? -19.347 3.841 6.060 1.00 88.00 394 LEU A O 1
ATOM 3067 N N . ILE A 1 395 ? -19.135 2.969 8.141 1.00 89.38 395 ILE A N 1
ATOM 3068 C CA . ILE A 1 395 ? -18.747 1.599 7.779 1.00 89.38 395 ILE A CA 1
ATOM 3069 C C . ILE A 1 395 ? -19.851 0.577 8.106 1.00 89.38 395 ILE A C 1
ATOM 3071 O O . ILE A 1 395 ? -19.571 -0.601 8.330 1.00 89.38 395 ILE A O 1
ATOM 3075 N N . SER A 1 396 ? -21.119 1.003 8.134 1.00 92.31 396 SER A N 1
ATOM 3076 C CA . SER A 1 396 ? -22.265 0.119 8.362 1.00 92.31 396 SER A CA 1
ATOM 3077 C C . SER A 1 396 ? -23.179 0.014 7.142 1.00 92.31 396 SER A C 1
ATOM 3079 O O . SER A 1 396 ? -23.390 0.981 6.417 1.00 92.31 396 SER A O 1
ATOM 3081 N N . SER A 1 397 ? -23.740 -1.180 6.933 1.00 91.25 397 SER A N 1
ATOM 3082 C CA . SER A 1 397 ? -24.733 -1.464 5.890 1.00 91.25 397 SER A CA 1
ATOM 3083 C C . SER A 1 397 ? -26.136 -0.953 6.238 1.00 91.25 397 SER A C 1
ATOM 3085 O O . SER A 1 397 ? -26.987 -0.859 5.358 1.00 91.25 397 SER A O 1
ATOM 3087 N N . SER A 1 398 ? -26.410 -0.634 7.508 1.00 91.19 398 SER A N 1
ATOM 3088 C CA . SER A 1 398 ? -27.684 -0.051 7.934 1.00 91.19 398 SER A CA 1
ATOM 3089 C C . SER A 1 398 ? -27.483 1.000 9.023 1.00 91.19 398 SER A C 1
ATOM 3091 O O . SER A 1 398 ? -26.393 1.181 9.558 1.00 91.19 398 SER A O 1
ATOM 3093 N N . GLN A 1 399 ? -28.554 1.702 9.391 1.00 90.81 399 GLN A N 1
ATOM 3094 C CA . GLN A 1 399 ? -28.481 2.714 10.441 1.00 90.81 399 GLN A CA 1
ATOM 3095 C C . GLN A 1 399 ? -28.072 2.099 11.793 1.00 90.81 399 GLN A C 1
ATOM 3097 O O . GLN A 1 399 ? -28.581 1.046 12.189 1.00 90.81 399 GLN A O 1
ATOM 3102 N N . ILE A 1 400 ? -27.174 2.785 12.507 1.00 93.12 400 ILE A N 1
ATOM 3103 C CA . ILE A 1 400 ? -26.893 2.557 13.929 1.00 93.12 400 ILE A CA 1
ATOM 3104 C C . ILE A 1 400 ? -27.614 3.638 14.737 1.00 93.12 400 ILE A C 1
ATOM 3106 O O . ILE A 1 400 ? -27.428 4.827 14.476 1.00 93.12 400 ILE A O 1
ATOM 3110 N N . TYR A 1 401 ? -28.417 3.226 15.715 1.00 91.50 401 TYR A N 1
ATOM 3111 C CA . TYR A 1 401 ? -29.062 4.106 16.689 1.00 91.50 401 TYR A CA 1
ATOM 3112 C C . TYR A 1 401 ? -28.338 3.997 18.030 1.00 91.50 401 TYR A C 1
ATOM 3114 O O . TYR A 1 401 ? -28.215 2.898 18.580 1.00 91.50 401 TYR A O 1
ATOM 3122 N N . ILE A 1 402 ? -27.876 5.132 18.554 1.00 92.38 402 ILE A N 1
ATOM 3123 C CA . ILE A 1 402 ? -27.060 5.199 19.770 1.00 92.38 402 ILE A CA 1
ATOM 3124 C C . ILE A 1 402 ? -27.883 5.822 20.900 1.00 92.38 402 ILE A C 1
ATOM 3126 O O . ILE A 1 402 ? -28.151 7.025 20.923 1.00 92.38 402 ILE A O 1
ATOM 3130 N N . GLU A 1 403 ? -28.273 5.003 21.870 1.00 89.81 403 GLU A N 1
ATOM 3131 C CA . GLU A 1 403 ? -28.908 5.474 23.098 1.00 89.81 403 GLU A CA 1
ATOM 3132 C C . GLU A 1 403 ? -27.899 6.248 23.956 1.00 89.81 403 GLU A C 1
ATOM 3134 O O . GLU A 1 403 ? -26.796 5.765 24.224 1.00 89.81 403 GLU A O 1
ATOM 3139 N N . GLY A 1 404 ? -28.294 7.445 24.404 1.00 82.31 404 GLY A N 1
ATOM 3140 C CA . GLY A 1 404 ? -27.449 8.338 25.205 1.00 82.31 404 GLY A CA 1
ATOM 3141 C C . GLY A 1 404 ? -26.605 9.334 24.401 1.00 82.31 404 GLY A C 1
ATOM 3142 O O . GLY A 1 404 ? -25.846 10.084 25.003 1.00 82.31 404 GLY A O 1
ATOM 3143 N N . PHE A 1 405 ? -26.757 9.405 23.071 1.00 77.94 405 PHE A N 1
ATOM 3144 C CA . PHE A 1 405 ? -25.929 10.266 22.209 1.00 77.94 405 PHE A CA 1
ATOM 3145 C C . PHE A 1 405 ? -26.061 11.779 22.467 1.00 77.94 405 PHE A C 1
ATOM 3147 O O . PHE A 1 405 ? -25.112 12.525 22.253 1.00 77.94 405 PHE A O 1
ATOM 3154 N N . ARG A 1 406 ? -27.205 12.265 22.972 1.00 72.50 406 ARG A N 1
ATOM 3155 C CA . ARG A 1 406 ? -27.433 13.713 23.189 1.00 72.50 406 ARG A CA 1
ATOM 3156 C C . ARG A 1 406 ? -26.380 14.390 24.081 1.00 72.50 406 ARG A C 1
ATOM 3158 O O . ARG A 1 406 ? -26.239 15.605 24.030 1.00 72.50 406 ARG A O 1
ATOM 3165 N N . SER A 1 407 ? -25.634 13.632 24.885 1.00 64.75 407 SER A N 1
ATOM 3166 C CA . SER A 1 407 ? -24.570 14.157 25.749 1.00 64.75 407 SER A CA 1
ATOM 3167 C C . SER A 1 407 ? -23.274 14.540 25.015 1.00 64.75 407 SER A C 1
ATOM 3169 O O . SER A 1 407 ? -22.448 15.237 25.605 1.00 64.75 407 SER A O 1
ATOM 3171 N N . VAL A 1 408 ? -23.088 14.120 23.756 1.00 66.06 408 VAL A N 1
ATOM 3172 C CA . VAL A 1 408 ? -21.905 14.437 22.923 1.00 66.06 408 VAL A CA 1
ATOM 3173 C C . VAL A 1 408 ? -22.201 15.349 21.737 1.00 66.06 408 VAL A C 1
ATOM 3175 O O . VAL A 1 408 ? -21.273 15.794 21.076 1.00 66.06 408 VAL A O 1
ATOM 3178 N N . GLU A 1 409 ? -23.465 15.689 21.482 1.00 67.06 409 GLU A N 1
ATOM 3179 C CA . GLU A 1 409 ? -23.868 16.456 20.292 1.00 67.06 409 GLU A CA 1
ATOM 3180 C C . GLU A 1 409 ? -23.165 17.822 20.177 1.00 67.06 409 GLU A C 1
ATOM 3182 O O . GLU A 1 409 ? -22.879 18.280 19.074 1.00 67.06 409 GLU A O 1
ATOM 3187 N N . ARG A 1 410 ? -22.818 18.445 21.313 1.00 63.25 410 ARG A N 1
ATOM 3188 C CA . ARG A 1 410 ? -22.055 19.703 21.355 1.00 63.25 410 ARG A CA 1
ATOM 3189 C C . ARG A 1 410 ? -20.598 19.535 20.913 1.00 63.25 410 ARG A C 1
ATOM 3191 O O . ARG A 1 410 ? -20.057 20.430 20.277 1.00 63.25 410 ARG A O 1
ATOM 3198 N N . ASP A 1 411 ? -19.988 18.409 21.267 1.00 59.81 411 ASP A N 1
ATOM 3199 C CA . ASP A 1 411 ? -18.566 18.137 21.050 1.00 59.81 411 ASP A CA 1
ATOM 3200 C C . ASP A 1 411 ? -18.342 17.369 19.715 1.00 59.81 411 ASP A C 1
ATOM 3202 O O . ASP A 1 411 ? -17.209 17.221 19.269 1.00 59.81 411 ASP A O 1
ATOM 3206 N N . TRP A 1 412 ? -19.416 16.893 19.056 1.00 69.19 412 TRP A N 1
ATOM 3207 C CA . TRP A 1 412 ? -19.384 16.110 17.806 1.00 69.19 412 TRP A CA 1
ATOM 3208 C C . TRP A 1 412 ? -20.534 16.471 16.827 1.00 69.19 412 TRP A C 1
ATOM 3210 O O . TRP A 1 412 ? -21.357 15.620 16.466 1.00 69.19 412 TRP A O 1
ATOM 3220 N N . PRO A 1 413 ? -20.639 17.740 16.382 1.00 54.91 413 PRO A N 1
ATOM 3221 C CA . PRO A 1 413 ? -21.835 18.269 15.713 1.00 54.91 413 PRO A CA 1
ATOM 3222 C C . PRO A 1 413 ? -22.075 17.724 14.296 1.00 54.91 413 PRO A C 1
ATOM 3224 O O . PRO A 1 413 ? -23.198 17.806 13.791 1.00 54.91 413 PRO A O 1
ATOM 3227 N N . LEU A 1 414 ? -21.043 17.164 13.653 1.00 55.19 414 LEU A N 1
ATOM 3228 C CA . LEU A 1 414 ? -21.097 16.660 12.274 1.00 55.19 414 LEU A CA 1
ATOM 3229 C C . LEU A 1 414 ? -21.797 15.295 12.141 1.00 55.19 414 LEU A C 1
ATOM 3231 O O . LEU A 1 414 ? -22.142 14.893 11.033 1.00 55.19 414 LEU A O 1
ATOM 3235 N N . PHE A 1 415 ? -22.084 14.605 13.251 1.00 60.06 415 PHE A N 1
ATOM 3236 C CA . PHE A 1 415 ? -22.650 13.249 13.247 1.00 60.06 415 PHE A CA 1
ATOM 3237 C C . PHE A 1 415 ? -23.960 13.153 14.030 1.00 60.06 415 PHE A C 1
ATOM 3239 O O . PHE A 1 415 ? -24.120 12.298 14.905 1.00 60.06 415 PHE A O 1
ATOM 3246 N N . LYS A 1 416 ? -24.922 14.029 13.721 1.00 51.91 416 LYS A N 1
ATOM 3247 C CA . LYS A 1 416 ? -26.258 13.970 14.334 1.00 51.91 416 LYS A CA 1
ATOM 3248 C C . LYS A 1 416 ? -26.881 12.575 14.137 1.00 51.91 416 LYS A C 1
ATOM 3250 O O . LYS A 1 416 ? -26.840 12.005 13.042 1.00 51.91 416 LYS A O 1
ATOM 3255 N N . CYS A 1 417 ? -27.383 11.997 15.232 1.00 45.72 417 CYS A N 1
ATOM 3256 C CA . CYS A 1 417 ? -27.914 10.631 15.281 1.00 45.72 417 CYS A CA 1
ATOM 3257 C C . CYS A 1 417 ? -29.332 10.500 14.741 1.00 45.72 417 CYS A C 1
ATOM 3259 O O . CYS A 1 417 ? -30.212 11.212 15.270 1.00 45.72 417 CYS A O 1
#

Secondary structure (DSSP, 8-state):
--PPEEEEE-S--HHHHHHGGGTPPTT-EEEEETTTS---HHHHHHHHHHSTT-EEEEE------SSS---HHHHHHHHHHHHHHHHTT-SEEEEETTS-HHHHHHHHHHHHHTTPEEEEEEEETT----HHHHHHHHHHHHHTT-SEEEEEEE-SSHHHHHHHHTHHHH-TTS-EEEEEESTTTTTHHHHHHHHT-S-EEEBS-GGG-SSTTPPBHHHHS-GGG-EEEEEEE-TT-HHHHHHHHHHHHHHEEEEEEEEESS---GGGGHHHHHHHHT-EEEEEEESSSSS-EEEEEEE----B--EEETTT-GGGHHHHHHHHHHSBEEEEEES--TTTHHHHHHHHTTT--EEEETTTEEEEEE-TT--B--EEEE-TT-HHHHHHHHHGGGGBSS-EEEETGGGTTTT-TT---

Radius of gyration: 24.14 Å; Cα contacts (8 Å, |Δi|>4): 868; chains: 1; bounding box: 60×49×67 Å

Sequence (417 aa):
MNKIFCHSLTEVDLNYCISYRHFLKQNDVVELRLDSLDFGEEDIKKYYLETKGLTTIASYKYIPIEDDSLTDDDLSEATHLLSTAIMCGTTMVDVSIDYPPKERDWLIHLAMNYHCKLIISYHNDYGSQSVSELKTIVEDALALGADYVKIITTARHPAQTKNVLSLYDLFPDKNLIAFATGTSGSLSRIEAVEKGCPFYYVAPRQSRLSTDGQPTFFDILDKDFKKNVGSASAAGNWNIGAIWVVMGITVGESLIKDLPLDSDQASCAILDVIDKAGGDVGYYVLGDSDDEMADFSAQRSVTFGFEFDLRSAPELIGPLILLGLRSEGTTRLLHVDKNQMMYVKAFQKVGANLKMEGEDCILINGGFNFYLKGGKTSCYGNKLLAMSLSAARLISSSQIYIEGFRSVERDWPLFKC

pLDDT: mean 90.0, std 10.98, range [45.72, 98.75]

Foldseek 3Di:
DPAAAEAEDFQAALVCLLCCLQVDDVRHEYEYAVQGYPDDLVSLLVSLVSNPPHAYEYEYDDDDDPDDDDDPVNLVVRLVSLLSNLVSPHQEYEAEPPRDCVSRLVSLVSCVVSVRAYEYEDEEAALPDALVVVLVQVVVCVVSPHLEYEYEYADPDLVSQVSQLCVCVVCVPGQYNTFYAYDNTLCSLVVSVVSPNRYRYAYQEPVGDPGHNHHHPLVVPDCQQADEPEEDECLQPLLVVLLQQLLQQQRHKGKYWFHFPDDPQLSVCSVVVCVNQPFYKDWDWDDDDPRITIMIMGHHGAGAAEEDECVSPVSCLLSQLSNLQQHAAKHKYFQADPVNVLLVVQQVQQPFPWDDDPDGMIIGHHHNLGATQADEGEQVLPQSSLSSVLSSCSRHPDYHHYPPNVNNCVVPVVRDD

Solvent-accessible surface area (backbone atoms only — not comparable to full-atom values): 22037 Å² total; per-residue (Å²): 129,90,78,32,42,27,39,40,51,42,73,58,56,70,69,57,62,49,55,47,64,81,72,58,57,94,77,34,31,39,30,43,34,55,72,49,27,98,62,54,74,66,51,50,50,50,41,44,68,76,43,70,88,62,48,30,31,40,32,50,86,79,74,81,78,90,76,90,82,71,54,77,63,53,56,51,48,48,53,49,55,52,49,50,37,46,77,57,61,36,49,24,40,47,43,52,69,81,44,59,66,72,63,39,52,49,52,52,53,50,25,58,77,64,72,25,41,37,31,27,28,46,79,36,88,72,34,80,68,50,53,68,57,54,50,49,53,52,53,52,32,47,72,75,61,36,64,27,41,32,42,41,30,23,7,84,42,62,66,42,24,49,38,45,51,48,47,41,77,77,42,72,92,50,52,38,47,37,28,22,24,41,92,42,1,36,68,36,49,59,53,24,41,77,64,57,24,72,55,44,71,23,14,70,32,80,91,34,50,94,47,64,66,54,47,29,55,66,74,73,46,58,71,89,60,54,40,76,73,48,76,50,72,34,81,56,35,41,73,56,37,36,43,46,44,35,44,4,29,61,46,6,38,22,37,38,26,48,31,53,73,82,60,92,54,48,36,58,54,48,58,60,51,35,51,74,20,42,38,39,75,50,72,46,77,51,77,96,51,97,82,34,25,24,36,38,36,16,33,53,36,70,29,38,38,44,79,45,64,31,82,71,29,64,82,40,56,40,36,50,49,54,40,22,38,31,5,36,52,58,15,39,39,31,67,49,51,82,82,53,49,55,55,57,57,29,43,42,50,24,51,44,58,68,44,74,51,84,91,31,27,41,38,28,58,27,19,76,86,51,58,26,60,21,39,65,36,50,30,84,78,38,58,63,48,37,52,35,58,49,57,45,41,78,46,29,80,36,72,60,46,60,48,66,45,82,83,37,45,88,85,44,68,91,60,79,126

Mean predicted aligned error: 6.34 Å

Nearest PDB structures (foldseek):
  4h3d-assembly2_D  TM=8.359E-01  e=8.469E-12  Clostridioides difficile 630
  4h3d-assembly1_B  TM=8.421E-01  e=1.000E-11  Clostridioides difficile 630
  4guh-assembly1_A  TM=8.048E-01  e=8.953E-12  Salmonella enterica subsp. enterica serovar Typhimurium str. LT2
  4clm-assembly1_A  TM=8.357E-01  e=4.010E-11  Salmonella enterica subsp. enterica serovar Typhi
  4h3d-assembly2_C  TM=8.320E-01  e=6.988E-11  Clostridioides difficile 630